Protein AF-A0A1S2GYK7-F1 (afdb_monomer_lite)

Foldseek 3Di:
DDFAFAQAEAEPPQFPAFPDQDDCCVVVVQPAAPRLQVNLLRQQLLLLRNLLSHLRVVLRWGANDNYAYEYENGADPDLAWEKEWEPDADVSHGYIYTHGYPQNLQDDSLLSSVQSLVQQLVVVLVVCVVVVIDNVSSVSSSVVCVVVSSKDKDKADWDADPVSFKTKIKIWTRDSSQWIWIWIWMAGPVRDIAIAGTFTAERHPVQVVVQRVVWDDPHNFKIKTWGDNYPPGPDIWIWIAGNVVSDIDTDDPSRNGDDSDRPDHHDDYHYYYHYDYPPFAAEAEEDAPDCPLAAVLLVVLSVLLSVVCVDPLNSVQLVLLVANYEHEYEHQCDPDFDWDWDDDPRYIYIYGYHHSVRQDNDNVSSSVVSLVSVLVRVVVSCVVSVGPHGDDSD

Structure (mmCIF, N/CA/C/O backbone):
data_AF-A0A1S2GYK7-F1
#
_entry.id   AF-A0A1S2GYK7-F1
#
loop_
_atom_site.group_PDB
_atom_site.id
_atom_site.type_symbol
_atom_site.label_atom_id
_atom_site.label_alt_id
_atom_site.label_comp_id
_atom_site.label_asym_id
_atom_site.label_entity_id
_atom_site.label_seq_id
_atom_site.pdbx_PDB_ins_code
_atom_site.Cartn_x
_atom_site.Cartn_y
_atom_site.Cartn_z
_atom_site.occupancy
_atom_site.B_iso_or_equiv
_atom_site.auth_seq_id
_atom_site.auth_comp_id
_atom_site.auth_asym_id
_atom_site.auth_atom_id
_atom_site.pdbx_PDB_model_num
ATOM 1 N N . MET A 1 1 ? 8.981 -26.006 4.511 1.00 64.25 1 MET A N 1
ATOM 2 C CA . MET A 1 1 ? 8.632 -24.572 4.622 1.00 64.25 1 MET A CA 1
ATOM 3 C C . MET A 1 1 ? 7.258 -24.409 3.989 1.00 64.25 1 MET A C 1
ATOM 5 O O . MET A 1 1 ? 7.076 -24.956 2.910 1.00 64.25 1 MET A O 1
ATOM 9 N N . MET A 1 2 ? 6.278 -23.799 4.664 1.00 78.44 2 MET A N 1
ATOM 10 C CA . MET A 1 2 ? 4.963 -23.568 4.043 1.00 78.44 2 MET A CA 1
ATOM 11 C C . MET A 1 2 ? 5.117 -22.577 2.886 1.00 78.44 2 MET A C 1
ATOM 13 O O . MET A 1 2 ? 5.844 -21.594 3.029 1.00 78.44 2 MET A O 1
ATOM 17 N N . ALA A 1 3 ? 4.472 -22.854 1.751 1.00 88.38 3 ALA A N 1
ATOM 18 C CA . ALA A 1 3 ? 4.482 -21.940 0.616 1.00 88.38 3 ALA A CA 1
ATOM 19 C C . ALA A 1 3 ? 3.776 -20.620 0.998 1.00 88.38 3 ALA A C 1
ATOM 21 O O . ALA A 1 3 ? 2.776 -20.673 1.724 1.00 88.38 3 ALA A O 1
ATOM 22 N N . PRO A 1 4 ? 4.281 -19.450 0.566 1.00 89.62 4 PRO A N 1
ATOM 23 C CA . PRO A 1 4 ? 3.640 -18.174 0.861 1.00 89.62 4 PRO A CA 1
ATOM 24 C C . PRO A 1 4 ? 2.228 -18.107 0.272 1.00 89.62 4 PRO A C 1
ATOM 26 O O . PRO A 1 4 ? 1.970 -18.630 -0.811 1.00 89.62 4 PRO A O 1
ATOM 29 N N . ILE A 1 5 ? 1.324 -17.442 0.990 1.00 94.69 5 ILE A N 1
ATOM 30 C CA . ILE A 1 5 ? -0.025 -17.128 0.511 1.00 94.69 5 ILE A CA 1
ATOM 31 C C . ILE A 1 5 ? -0.142 -15.628 0.257 1.00 94.69 5 ILE A C 1
ATOM 33 O O . ILE A 1 5 ? 0.437 -14.837 1.006 1.00 94.69 5 ILE A O 1
ATOM 37 N N . LEU A 1 6 ? -0.881 -15.243 -0.780 1.00 94.38 6 LEU A N 1
ATOM 38 C CA . LEU A 1 6 ? -1.144 -13.847 -1.103 1.00 94.38 6 LEU A CA 1
ATOM 39 C C . LEU A 1 6 ? -2.050 -13.254 -0.025 1.00 94.38 6 LEU A C 1
ATOM 41 O O . LEU A 1 6 ? -3.143 -13.763 0.217 1.00 94.38 6 LEU A O 1
ATOM 45 N N . ARG A 1 7 ? -1.580 -12.196 0.630 1.00 93.62 7 ARG A N 1
ATOM 46 C CA . ARG A 1 7 ? -2.321 -11.507 1.700 1.00 93.62 7 ARG A CA 1
ATOM 47 C C . ARG A 1 7 ? -2.104 -9.998 1.722 1.00 93.62 7 ARG A C 1
ATOM 49 O O . ARG A 1 7 ? -2.876 -9.289 2.349 1.00 93.62 7 ARG A O 1
ATOM 56 N N . ASP A 1 8 ? -1.052 -9.512 1.067 1.00 91.81 8 ASP A N 1
ATOM 57 C CA . ASP A 1 8 ? -0.680 -8.104 1.082 1.00 91.81 8 ASP A CA 1
ATOM 58 C C . ASP A 1 8 ? -0.770 -7.546 -0.347 1.00 91.81 8 ASP A C 1
ATOM 60 O O . ASP A 1 8 ? -0.030 -7.948 -1.239 1.00 91.81 8 ASP A O 1
ATOM 64 N N . VAL A 1 9 ? -1.660 -6.591 -0.582 1.00 94.19 9 VAL A N 1
ATOM 65 C CA . VAL A 1 9 ? -1.681 -5.792 -1.815 1.00 94.19 9 VAL A CA 1
ATOM 66 C C . VAL A 1 9 ? -1.638 -4.335 -1.407 1.00 94.19 9 VAL A C 1
ATOM 68 O O . VAL A 1 9 ? -2.283 -3.959 -0.432 1.00 94.19 9 VAL A O 1
ATOM 71 N N . TYR A 1 10 ? -0.788 -3.532 -2.040 1.00 92.25 10 TYR A N 1
ATOM 72 C CA . TYR A 1 10 ? -0.678 -2.112 -1.710 1.00 92.25 10 TYR A CA 1
ATOM 73 C C . TYR A 1 10 ? 0.061 -1.320 -2.782 1.00 92.25 10 TYR A C 1
ATOM 75 O O . TYR A 1 10 ? 0.911 -1.843 -3.504 1.00 92.25 10 TYR A O 1
ATOM 83 N N . ILE A 1 11 ? -0.239 -0.026 -2.831 1.00 91.81 11 ILE A N 1
ATOM 84 C CA . ILE A 1 11 ? 0.584 0.958 -3.525 1.00 91.81 11 ILE A CA 1
ATOM 85 C C . ILE A 1 11 ? 1.656 1.424 -2.536 1.00 91.81 11 ILE A C 1
ATOM 87 O O . ILE A 1 11 ? 1.360 1.662 -1.364 1.00 91.81 11 ILE A O 1
ATOM 91 N N . TRP A 1 12 ? 2.919 1.465 -2.956 1.00 85.69 12 TRP A N 1
ATOM 92 C CA . TRP A 1 12 ? 4.022 1.902 -2.104 1.00 85.69 12 TRP A CA 1
ATOM 93 C C . TRP A 1 12 ? 4.465 3.324 -2.457 1.00 85.69 12 TRP A C 1
ATOM 95 O O . TRP A 1 12 ? 4.712 3.585 -3.630 1.00 85.69 12 TRP A O 1
ATOM 105 N N . PRO A 1 13 ? 4.681 4.208 -1.471 1.00 81.12 13 PRO A N 1
ATOM 106 C CA . PRO A 1 13 ? 4.425 4.024 -0.040 1.00 81.12 13 PRO A CA 1
ATOM 107 C C . PRO A 1 13 ? 2.917 4.065 0.283 1.00 81.12 13 PRO A C 1
ATOM 109 O O . PRO A 1 13 ? 2.159 4.678 -0.455 1.00 81.12 13 PRO A O 1
ATOM 112 N N . PRO A 1 14 ? 2.457 3.433 1.379 1.00 75.19 14 PRO A N 1
ATOM 113 C CA . PRO A 1 14 ? 1.029 3.203 1.601 1.00 75.19 14 PRO A CA 1
ATOM 114 C C . PRO A 1 14 ? 0.188 4.469 1.806 1.00 75.19 14 PRO A C 1
ATOM 116 O O . PRO A 1 14 ? -0.940 4.488 1.341 1.00 75.19 14 PRO A O 1
ATOM 119 N N . THR A 1 15 ? 0.678 5.487 2.523 1.00 75.88 15 THR A N 1
ATOM 120 C CA . THR A 1 15 ? -0.158 6.639 2.947 1.00 75.88 15 THR A CA 1
ATOM 121 C C . THR A 1 15 ? 0.618 7.921 3.269 1.00 75.88 15 THR A C 1
ATOM 123 O O . THR A 1 15 ? 0.018 8.916 3.665 1.00 75.88 15 THR A O 1
ATOM 126 N N . GLY A 1 16 ? 1.949 7.914 3.153 1.00 78.81 16 GLY A N 1
ATOM 127 C CA . GLY A 1 16 ? 2.760 9.087 3.473 1.00 78.81 16 GLY A CA 1
ATOM 128 C C . GLY A 1 16 ? 2.713 9.524 4.945 1.00 78.81 16 GLY A C 1
ATOM 129 O O . GLY A 1 16 ? 2.755 8.682 5.849 1.00 78.81 16 GLY A O 1
ATOM 130 N N . VAL A 1 17 ? 2.638 10.839 5.187 1.00 80.31 17 VAL A N 1
ATOM 131 C CA . VAL A 1 17 ? 2.521 11.464 6.521 1.00 80.31 17 VAL A CA 1
ATOM 132 C C . VAL A 1 17 ? 1.168 12.184 6.694 1.00 80.31 17 VAL A C 1
ATOM 134 O O . VAL A 1 17 ? 0.639 12.700 5.710 1.00 80.31 17 VAL A O 1
ATOM 137 N N . PRO A 1 18 ? 0.578 12.231 7.904 1.00 83.62 18 PRO A N 1
ATOM 138 C CA . PRO A 1 18 ? -0.788 12.739 8.099 1.00 83.62 18 PRO A CA 1
ATOM 139 C C . PRO A 1 18 ? -1.006 14.208 7.701 1.00 83.62 18 PRO A C 1
ATOM 141 O O . PRO A 1 18 ? -2.032 14.541 7.102 1.00 83.62 18 PRO A O 1
ATOM 144 N N . ASP A 1 19 ? -0.034 15.065 8.005 1.00 84.75 19 ASP A N 1
ATOM 145 C CA . ASP A 1 19 ? -0.144 16.525 8.118 1.00 84.75 19 ASP A CA 1
ATOM 146 C C . ASP A 1 19 ? 0.237 17.308 6.852 1.00 84.75 19 ASP A C 1
ATOM 148 O O . ASP A 1 19 ? 0.161 18.535 6.833 1.00 84.75 19 ASP A O 1
ATOM 152 N N . ARG A 1 20 ? 0.633 16.623 5.776 1.00 86.69 20 ARG A N 1
ATOM 153 C CA . ARG A 1 20 ? 0.928 17.234 4.472 1.00 86.69 20 ARG A CA 1
ATOM 154 C C . ARG A 1 20 ? 0.584 16.291 3.334 1.00 86.69 20 ARG A C 1
ATOM 156 O O . ARG A 1 20 ? 0.750 15.082 3.469 1.00 86.69 20 ARG A O 1
ATOM 163 N N . LYS A 1 21 ? 0.171 16.848 2.194 1.00 87.62 21 LYS A N 1
ATOM 164 C CA . LYS A 1 21 ? -0.009 16.077 0.956 1.00 87.62 21 LYS A CA 1
ATOM 165 C C . LYS A 1 21 ? 1.281 15.351 0.592 1.00 87.62 21 LYS A C 1
ATOM 167 O O . LYS A 1 21 ? 2.382 15.871 0.787 1.00 87.62 21 LYS A O 1
ATOM 172 N N . TRP A 1 22 ? 1.131 14.147 0.070 1.00 81.19 22 TRP A N 1
ATOM 173 C CA . TRP A 1 22 ? 2.248 13.301 -0.280 1.00 81.19 22 TRP A CA 1
ATOM 174 C C . TRP A 1 22 ? 2.816 13.649 -1.656 1.00 81.19 22 TRP A C 1
ATOM 176 O O . TRP A 1 22 ? 2.304 13.228 -2.693 1.00 81.19 22 TRP A O 1
ATOM 186 N N . ASP A 1 23 ? 3.916 14.397 -1.660 1.00 84.69 23 ASP A N 1
ATOM 187 C CA . ASP A 1 23 ? 4.656 14.705 -2.878 1.00 84.69 23 ASP A CA 1
ATOM 188 C C . ASP A 1 23 ? 5.654 13.586 -3.223 1.00 84.69 23 ASP A C 1
ATOM 190 O O . ASP A 1 23 ? 6.855 13.661 -2.956 1.00 84.69 23 ASP A O 1
ATOM 194 N N . VAL A 1 24 ? 5.149 12.528 -3.863 1.00 77.75 24 VAL A N 1
ATOM 195 C CA . VAL A 1 24 ? 6.003 11.460 -4.412 1.00 77.75 24 VAL A CA 1
ATOM 196 C C . VAL A 1 24 ? 6.982 11.959 -5.475 1.00 77.75 24 VAL A C 1
ATOM 198 O O . VAL A 1 24 ? 7.967 11.266 -5.727 1.00 77.75 24 VAL A O 1
ATOM 201 N N . SER A 1 25 ? 6.750 13.114 -6.114 1.00 73.06 25 SER A N 1
ATOM 202 C CA . SER A 1 25 ? 7.711 13.642 -7.090 1.00 73.06 25 SER A CA 1
ATOM 203 C C . SER A 1 25 ? 9.020 14.018 -6.402 1.00 73.06 25 SER A C 1
ATOM 205 O O . SER A 1 25 ? 10.088 13.651 -6.891 1.00 73.06 25 SER A O 1
ATOM 207 N N . ALA A 1 26 ? 8.932 14.640 -5.223 1.00 69.88 26 ALA A N 1
ATOM 208 C CA . ALA A 1 26 ? 10.083 15.004 -4.410 1.00 69.88 26 ALA A CA 1
ATOM 209 C C . ALA A 1 26 ? 10.796 13.771 -3.835 1.00 69.88 26 ALA A C 1
ATOM 211 O O . ALA A 1 26 ? 12.024 13.709 -3.841 1.00 69.88 26 ALA A O 1
ATOM 212 N N . GLU A 1 27 ? 10.044 12.771 -3.367 1.00 68.31 27 GLU A N 1
ATOM 213 C CA . GLU A 1 27 ? 10.638 11.618 -2.676 1.00 68.31 27 GLU A CA 1
ATOM 214 C C . GLU A 1 27 ? 11.142 10.515 -3.614 1.00 68.31 27 GLU A C 1
ATOM 216 O O . GLU A 1 27 ? 12.147 9.866 -3.327 1.00 68.31 27 GLU A O 1
ATOM 221 N N . LEU A 1 28 ? 10.463 10.294 -4.743 1.00 70.44 28 LEU A N 1
ATOM 222 C CA . LEU A 1 28 ? 10.794 9.234 -5.702 1.00 70.44 28 LEU A CA 1
ATOM 223 C C . LEU A 1 28 ? 11.404 9.767 -7.002 1.00 70.44 28 LEU A C 1
ATOM 225 O O . LEU A 1 28 ? 11.658 8.984 -7.914 1.00 70.44 28 LEU A O 1
ATOM 229 N N . SER A 1 29 ? 11.657 11.078 -7.097 1.00 71.00 29 SER A N 1
ATOM 230 C CA . SER A 1 29 ? 12.196 11.729 -8.302 1.00 71.00 29 SER A CA 1
ATOM 231 C C . SER A 1 29 ? 11.343 11.481 -9.560 1.00 71.00 29 SER A C 1
ATOM 233 O O . SER A 1 29 ? 11.867 11.363 -10.669 1.00 71.00 29 SER A O 1
ATOM 235 N N . ILE A 1 30 ? 10.016 11.387 -9.400 1.00 74.25 30 ILE A N 1
ATOM 236 C CA . ILE A 1 30 ? 9.065 11.167 -10.502 1.00 74.25 30 ILE A CA 1
ATOM 237 C C . ILE A 1 30 ? 8.657 12.521 -11.086 1.00 74.25 30 ILE A C 1
ATOM 239 O O . ILE A 1 30 ? 7.840 13.242 -10.512 1.00 74.25 30 ILE A O 1
ATOM 243 N N . VAL A 1 31 ? 9.211 12.869 -12.246 1.00 73.88 31 VAL A N 1
ATOM 244 C CA . VAL A 1 31 ? 8.915 14.137 -12.927 1.00 73.88 31 VAL A CA 1
ATOM 245 C C . VAL A 1 31 ? 7.458 14.173 -13.397 1.00 73.88 31 VAL A C 1
ATOM 247 O O . VAL A 1 31 ? 6.978 13.239 -14.032 1.00 73.88 31 VAL A O 1
ATOM 250 N N . GLY A 1 32 ? 6.756 15.275 -13.115 1.00 78.88 32 GLY A N 1
ATOM 251 C CA . GLY A 1 32 ? 5.398 15.513 -13.621 1.00 78.88 32 GLY A CA 1
ATOM 252 C C . GLY A 1 32 ? 4.285 14.760 -12.886 1.00 78.88 32 GLY A C 1
ATOM 253 O O . GLY A 1 32 ? 3.157 14.731 -13.378 1.00 78.88 32 GLY A O 1
ATOM 254 N N . CYS A 1 33 ? 4.570 14.167 -11.722 1.00 85.44 33 CYS A N 1
ATOM 255 C CA . CYS A 1 33 ? 3.553 13.505 -10.910 1.00 85.44 33 CYS A CA 1
ATOM 256 C C . CYS A 1 33 ? 2.489 14.514 -10.420 1.00 85.44 33 CYS A C 1
ATOM 258 O O . CYS A 1 33 ? 2.850 15.531 -9.818 1.00 85.44 33 CYS A O 1
ATOM 260 N N . PRO A 1 34 ? 1.185 14.271 -10.649 1.00 91.25 34 PRO A N 1
ATOM 261 C CA . PRO A 1 34 ? 0.127 15.146 -10.155 1.00 91.25 34 PRO A CA 1
ATOM 262 C C . PRO A 1 34 ? -0.080 14.920 -8.649 1.00 91.25 34 PRO A C 1
ATOM 264 O O . PRO A 1 34 ? -0.756 13.977 -8.247 1.00 91.25 34 PRO A O 1
ATOM 267 N N . VAL A 1 35 ? 0.515 15.783 -7.815 1.00 91.81 35 VAL A N 1
ATOM 268 C CA . VAL A 1 35 ? 0.576 15.615 -6.346 1.00 91.81 35 VAL A CA 1
ATOM 269 C C . VAL A 1 35 ? -0.795 15.347 -5.722 1.00 91.81 35 VAL A C 1
ATOM 271 O O . VAL A 1 35 ? -0.932 14.389 -4.972 1.00 91.81 35 VAL A O 1
ATOM 274 N N . ASP A 1 36 ? -1.816 16.137 -6.061 1.00 94.00 36 ASP A N 1
ATOM 275 C CA . ASP A 1 36 ? -3.155 15.998 -5.469 1.00 94.00 36 ASP A CA 1
ATOM 276 C C . ASP A 1 36 ? -3.827 14.673 -5.843 1.00 94.00 36 ASP A C 1
ATOM 278 O O . ASP A 1 36 ? -4.392 13.989 -4.991 1.00 94.00 36 ASP A O 1
ATOM 282 N N . ASP A 1 37 ? -3.736 14.292 -7.117 1.00 95.44 37 ASP A N 1
ATOM 283 C CA . ASP A 1 37 ? -4.326 13.060 -7.639 1.00 95.44 37 ASP A CA 1
ATOM 284 C C . ASP A 1 37 ? -3.626 11.821 -7.077 1.00 95.44 37 ASP A C 1
ATOM 286 O O . ASP A 1 37 ? -4.274 10.848 -6.689 1.00 95.44 37 ASP A O 1
ATOM 290 N N . MET A 1 38 ? -2.298 11.872 -6.994 1.00 94.25 38 MET A N 1
ATOM 291 C CA . MET A 1 38 ? -1.498 10.767 -6.489 1.00 94.25 38 MET A CA 1
ATOM 292 C C . MET A 1 38 ? -1.610 10.630 -4.968 1.00 94.25 38 MET A C 1
ATOM 294 O O . MET A 1 38 ? -1.736 9.510 -4.483 1.00 94.25 38 MET A O 1
ATOM 298 N N . ASP A 1 39 ? -1.640 11.730 -4.210 1.00 93.62 39 ASP A N 1
ATOM 299 C CA . ASP A 1 39 ? -1.932 11.701 -2.771 1.00 93.62 39 ASP A CA 1
ATOM 300 C C . ASP A 1 39 ? -3.309 11.077 -2.508 1.00 93.62 39 ASP A C 1
ATOM 302 O O . ASP A 1 39 ? -3.419 10.164 -1.688 1.00 93.62 39 ASP A O 1
ATOM 306 N N . ALA A 1 40 ? -4.332 11.485 -3.271 1.00 95.38 40 ALA A N 1
ATOM 307 C CA . ALA A 1 40 ? -5.678 10.930 -3.165 1.00 95.38 40 ALA A CA 1
ATOM 308 C C . ALA A 1 40 ? -5.731 9.425 -3.469 1.00 95.38 40 ALA A C 1
ATOM 310 O O . ALA A 1 40 ? -6.403 8.682 -2.752 1.00 95.38 40 ALA A O 1
ATOM 311 N N . LEU A 1 41 ? -5.013 8.963 -4.499 1.00 95.50 41 LEU A N 1
ATOM 312 C CA . LEU A 1 41 ? -4.901 7.540 -4.822 1.00 95.50 41 LEU A CA 1
ATOM 313 C C . LEU A 1 41 ? -4.175 6.769 -3.716 1.00 95.50 41 LEU A C 1
ATOM 315 O O . LEU A 1 41 ? -4.685 5.752 -3.254 1.00 95.50 41 LEU A O 1
ATOM 319 N N . LEU A 1 42 ? -3.006 7.235 -3.274 1.00 92.81 42 LEU A N 1
ATOM 320 C CA . LEU A 1 42 ? -2.199 6.542 -2.268 1.00 92.81 42 LEU A CA 1
ATOM 321 C C . LEU A 1 42 ? -2.977 6.387 -0.960 1.00 92.81 42 LEU A C 1
ATOM 323 O O . LEU A 1 42 ? -3.220 5.263 -0.519 1.00 92.81 42 LEU A O 1
ATOM 327 N N . ARG A 1 43 ? -3.452 7.507 -0.407 1.00 92.44 43 ARG A N 1
ATOM 328 C CA . ARG A 1 43 ? -4.254 7.549 0.819 1.00 92.44 43 ARG A CA 1
ATOM 329 C C . ARG A 1 43 ? -5.553 6.755 0.683 1.00 92.44 43 ARG A C 1
ATOM 331 O O . ARG A 1 43 ? -5.781 5.817 1.447 1.00 92.44 43 ARG A O 1
ATOM 338 N N . GLY A 1 44 ? -6.366 7.079 -0.323 1.00 92.38 44 GLY A N 1
ATOM 339 C CA . GLY A 1 44 ? -7.681 6.468 -0.528 1.00 92.38 44 GLY A CA 1
ATOM 340 C C . GLY A 1 44 ? -7.611 4.971 -0.799 1.00 92.38 44 GLY A C 1
ATOM 341 O O . GLY A 1 44 ? -8.445 4.207 -0.315 1.00 92.38 44 GLY A O 1
ATOM 342 N N . SER A 1 45 ? -6.554 4.505 -1.471 1.00 94.81 45 SER A N 1
ATOM 343 C CA . SER A 1 45 ? -6.419 3.084 -1.781 1.00 94.81 45 SER A CA 1
ATOM 344 C C . SER A 1 45 ? -6.258 2.198 -0.552 1.00 94.81 45 SER A C 1
ATOM 346 O O . SER A 1 45 ? -6.453 0.981 -0.655 1.00 94.81 45 SER A O 1
ATOM 348 N N . ARG A 1 46 ? -5.878 2.752 0.609 1.00 93.62 46 ARG A N 1
ATOM 349 C CA . ARG A 1 46 ? -5.424 1.926 1.726 1.00 93.62 46 ARG A CA 1
ATOM 350 C C . ARG A 1 46 ? -6.528 1.070 2.324 1.00 93.62 46 ARG A C 1
ATOM 352 O O . ARG A 1 46 ? -6.290 -0.115 2.555 1.00 93.62 46 ARG A O 1
ATOM 359 N N . LYS A 1 47 ? -7.720 1.632 2.538 1.00 93.75 47 LYS A N 1
ATOM 360 C CA . LYS A 1 47 ? -8.851 0.875 3.097 1.00 93.75 47 LYS A CA 1
ATOM 361 C C . LYS A 1 47 ? -9.273 -0.274 2.178 1.00 93.75 47 LYS A C 1
ATOM 363 O O . LYS A 1 47 ? -9.460 -1.391 2.655 1.00 93.75 47 LYS A O 1
ATOM 368 N N . VAL A 1 48 ? -9.288 -0.034 0.864 1.00 96.62 48 VAL A N 1
ATOM 369 C CA . VAL A 1 48 ? -9.605 -1.051 -0.149 1.00 96.62 48 VAL A CA 1
ATOM 370 C C . VAL A 1 48 ? -8.530 -2.132 -0.181 1.00 96.62 48 VAL A C 1
ATOM 372 O O . VAL A 1 48 ? -8.838 -3.320 -0.143 1.00 96.62 48 VAL A O 1
ATOM 375 N N . SER A 1 49 ? -7.261 -1.724 -0.200 1.00 96.25 49 SER A N 1
ATOM 376 C CA . SER A 1 49 ? -6.109 -2.624 -0.280 1.00 96.25 49 SER A CA 1
ATOM 377 C C . SER A 1 49 ? -6.011 -3.550 0.940 1.00 96.25 49 SER A C 1
ATOM 379 O O . SER A 1 49 ? -5.747 -4.741 0.800 1.00 96.25 49 SER A O 1
ATOM 381 N N . GLU A 1 50 ? -6.273 -3.031 2.141 1.00 95.38 50 GLU A N 1
ATOM 382 C CA . GLU A 1 50 ? -6.292 -3.816 3.382 1.00 95.38 50 GLU A CA 1
ATOM 383 C C . GLU A 1 50 ? -7.491 -4.767 3.448 1.00 95.38 50 GLU A C 1
ATOM 385 O O . GLU A 1 50 ? -7.311 -5.950 3.740 1.00 95.38 50 GLU A O 1
ATOM 390 N N . ALA A 1 51 ? -8.695 -4.297 3.103 1.00 96.44 51 ALA A N 1
ATOM 391 C CA . ALA A 1 51 ? -9.875 -5.158 3.038 1.00 96.44 51 ALA A CA 1
ATOM 392 C C . ALA A 1 51 ? -9.692 -6.297 2.016 1.00 96.44 51 ALA A C 1
ATOM 394 O O . ALA A 1 51 ? -10.043 -7.449 2.289 1.00 96.44 51 ALA A O 1
ATOM 395 N N . LEU A 1 52 ? -9.098 -5.993 0.858 1.00 97.69 52 LEU A N 1
ATOM 396 C CA . LEU A 1 52 ? -8.783 -6.979 -0.171 1.00 97.69 52 LEU A CA 1
ATOM 397 C C . LEU A 1 52 ? -7.692 -7.950 0.272 1.00 97.69 52 LEU A C 1
ATOM 399 O O . LEU A 1 52 ? -7.845 -9.150 0.062 1.00 97.69 52 LEU A O 1
ATOM 403 N N . GLY A 1 53 ? -6.640 -7.474 0.938 1.00 96.38 53 GLY A N 1
ATOM 404 C CA . GLY A 1 53 ? -5.600 -8.328 1.508 1.00 96.38 53 GLY A CA 1
ATOM 405 C C . GLY A 1 53 ? -6.154 -9.390 2.464 1.00 96.38 53 GLY A C 1
ATOM 406 O O . GLY A 1 53 ? -5.831 -10.572 2.335 1.00 96.38 53 GLY A O 1
ATOM 407 N N . GLU A 1 54 ? -7.071 -9.010 3.362 1.00 95.56 54 GLU A N 1
ATOM 408 C CA . GLU A 1 54 ? -7.756 -9.965 4.247 1.00 95.56 54 GLU A CA 1
ATOM 409 C C . GLU A 1 54 ? -8.611 -10.978 3.481 1.00 95.56 54 GLU A C 1
ATOM 411 O O . GLU A 1 54 ? -8.611 -12.172 3.799 1.00 95.56 54 GLU A O 1
ATOM 416 N N . ALA A 1 55 ? -9.344 -10.513 2.466 1.00 97.44 55 ALA A N 1
ATOM 417 C CA . ALA A 1 55 ? -10.169 -11.382 1.639 1.00 97.44 55 ALA A CA 1
ATOM 418 C C . ALA A 1 55 ? -9.312 -12.378 0.838 1.00 97.44 55 ALA A C 1
ATOM 420 O O . ALA A 1 55 ? -9.680 -13.548 0.747 1.00 97.44 55 ALA A O 1
ATOM 421 N N . LEU A 1 56 ? -8.158 -11.952 0.313 1.00 97.25 56 LEU A N 1
ATOM 422 C CA . LEU A 1 56 ? -7.192 -12.803 -0.391 1.00 97.25 56 LEU A CA 1
ATOM 423 C C . LEU A 1 56 ? -6.538 -13.826 0.547 1.00 97.25 56 LEU A C 1
ATOM 425 O O . LEU A 1 56 ? -6.440 -15.004 0.193 1.00 97.25 56 LEU A O 1
ATOM 429 N N . GLU A 1 57 ? -6.168 -13.420 1.767 1.00 96.25 57 GLU A N 1
ATOM 430 C CA . GLU A 1 57 ? -5.600 -14.322 2.778 1.00 96.25 57 GLU A CA 1
ATOM 431 C C . GLU A 1 57 ? -6.547 -15.498 3.065 1.00 96.25 57 GLU A C 1
ATOM 433 O O . GLU A 1 57 ? -6.116 -16.656 3.123 1.00 96.25 57 GLU A O 1
ATOM 438 N N . ALA A 1 58 ? -7.853 -15.221 3.168 1.00 96.50 58 ALA A N 1
ATOM 439 C CA . ALA A 1 58 ? -8.883 -16.237 3.376 1.00 96.50 58 ALA A CA 1
ATOM 440 C C . ALA A 1 58 ? -8.996 -17.236 2.209 1.00 96.50 58 ALA A C 1
ATOM 442 O O . ALA A 1 58 ? -9.392 -18.384 2.421 1.00 96.50 58 ALA A O 1
ATOM 443 N N . ARG A 1 59 ? -8.613 -16.833 0.990 1.00 97.06 59 ARG A N 1
ATOM 444 C CA . ARG A 1 59 ? -8.589 -17.698 -0.202 1.00 97.06 59 ARG A CA 1
ATOM 445 C C . ARG A 1 59 ? -7.332 -18.548 -0.323 1.00 97.06 59 ARG A C 1
ATOM 447 O O . ARG A 1 59 ? -7.336 -19.514 -1.078 1.00 97.06 59 ARG A O 1
ATOM 454 N N . ARG A 1 60 ? -6.279 -18.234 0.440 1.00 96.25 60 ARG A N 1
ATOM 455 C CA . ARG A 1 60 ? -5.028 -19.011 0.510 1.00 96.25 60 ARG A CA 1
ATOM 456 C C . ARG A 1 60 ? -4.361 -19.240 -0.856 1.00 96.25 60 ARG A C 1
ATOM 458 O O . ARG A 1 60 ? -3.776 -20.299 -1.082 1.00 96.25 60 ARG A O 1
ATOM 465 N N . ILE A 1 61 ? -4.422 -18.249 -1.746 1.00 94.62 61 ILE A N 1
ATOM 466 C CA . ILE A 1 61 ? -3.781 -18.307 -3.068 1.00 94.62 61 ILE A CA 1
ATOM 467 C C . ILE A 1 61 ? -2.268 -18.431 -2.871 1.00 94.62 61 ILE A C 1
ATOM 469 O O . ILE A 1 61 ? -1.645 -17.542 -2.292 1.00 94.62 61 ILE A O 1
ATOM 473 N N . VAL A 1 62 ? -1.680 -19.542 -3.317 1.00 93.06 62 VAL A N 1
ATOM 474 C CA . VAL A 1 62 ? -0.244 -19.805 -3.161 1.00 93.06 62 VAL A CA 1
ATOM 475 C C . VAL A 1 62 ? 0.539 -19.038 -4.218 1.00 93.06 62 VAL A C 1
ATOM 477 O O . VAL A 1 62 ? 0.278 -19.163 -5.411 1.00 93.06 62 VAL A O 1
ATOM 480 N N . VAL A 1 63 ? 1.526 -18.272 -3.769 1.00 89.31 63 VAL A N 1
ATOM 481 C CA . VAL A 1 63 ? 2.297 -17.341 -4.597 1.00 89.31 63 VAL A CA 1
ATOM 482 C C . VAL A 1 63 ? 3.770 -17.352 -4.175 1.00 89.31 63 VAL A C 1
ATOM 484 O O . VAL A 1 63 ? 4.087 -17.750 -3.051 1.00 89.31 63 VAL A O 1
ATOM 487 N N . PRO A 1 64 ? 4.708 -16.908 -5.032 1.00 84.06 64 PRO A N 1
ATOM 488 C CA . PRO A 1 64 ? 6.128 -16.857 -4.667 1.00 84.06 64 PRO A CA 1
ATOM 489 C C . PRO A 1 64 ? 6.427 -15.930 -3.477 1.00 84.06 64 PRO A C 1
ATOM 491 O O . PRO A 1 64 ? 7.401 -16.139 -2.751 1.00 84.06 64 PRO A O 1
ATOM 494 N N . ARG A 1 65 ? 5.588 -14.907 -3.277 1.00 86.19 65 ARG A N 1
ATOM 495 C CA . ARG A 1 65 ? 5.721 -13.854 -2.265 1.00 86.19 65 ARG A CA 1
ATOM 496 C C . ARG A 1 65 ? 4.350 -13.476 -1.737 1.00 86.19 65 ARG A C 1
ATOM 498 O O . ARG A 1 65 ? 3.411 -13.381 -2.510 1.00 86.19 65 ARG A O 1
ATOM 505 N N . SER A 1 66 ? 4.227 -13.220 -0.434 1.00 89.62 66 SER A N 1
ATOM 506 C CA . SER A 1 66 ? 2.921 -12.935 0.181 1.00 89.62 66 SER A CA 1
ATOM 507 C C . SER A 1 66 ? 2.327 -11.576 -0.206 1.00 89.62 66 SER A C 1
ATOM 509 O O . SER A 1 66 ? 1.230 -11.252 0.253 1.00 89.62 66 SER A O 1
ATOM 511 N N . SER A 1 67 ? 3.051 -10.793 -1.013 1.00 89.44 67 SER A N 1
ATOM 512 C CA . SER A 1 67 ? 2.725 -9.417 -1.345 1.00 89.44 67 SER A CA 1
ATOM 513 C C . SER A 1 67 ? 2.849 -9.095 -2.827 1.00 89.44 67 SER A C 1
ATOM 515 O O . SER A 1 67 ? 3.801 -9.538 -3.464 1.00 89.44 67 SER A O 1
ATOM 517 N N . ILE A 1 68 ? 1.960 -8.236 -3.325 1.00 90.69 68 ILE A N 1
ATOM 518 C CA . ILE A 1 68 ? 2.090 -7.549 -4.618 1.00 90.69 68 ILE A CA 1
ATOM 519 C C . ILE A 1 68 ? 2.099 -6.046 -4.362 1.00 90.69 68 ILE A C 1
ATOM 521 O O . ILE A 1 68 ? 1.326 -5.534 -3.546 1.00 90.69 68 ILE A O 1
ATOM 525 N N . ARG A 1 69 ? 2.995 -5.339 -5.052 1.00 89.06 69 ARG A N 1
ATOM 526 C CA . ARG A 1 69 ? 3.224 -3.910 -4.852 1.00 89.06 69 ARG A CA 1
ATOM 527 C C . ARG A 1 69 ? 3.056 -3.150 -6.161 1.00 89.06 69 ARG A C 1
ATOM 529 O O . ARG A 1 69 ? 3.707 -3.480 -7.148 1.00 89.06 69 ARG A O 1
ATOM 536 N N . LEU A 1 70 ? 2.263 -2.081 -6.120 1.00 92.62 70 LEU A N 1
ATOM 537 C CA . LEU A 1 70 ? 2.251 -1.062 -7.169 1.00 92.62 70 LEU A CA 1
ATOM 538 C C . LEU A 1 70 ? 3.171 0.100 -6.787 1.00 92.62 70 LEU A C 1
ATOM 540 O O . LEU A 1 70 ? 3.211 0.511 -5.626 1.00 92.62 70 LEU A O 1
ATOM 544 N N . ILE A 1 71 ? 3.909 0.625 -7.760 1.00 89.75 71 ILE A N 1
ATOM 545 C CA . ILE A 1 71 ? 4.791 1.785 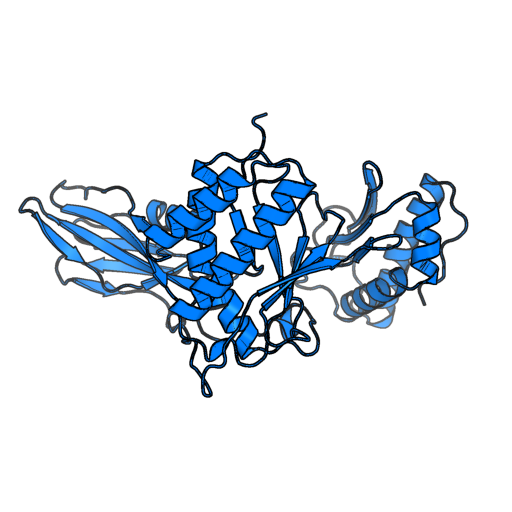-7.607 1.00 89.75 71 ILE A CA 1
ATOM 546 C C . ILE A 1 71 ? 4.177 2.979 -8.348 1.00 89.75 71 ILE A C 1
ATOM 548 O O . ILE A 1 71 ? 3.750 2.817 -9.486 1.00 89.75 71 ILE A O 1
ATOM 552 N N . PRO A 1 72 ? 4.137 4.185 -7.769 1.00 91.19 72 PRO A N 1
ATOM 553 C CA . PRO A 1 72 ? 3.729 5.387 -8.484 1.00 91.19 72 PRO A CA 1
ATOM 554 C C . PRO A 1 72 ? 4.551 5.578 -9.764 1.00 91.19 72 PRO A C 1
ATOM 556 O O . PRO A 1 72 ? 5.779 5.615 -9.723 1.00 91.19 72 PRO A O 1
ATOM 559 N N . GLY A 1 73 ? 3.865 5.665 -10.901 1.00 89.69 73 GLY A N 1
ATOM 560 C CA . GLY A 1 73 ? 4.438 5.929 -12.222 1.00 89.69 73 GLY A CA 1
ATOM 561 C C . GLY A 1 73 ? 4.316 7.394 -12.651 1.00 89.69 73 GLY A C 1
ATOM 562 O O . GLY A 1 73 ? 5.097 7.854 -13.477 1.00 89.69 73 GLY A O 1
ATOM 563 N N . GLY A 1 74 ? 3.383 8.148 -12.058 1.00 91.25 74 GLY A N 1
ATOM 564 C CA . GLY A 1 74 ? 3.160 9.566 -12.346 1.00 91.25 74 GLY A CA 1
ATOM 565 C C . GLY A 1 74 ? 1.798 9.836 -12.984 1.00 91.25 74 GLY A C 1
ATOM 566 O O . GLY A 1 74 ? 0.788 9.260 -12.573 1.00 91.25 74 GLY A O 1
ATOM 567 N N . LEU A 1 75 ? 1.769 10.754 -13.952 1.00 92.94 75 LEU A N 1
ATOM 568 C CA . LEU A 1 75 ? 0.559 11.134 -14.679 1.00 92.94 75 LEU A CA 1
ATOM 569 C C . LEU A 1 75 ? 0.162 10.044 -15.687 1.00 92.94 75 LEU A C 1
ATOM 571 O O . LEU A 1 75 ? 1.007 9.567 -16.437 1.00 92.94 75 LEU A O 1
ATOM 575 N N . SER A 1 76 ? -1.120 9.678 -15.717 1.00 94.44 76 SER A N 1
ATOM 576 C CA . SER A 1 76 ? -1.688 8.821 -16.766 1.00 94.44 76 SER A CA 1
ATOM 577 C C . SER A 1 76 ? -1.792 9.591 -18.083 1.00 94.44 76 SER A C 1
ATOM 579 O O . SER A 1 76 ? -2.277 10.723 -18.106 1.00 94.44 76 SER A O 1
ATOM 581 N N . ASP A 1 77 ? -1.415 8.950 -19.190 1.00 92.00 77 ASP A N 1
ATOM 582 C CA . ASP A 1 77 ? -1.608 9.474 -20.554 1.00 92.00 77 ASP A CA 1
ATOM 583 C C . ASP A 1 77 ? -3.079 9.408 -21.017 1.00 92.00 77 ASP A C 1
ATOM 585 O O . ASP A 1 77 ? -3.411 9.763 -22.150 1.00 92.00 77 ASP A O 1
ATOM 589 N N . SER A 1 78 ? -3.976 8.919 -20.159 1.00 93.12 78 SER A N 1
ATOM 590 C CA . SER A 1 78 ? -5.409 8.779 -20.421 1.00 93.12 78 SER A CA 1
ATOM 591 C C . SER A 1 78 ? -6.247 9.410 -19.307 1.00 93.12 78 SER A C 1
ATOM 593 O O . SER A 1 78 ? -5.719 9.885 -18.304 1.00 93.12 78 SER A O 1
ATOM 595 N N . ALA A 1 79 ? -7.571 9.402 -19.476 1.00 94.88 79 ALA A N 1
ATOM 596 C CA . ALA A 1 79 ? -8.514 9.814 -18.434 1.00 94.88 79 ALA A CA 1
ATOM 597 C C . ALA A 1 79 ? -8.726 8.741 -17.343 1.00 94.88 79 ALA A C 1
ATOM 599 O O . ALA A 1 79 ? -9.471 8.977 -16.396 1.00 94.88 79 ALA A O 1
ATOM 600 N N . ASP A 1 80 ? -8.063 7.587 -17.459 1.00 97.31 80 ASP A N 1
ATOM 601 C CA . ASP A 1 80 ? -8.233 6.437 -16.574 1.00 97.31 80 ASP A CA 1
ATOM 602 C C . ASP A 1 80 ? -7.040 6.259 -15.632 1.00 97.31 80 ASP A C 1
ATOM 604 O O . ASP A 1 80 ? -5.904 6.635 -15.955 1.00 97.31 80 ASP A O 1
ATOM 608 N N . VAL A 1 81 ? -7.279 5.621 -14.481 1.00 97.69 81 VAL A N 1
ATOM 609 C CA . VAL A 1 81 ? -6.190 5.038 -13.685 1.00 97.69 81 VAL A CA 1
ATOM 610 C C . VAL A 1 81 ? -5.556 3.934 -14.514 1.00 97.69 81 VAL A C 1
ATOM 612 O O . VAL A 1 81 ? -6.235 3.014 -14.967 1.00 97.69 81 VAL A O 1
ATOM 615 N N . HIS A 1 82 ? -4.249 4.019 -14.722 1.00 97.00 82 HIS A N 1
ATOM 616 C CA . HIS A 1 82 ? -3.524 3.099 -15.582 1.00 97.00 82 HIS A CA 1
ATOM 617 C C . HIS A 1 82 ? -2.527 2.298 -14.753 1.00 97.00 82 HIS A C 1
ATOM 619 O O . HIS A 1 82 ? -1.671 2.868 -14.087 1.00 97.00 82 HIS A O 1
ATOM 625 N N . VAL A 1 83 ? -2.636 0.970 -14.789 1.00 97.00 83 VAL A N 1
ATOM 626 C CA . VAL A 1 83 ? -1.602 0.074 -14.269 1.00 97.00 83 VAL A CA 1
ATOM 627 C C . VAL A 1 83 ? -0.798 -0.505 -15.422 1.00 97.00 83 VAL A C 1
ATOM 629 O O . VAL A 1 83 ? -1.343 -1.088 -16.359 1.00 97.00 83 VAL A O 1
ATOM 632 N N . GLU A 1 84 ? 0.516 -0.366 -15.332 1.00 94.56 84 GLU A N 1
ATOM 633 C CA . GLU A 1 84 ? 1.471 -0.990 -16.233 1.00 94.56 84 GLU A CA 1
ATOM 634 C C . GLU A 1 84 ? 2.164 -2.137 -15.503 1.00 94.56 84 GLU A C 1
ATOM 636 O O . GLU A 1 84 ? 2.933 -1.922 -14.569 1.00 94.56 84 GLU A O 1
ATOM 641 N N . VAL A 1 85 ? 1.889 -3.371 -15.911 1.00 90.94 85 VAL A N 1
ATOM 642 C CA . VAL A 1 85 ? 2.539 -4.557 -15.349 1.00 90.94 85 VAL A CA 1
ATOM 643 C C . VAL A 1 85 ? 3.805 -4.846 -16.134 1.00 90.94 85 VAL A C 1
ATOM 645 O O . VAL A 1 85 ? 3.747 -4.980 -17.355 1.00 90.94 85 VAL A O 1
ATOM 648 N N . SER A 1 86 ? 4.937 -4.991 -15.447 1.00 81.50 86 SER A N 1
ATOM 649 C CA . SER A 1 86 ? 6.150 -5.505 -16.085 1.00 81.50 86 SER A CA 1
ATOM 650 C C . SER A 1 86 ? 6.031 -7.006 -16.340 1.00 81.50 86 SER A C 1
ATOM 652 O O . SER A 1 86 ? 5.485 -7.764 -15.539 1.00 81.50 86 SER A O 1
ATOM 654 N N . ASP A 1 87 ? 6.585 -7.465 -17.458 1.00 76.06 87 ASP A N 1
ATOM 655 C CA . ASP A 1 87 ? 6.700 -8.892 -17.762 1.00 76.06 87 ASP A CA 1
ATOM 656 C C . ASP A 1 87 ? 7.773 -9.627 -16.933 1.00 76.06 87 ASP A C 1
ATOM 658 O O . ASP A 1 87 ? 7.827 -10.862 -16.960 1.00 76.06 87 ASP A O 1
ATOM 662 N N . TRP A 1 88 ? 8.572 -8.892 -16.156 1.00 69.25 88 TRP A N 1
ATOM 663 C CA . TRP A 1 88 ? 9.606 -9.397 -15.254 1.00 69.25 88 TRP A CA 1
ATOM 664 C C . TRP A 1 88 ? 9.266 -9.146 -13.769 1.00 69.25 88 TRP A C 1
ATOM 666 O O . TRP A 1 88 ? 8.415 -8.328 -13.430 1.00 69.25 88 TRP A O 1
ATOM 676 N N . MET A 1 89 ? 9.920 -9.892 -12.870 1.00 67.81 89 MET A N 1
ATOM 677 C CA . MET A 1 89 ? 9.777 -9.766 -11.409 1.00 67.81 89 MET A CA 1
ATOM 678 C C . MET A 1 89 ? 11.011 -9.095 -10.823 1.00 67.81 89 MET A C 1
ATOM 680 O O . MET A 1 89 ? 12.112 -9.546 -11.114 1.00 67.81 89 MET A O 1
ATOM 684 N N . ARG A 1 90 ? 10.852 -8.133 -9.914 1.00 62.47 90 ARG A N 1
ATOM 685 C CA . ARG A 1 90 ? 11.973 -7.560 -9.150 1.00 62.47 90 ARG A CA 1
ATOM 686 C C . ARG A 1 90 ? 11.973 -8.154 -7.755 1.00 62.47 90 ARG A C 1
ATOM 688 O O . ARG A 1 90 ? 10.934 -8.213 -7.117 1.00 62.47 90 ARG A O 1
ATOM 695 N N . ASP A 1 91 ? 13.114 -8.634 -7.270 1.00 60.88 91 ASP A N 1
ATOM 696 C CA . ASP A 1 91 ? 13.197 -9.292 -5.951 1.00 60.88 91 ASP A CA 1
ATOM 697 C C . ASP A 1 91 ? 12.295 -10.526 -5.770 1.00 60.88 91 ASP A C 1
ATOM 699 O O . ASP A 1 91 ? 12.133 -11.049 -4.664 1.00 60.88 91 ASP A O 1
ATOM 703 N N . GLY A 1 92 ? 11.785 -11.078 -6.872 1.00 62.53 92 GLY A N 1
ATOM 704 C CA . GLY A 1 92 ? 10.778 -12.138 -6.853 1.00 62.53 92 GLY A CA 1
ATOM 705 C C . GLY A 1 92 ? 9.364 -11.639 -6.544 1.00 62.53 92 GLY A C 1
ATOM 706 O O . GLY A 1 92 ? 8.469 -12.473 -6.428 1.00 62.53 92 GLY A O 1
ATOM 707 N N . ASP A 1 93 ? 9.174 -10.325 -6.421 1.00 65.56 93 ASP A N 1
ATOM 708 C CA . ASP A 1 93 ? 7.875 -9.666 -6.375 1.00 65.56 93 ASP A CA 1
ATOM 709 C C . ASP A 1 93 ? 7.439 -9.297 -7.803 1.00 65.56 93 ASP A C 1
ATOM 711 O O . ASP A 1 93 ? 8.238 -8.859 -8.640 1.00 65.56 93 ASP A O 1
ATOM 715 N N . ASP A 1 94 ? 6.151 -9.470 -8.085 1.00 76.00 94 ASP A N 1
ATOM 716 C CA . ASP A 1 94 ? 5.529 -8.846 -9.245 1.00 76.00 94 ASP A CA 1
ATOM 717 C C . ASP A 1 94 ? 5.492 -7.326 -9.014 1.00 76.00 94 ASP A C 1
ATOM 719 O O . ASP A 1 94 ? 4.916 -6.852 -8.029 1.00 76.00 94 ASP A O 1
ATOM 723 N N . ILE A 1 95 ? 6.135 -6.570 -9.910 1.00 75.75 95 ILE A N 1
ATOM 724 C CA . ILE A 1 95 ? 6.107 -5.106 -9.901 1.00 75.75 95 ILE A CA 1
ATOM 725 C C . ILE A 1 95 ? 5.228 -4.612 -11.035 1.00 75.75 95 ILE A C 1
ATOM 727 O O . ILE A 1 95 ? 5.347 -5.034 -12.187 1.00 75.75 95 ILE A O 1
ATOM 731 N N . ALA A 1 96 ? 4.379 -3.659 -10.687 1.00 90.00 96 ALA A N 1
ATOM 732 C CA . ALA A 1 96 ? 3.651 -2.864 -11.644 1.00 90.00 96 ALA A CA 1
ATOM 733 C C . ALA A 1 96 ? 3.675 -1.395 -11.219 1.00 90.00 96 ALA A C 1
ATOM 735 O O . ALA A 1 96 ? 3.868 -1.073 -10.042 1.00 90.00 96 ALA A O 1
ATOM 736 N N . TRP A 1 97 ? 3.505 -0.507 -12.187 1.00 92.44 97 TRP A N 1
ATOM 737 C CA . TRP A 1 97 ? 3.424 0.928 -11.968 1.00 92.44 97 TRP A CA 1
ATOM 738 C C . TRP A 1 97 ? 1.976 1.364 -12.048 1.00 92.44 97 TRP A C 1
ATOM 740 O O . TRP A 1 97 ? 1.210 0.809 -12.828 1.00 92.44 97 TRP A O 1
ATOM 750 N N . VAL A 1 98 ? 1.606 2.353 -11.245 1.00 95.50 98 VAL A N 1
ATOM 751 C CA . VAL A 1 98 ? 0.286 2.971 -11.283 1.00 95.50 98 VAL A CA 1
ATOM 752 C C . VAL A 1 98 ? 0.409 4.442 -11.649 1.00 95.50 98 VAL A C 1
ATOM 754 O O . VAL A 1 98 ? 1.136 5.207 -11.014 1.00 95.50 98 VAL A O 1
ATOM 757 N N . PHE A 1 99 ? -0.312 4.834 -12.686 1.00 95.44 99 PHE A N 1
ATOM 758 C CA . PHE A 1 99 ? -0.402 6.187 -13.200 1.00 95.44 99 PHE A CA 1
ATOM 759 C C . PHE A 1 99 ? -1.814 6.703 -12.946 1.00 95.44 99 PHE A C 1
ATOM 761 O O . PHE A 1 99 ? -2.798 5.983 -13.135 1.00 95.44 99 PHE A O 1
ATOM 768 N N . VAL A 1 100 ? -1.921 7.952 -12.507 1.00 96.06 100 VAL A N 1
ATOM 769 C CA . VAL A 1 100 ? -3.197 8.548 -12.096 1.00 96.06 100 VAL A CA 1
ATOM 770 C C . VAL A 1 100 ? -3.590 9.672 -13.060 1.00 96.06 100 VAL A C 1
ATOM 772 O O . VAL A 1 100 ? -2.723 10.464 -13.443 1.00 96.06 100 VAL A O 1
ATOM 775 N N . PRO A 1 101 ? -4.854 9.753 -13.509 1.00 96.75 101 PRO A N 1
ATOM 776 C CA . PRO A 1 101 ? -5.308 10.834 -14.373 1.00 96.75 101 PRO A CA 1
ATOM 777 C C . PRO A 1 101 ? -5.491 12.129 -13.576 1.00 96.75 101 PRO A C 1
ATOM 779 O O . PRO A 1 101 ? -5.667 12.116 -12.355 1.00 96.75 101 PRO A O 1
ATOM 782 N N . ARG A 1 102 ? -5.495 13.265 -14.281 1.00 95.62 102 ARG A N 1
ATOM 783 C CA . ARG A 1 102 ? -5.810 14.559 -13.659 1.00 95.62 102 ARG A CA 1
ATOM 784 C C . ARG A 1 102 ? -7.245 14.574 -13.144 1.00 95.62 102 ARG A C 1
ATOM 786 O O . ARG A 1 102 ? -8.165 14.206 -13.869 1.00 95.62 102 ARG A O 1
ATOM 793 N N . GLY A 1 103 ? -7.436 15.098 -11.939 1.00 95.94 103 GLY A N 1
ATOM 794 C CA . GLY A 1 103 ? -8.759 15.264 -11.337 1.00 95.94 103 GLY A CA 1
ATOM 795 C C . GLY A 1 103 ? -9.304 14.012 -10.646 1.00 95.94 103 GLY A C 1
ATOM 796 O O . GLY A 1 103 ? -10.446 14.038 -10.196 1.00 95.94 103 GLY A O 1
ATOM 797 N N . PHE A 1 104 ? -8.506 12.951 -10.496 1.00 97.50 104 PHE A N 1
ATOM 798 C CA . PHE A 1 104 ? -8.849 11.788 -9.675 1.00 97.50 104 PHE A CA 1
ATOM 799 C C . PHE A 1 104 ? -9.224 12.181 -8.236 1.00 97.50 104 PHE A C 1
ATOM 801 O O . PHE A 1 104 ? -10.169 11.641 -7.663 1.00 97.50 104 PHE A O 1
ATOM 808 N N . HIS A 1 105 ? -8.548 13.178 -7.656 1.00 96.94 105 HIS A N 1
ATOM 809 C CA . HIS A 1 105 ? -8.878 13.670 -6.311 1.00 96.94 105 HIS A CA 1
ATOM 810 C C . HIS A 1 105 ? -10.259 14.350 -6.213 1.00 96.94 105 HIS A C 1
ATOM 812 O O . HIS A 1 105 ? -10.781 14.496 -5.108 1.00 96.94 105 HIS A O 1
ATOM 818 N N . ASN A 1 106 ? -10.872 14.736 -7.341 1.00 97.88 106 ASN A N 1
ATOM 819 C CA . ASN A 1 106 ? -12.209 15.338 -7.369 1.00 97.88 106 ASN A CA 1
ATOM 820 C C . ASN A 1 106 ? -13.343 14.312 -7.281 1.00 97.88 106 ASN A C 1
ATOM 822 O O . ASN A 1 106 ? -14.484 14.699 -7.036 1.00 97.88 106 ASN A O 1
ATOM 826 N N . LEU A 1 107 ? -13.053 13.024 -7.488 1.00 97.81 107 LEU A N 1
ATOM 827 C CA . LEU A 1 107 ? -14.019 11.944 -7.297 1.00 97.81 107 LEU A CA 1
ATOM 828 C C . LEU A 1 107 ? -14.523 11.904 -5.847 1.00 97.81 107 LEU A C 1
ATOM 830 O O . LEU A 1 107 ? -13.819 12.318 -4.921 1.00 97.81 107 LEU A O 1
ATOM 834 N N . SER A 1 108 ? -15.724 11.364 -5.628 1.00 96.44 108 SER A N 1
ATOM 835 C CA . SER A 1 108 ? -16.158 11.040 -4.267 1.00 96.44 108 SER A CA 1
ATOM 836 C C . SER A 1 108 ? -15.285 9.920 -3.685 1.00 96.44 108 SER A C 1
ATOM 838 O O . SER A 1 108 ? -14.613 9.198 -4.422 1.00 96.44 108 SER A O 1
ATOM 840 N N . ALA A 1 109 ? -15.277 9.757 -2.359 1.00 95.19 109 ALA A N 1
ATOM 841 C CA . ALA A 1 109 ? -14.544 8.652 -1.741 1.00 95.19 109 ALA A CA 1
ATOM 842 C C . ALA A 1 109 ? -15.005 7.291 -2.289 1.00 95.19 109 ALA A C 1
ATOM 844 O O . ALA A 1 109 ? -14.168 6.524 -2.748 1.00 95.19 109 ALA A O 1
ATOM 845 N N . SER A 1 110 ? -16.322 7.070 -2.356 1.00 95.44 110 SER A N 1
ATOM 846 C CA . SER A 1 110 ? -16.915 5.846 -2.909 1.00 95.44 110 SER A CA 1
ATOM 847 C C . SER A 1 110 ? -16.469 5.582 -4.348 1.00 95.44 110 SER A C 1
ATOM 849 O O . SER A 1 110 ? -16.054 4.470 -4.661 1.00 95.44 110 SER A O 1
ATOM 851 N N . ASP A 1 111 ? -16.489 6.603 -5.213 1.00 96.75 111 ASP A N 1
ATOM 852 C CA . ASP A 1 111 ? -16.074 6.441 -6.613 1.00 96.75 111 ASP A CA 1
ATOM 853 C C . ASP A 1 111 ? -14.580 6.099 -6.718 1.00 96.75 111 ASP A C 1
ATOM 855 O O . ASP A 1 111 ? -14.188 5.249 -7.518 1.00 96.75 111 ASP A O 1
ATOM 859 N N . ARG A 1 112 ? -13.727 6.724 -5.888 1.00 97.06 112 ARG A N 1
ATOM 860 C CA . ARG A 1 112 ? -12.300 6.366 -5.823 1.00 97.06 112 ARG A CA 1
ATOM 861 C C . ARG A 1 112 ? -12.116 4.918 -5.395 1.00 97.06 112 ARG A C 1
ATOM 863 O O . ARG A 1 112 ? -11.283 4.222 -5.970 1.00 97.06 112 ARG A O 1
ATOM 870 N N . ASP A 1 113 ? -12.872 4.468 -4.404 1.00 96.94 113 ASP A N 1
ATOM 871 C CA . ASP A 1 113 ? -12.742 3.117 -3.876 1.00 96.94 113 ASP A CA 1
ATOM 872 C C . ASP A 1 113 ? -13.160 2.056 -4.894 1.00 96.94 113 ASP A C 1
ATOM 874 O O . ASP A 1 113 ? -12.487 1.032 -5.024 1.00 96.94 113 ASP A O 1
ATOM 878 N N . ASP A 1 114 ? -14.228 2.315 -5.651 1.00 97.12 114 ASP A N 1
ATOM 879 C CA . ASP A 1 114 ? -14.686 1.437 -6.726 1.00 97.12 114 ASP A CA 1
ATOM 880 C C . ASP A 1 114 ? -13.653 1.335 -7.855 1.00 97.12 114 ASP A C 1
ATOM 882 O O . ASP A 1 114 ? -13.372 0.230 -8.342 1.00 97.12 114 ASP A O 1
ATOM 886 N N . VAL A 1 115 ? -13.026 2.456 -8.234 1.00 97.81 115 VAL A N 1
ATOM 887 C CA . VAL A 1 115 ? -11.919 2.464 -9.204 1.00 97.81 115 VAL A CA 1
ATOM 888 C C . VAL A 1 115 ? -10.721 1.684 -8.660 1.00 97.81 115 VAL A C 1
ATOM 890 O O . VAL A 1 115 ? -10.169 0.847 -9.373 1.00 97.81 115 VAL A O 1
ATOM 893 N N . VAL A 1 116 ? -10.336 1.891 -7.396 1.00 97.56 116 VAL A N 1
ATOM 894 C CA . VAL A 1 116 ? -9.209 1.179 -6.769 1.00 97.56 116 VAL A CA 1
ATOM 895 C C . VAL A 1 116 ? -9.479 -0.323 -6.662 1.00 97.56 116 VAL A C 1
ATOM 897 O O . VAL A 1 116 ? -8.578 -1.122 -6.928 1.00 97.56 116 VAL A O 1
ATOM 900 N N . LEU A 1 117 ? -10.691 -0.737 -6.281 1.00 98.06 117 LEU A N 1
ATOM 901 C CA . LEU A 1 117 ? -11.037 -2.155 -6.202 1.00 98.06 117 LEU A CA 1
ATOM 902 C C . LEU A 1 117 ? -10.997 -2.796 -7.591 1.00 98.06 117 LEU A C 1
ATOM 904 O O . LEU A 1 117 ? -10.435 -3.878 -7.732 1.00 98.06 117 LEU A O 1
ATOM 908 N N . SER A 1 118 ? -11.539 -2.119 -8.607 1.00 97.81 118 SER A N 1
ATOM 909 C CA . SER A 1 118 ? -11.526 -2.602 -9.995 1.00 97.81 118 SER A CA 1
ATOM 910 C C . SER A 1 118 ? -10.098 -2.705 -10.539 1.00 97.81 118 SER A C 1
ATOM 912 O O . SER A 1 118 ? -9.728 -3.725 -11.115 1.00 97.81 118 SER A O 1
ATOM 914 N N . MET A 1 119 ? -9.266 -1.692 -10.273 1.00 98.00 119 MET A N 1
ATOM 915 C CA . MET A 1 119 ? -7.837 -1.692 -10.590 1.00 98.00 119 MET A CA 1
ATOM 916 C C . MET A 1 119 ? -7.137 -2.915 -9.991 1.00 98.00 119 MET A C 1
ATOM 918 O O . MET A 1 119 ? -6.413 -3.620 -10.697 1.00 98.00 119 MET A O 1
ATOM 922 N N . TRP A 1 120 ? -7.347 -3.188 -8.700 1.00 97.88 120 TRP A N 1
ATOM 923 C CA . TRP A 1 120 ? -6.744 -4.347 -8.047 1.00 97.88 120 TRP A CA 1
ATOM 924 C C . TRP A 1 120 ? -7.294 -5.674 -8.561 1.00 97.88 120 TRP A C 1
ATOM 926 O O . TRP A 1 120 ? -6.505 -6.576 -8.825 1.00 97.88 120 TRP A O 1
ATOM 936 N N . GLU A 1 121 ? -8.612 -5.809 -8.707 1.00 98.06 121 GLU A N 1
ATOM 937 C CA . GLU A 1 121 ? -9.252 -7.035 -9.191 1.00 98.06 121 GLU A CA 1
ATOM 938 C C . GLU A 1 121 ? -8.691 -7.443 -10.558 1.00 98.06 121 GLU A C 1
ATOM 940 O O . GLU A 1 121 ? -8.199 -8.563 -10.710 1.00 98.06 121 GLU A O 1
ATOM 945 N N . GLU A 1 122 ? -8.677 -6.522 -11.521 1.00 97.81 122 GLU A N 1
ATOM 946 C CA . GLU A 1 122 ? -8.174 -6.779 -12.872 1.00 97.81 122 GLU A CA 1
ATOM 947 C C . GLU A 1 122 ? -6.660 -7.033 -12.893 1.00 97.81 122 GLU A C 1
ATOM 949 O O . GLU A 1 122 ? -6.191 -7.968 -13.546 1.00 97.81 122 GLU A O 1
ATOM 954 N N . THR A 1 123 ? -5.881 -6.263 -12.125 1.00 97.00 123 THR A N 1
ATOM 955 C CA . THR A 1 123 ? -4.425 -6.464 -12.014 1.00 97.00 123 THR A CA 1
ATOM 956 C C . THR A 1 123 ? -4.094 -7.846 -11.443 1.00 97.00 123 THR A C 1
ATOM 958 O O . THR A 1 123 ? -3.223 -8.555 -11.952 1.00 97.00 123 THR A O 1
ATOM 961 N N . LEU A 1 124 ? -4.803 -8.272 -10.397 1.00 96.50 124 LEU A N 1
ATOM 962 C CA . LEU A 1 124 ? -4.602 -9.577 -9.771 1.00 96.50 124 LEU A CA 1
ATOM 963 C C . LEU A 1 124 ? -5.106 -10.724 -10.651 1.00 96.50 124 LEU A C 1
ATOM 965 O O . LEU A 1 124 ? -4.460 -11.770 -10.696 1.00 96.50 124 LEU A O 1
ATOM 969 N N . CYS A 1 125 ? -6.212 -10.539 -11.379 1.00 96.94 125 CYS A N 1
ATOM 970 C CA . CYS A 1 125 ? -6.685 -11.513 -12.362 1.00 96.94 125 CYS A CA 1
ATOM 971 C C . CYS A 1 125 ? -5.658 -11.709 -13.480 1.00 96.94 125 CYS A C 1
ATOM 973 O O . CYS A 1 125 ? -5.362 -12.846 -13.845 1.00 96.94 125 CYS A O 1
ATOM 975 N N . PHE A 1 126 ? -5.054 -10.625 -13.966 1.00 95.06 126 PHE A N 1
ATOM 976 C CA . PHE A 1 126 ? -3.984 -10.686 -14.956 1.00 95.06 126 PHE A CA 1
ATOM 977 C C . PHE A 1 126 ? -2.762 -11.462 -14.450 1.00 95.06 126 PHE A C 1
ATOM 979 O O . PHE A 1 126 ? -2.222 -12.313 -15.164 1.00 95.06 126 PHE A O 1
ATOM 986 N N . PHE A 1 127 ? -2.337 -11.232 -13.202 1.00 92.69 127 PHE A N 1
ATOM 987 C CA . PHE A 1 127 ? -1.285 -12.051 -12.599 1.00 92.69 127 PHE A CA 1
ATOM 988 C C . PHE A 1 127 ? -1.709 -13.512 -12.458 1.00 92.69 127 PHE A C 1
ATOM 990 O O . PHE A 1 127 ? -0.924 -14.399 -12.792 1.00 92.69 127 PHE A O 1
ATOM 997 N N . ALA A 1 128 ? -2.946 -13.777 -12.036 1.00 93.69 128 ALA A N 1
ATOM 998 C CA . ALA A 1 128 ? -3.446 -15.135 -11.885 1.00 93.69 128 ALA A CA 1
ATOM 999 C C . ALA A 1 128 ? -3.388 -15.919 -13.202 1.00 93.69 128 ALA A C 1
ATOM 1001 O O . ALA A 1 128 ? -2.865 -17.031 -13.225 1.00 93.69 128 ALA A O 1
ATOM 1002 N N . GLU A 1 129 ? -3.803 -15.317 -14.315 1.00 92.81 129 GLU A N 1
ATOM 1003 C CA . GLU A 1 129 ? -3.713 -15.944 -15.638 1.00 92.81 129 GLU A CA 1
ATOM 1004 C C . GLU A 1 129 ? -2.275 -16.229 -16.063 1.00 92.81 129 GLU A C 1
ATOM 1006 O O . GLU A 1 129 ? -1.963 -17.316 -16.548 1.00 92.81 129 GLU A O 1
ATOM 1011 N N . ARG A 1 130 ? -1.371 -15.267 -15.862 1.00 88.81 130 ARG A N 1
ATOM 1012 C CA . ARG A 1 130 ? 0.029 -15.397 -16.292 1.00 88.81 130 ARG A CA 1
ATOM 1013 C C . ARG A 1 130 ? 0.836 -16.365 -15.443 1.00 88.81 130 ARG A C 1
ATOM 1015 O O . ARG A 1 130 ? 1.806 -16.945 -15.927 1.00 88.81 130 ARG A O 1
ATOM 1022 N N . ARG A 1 131 ? 0.490 -16.479 -14.165 1.00 87.00 131 ARG A N 1
ATOM 1023 C CA . ARG A 1 131 ? 1.246 -17.244 -13.168 1.00 87.00 131 ARG A CA 1
ATOM 1024 C C . ARG A 1 131 ? 0.576 -18.567 -12.805 1.00 87.00 131 ARG A C 1
ATOM 1026 O O . ARG A 1 131 ? 1.149 -19.327 -12.029 1.00 87.00 131 ARG A O 1
ATOM 1033 N N . GLY A 1 132 ? -0.607 -18.840 -13.357 1.00 91.31 132 GLY A N 1
ATOM 1034 C CA . GLY A 1 132 ? -1.397 -20.027 -13.041 1.00 91.31 132 GLY A CA 1
ATOM 1035 C C . GLY A 1 132 ? -1.975 -20.008 -11.625 1.00 91.31 132 GLY A C 1
ATOM 1036 O O . GLY A 1 132 ? -2.102 -21.066 -11.012 1.00 91.31 132 GLY A O 1
ATOM 1037 N N . TRP A 1 133 ? -2.276 -18.827 -11.076 1.00 93.62 133 TRP A N 1
ATOM 1038 C CA . TRP A 1 133 ? -3.024 -18.726 -9.821 1.00 93.62 133 TRP A CA 1
ATOM 1039 C C . TRP A 1 133 ? -4.521 -18.901 -10.081 1.00 93.62 133 TRP A C 1
ATOM 1041 O O . TRP A 1 133 ? -4.999 -18.811 -11.212 1.00 93.62 133 TRP A O 1
ATOM 1051 N N . ASP A 1 134 ? -5.281 -19.124 -9.016 1.00 95.25 134 ASP A N 1
ATOM 1052 C CA . ASP A 1 134 ? -6.732 -19.227 -9.108 1.00 95.25 134 ASP A CA 1
ATOM 1053 C C . ASP A 1 134 ? -7.364 -17.843 -9.349 1.00 95.25 134 ASP A C 1
ATOM 1055 O O . ASP A 1 134 ? -7.548 -17.050 -8.422 1.00 95.25 134 ASP A O 1
ATOM 1059 N N . ARG A 1 135 ? -7.702 -17.552 -10.613 1.00 97.12 135 ARG A N 1
ATOM 1060 C CA . ARG A 1 135 ? -8.401 -16.318 -11.014 1.00 97.12 135 ARG A CA 1
ATOM 1061 C C . ARG A 1 135 ? -9.762 -16.186 -10.320 1.00 97.12 135 ARG A C 1
ATOM 1063 O O . ARG A 1 135 ? -10.143 -15.084 -9.938 1.00 97.12 135 ARG A O 1
ATOM 1070 N N . SER A 1 136 ? -10.484 -17.292 -10.129 1.00 97.94 136 SER A N 1
ATOM 1071 C CA . SER A 1 136 ? -11.813 -17.263 -9.505 1.00 97.94 136 SER A CA 1
ATOM 1072 C C . SER A 1 136 ? -11.728 -16.843 -8.038 1.00 97.94 136 SER A C 1
ATOM 1074 O O . SER A 1 136 ? -12.509 -16.006 -7.587 1.00 97.94 136 SER A O 1
ATOM 1076 N N . ALA A 1 137 ? -10.699 -17.308 -7.324 1.00 97.88 137 ALA A N 1
ATOM 1077 C CA . ALA A 1 137 ? -10.430 -16.905 -5.951 1.00 97.88 137 ALA A CA 1
ATOM 1078 C C . ALA A 1 137 ? -10.169 -15.393 -5.810 1.00 97.88 137 ALA A C 1
ATOM 1080 O O . ALA A 1 137 ? -10.606 -14.794 -4.825 1.00 97.88 137 ALA A O 1
ATOM 1081 N N . VAL A 1 138 ? -9.500 -14.767 -6.787 1.00 98.00 138 VAL A N 1
ATOM 1082 C CA . VAL A 1 138 ? -9.288 -13.308 -6.824 1.00 98.00 138 VAL A CA 1
ATOM 1083 C C . VAL A 1 138 ? -10.619 -12.567 -6.959 1.00 98.00 138 VAL A C 1
ATOM 1085 O O . VAL A 1 138 ? -10.932 -11.725 -6.115 1.00 98.00 138 VAL A O 1
ATOM 1088 N N . SER A 1 139 ? -11.431 -12.907 -7.963 1.00 98.31 139 SER A N 1
ATOM 1089 C CA . SER A 1 139 ? -12.743 -12.274 -8.169 1.00 98.31 139 SER A CA 1
ATOM 1090 C C . SER A 1 139 ? -13.677 -12.483 -6.974 1.00 98.31 139 SER A C 1
ATOM 1092 O O . SER A 1 139 ? -14.383 -11.572 -6.543 1.00 98.31 139 SER A O 1
ATOM 1094 N N . GLU A 1 140 ? -13.655 -13.666 -6.359 1.00 98.31 140 GLU A N 1
ATOM 1095 C CA . GLU A 1 140 ? -14.440 -13.935 -5.158 1.00 98.31 140 GLU A CA 1
ATOM 1096 C C . GLU A 1 140 ? -13.974 -13.134 -3.930 1.00 98.31 140 GLU A C 1
ATOM 1098 O O . GLU A 1 140 ? -14.797 -12.819 -3.059 1.00 98.31 140 GLU A O 1
ATOM 1103 N N . ALA A 1 141 ? -12.676 -12.824 -3.825 1.00 98.25 141 ALA A N 1
ATOM 1104 C CA . ALA A 1 141 ? -12.141 -11.937 -2.795 1.00 98.25 141 ALA A CA 1
ATOM 1105 C C . ALA A 1 141 ? -12.613 -10.494 -3.026 1.00 98.25 141 ALA A C 1
ATOM 1107 O O . ALA A 1 141 ? -13.181 -9.897 -2.111 1.00 98.25 141 ALA A O 1
ATOM 1108 N N . ALA A 1 142 ? -12.494 -9.971 -4.250 1.00 98.12 142 ALA A N 1
ATOM 1109 C CA . ALA A 1 142 ? -12.983 -8.638 -4.608 1.00 98.12 142 ALA A CA 1
ATOM 1110 C C . ALA A 1 142 ? -14.498 -8.492 -4.365 1.00 98.12 142 ALA A C 1
ATOM 1112 O O . ALA A 1 142 ? -14.952 -7.545 -3.718 1.00 98.12 142 ALA A O 1
ATOM 1113 N N . ALA A 1 143 ? -15.290 -9.491 -4.765 1.00 98.12 143 ALA A N 1
ATOM 1114 C CA . ALA A 1 143 ? -16.725 -9.522 -4.497 1.00 98.12 143 ALA A CA 1
ATOM 1115 C C . ALA A 1 143 ? -17.051 -9.549 -2.990 1.00 98.12 143 ALA A C 1
ATOM 1117 O O . ALA A 1 143 ? -18.056 -8.974 -2.566 1.00 98.12 143 ALA A O 1
ATOM 1118 N N . ALA A 1 144 ? -16.229 -10.207 -2.164 1.00 97.31 144 ALA A N 1
ATOM 1119 C CA . ALA A 1 144 ? -16.403 -10.207 -0.711 1.00 97.31 144 ALA A CA 1
ATOM 1120 C C . ALA A 1 144 ? -16.136 -8.830 -0.088 1.00 97.31 144 ALA A C 1
ATOM 1122 O O . ALA A 1 144 ? -16.860 -8.442 0.829 1.00 97.31 144 ALA A O 1
ATOM 1123 N N . VAL A 1 145 ? -15.153 -8.091 -0.605 1.00 96.81 145 VAL A N 1
ATOM 1124 C CA . VAL A 1 145 ? -14.859 -6.713 -0.183 1.00 96.81 145 VAL A CA 1
ATOM 1125 C C . VAL A 1 145 ? -16.005 -5.777 -0.566 1.00 96.81 145 VAL A C 1
ATOM 1127 O O . VAL A 1 145 ? -16.495 -5.038 0.286 1.00 96.81 145 VAL A O 1
ATOM 1130 N N . ARG A 1 146 ? -16.522 -5.882 -1.799 1.00 96.56 146 ARG A N 1
ATOM 1131 C CA . ARG A 1 146 ? -17.673 -5.092 -2.273 1.00 96.56 146 ARG A CA 1
ATOM 1132 C C . ARG A 1 146 ? -18.932 -5.315 -1.424 1.00 96.56 146 ARG A C 1
ATOM 1134 O O . ARG A 1 146 ? -19.604 -4.361 -1.056 1.00 96.56 146 ARG A O 1
ATOM 1141 N N . ARG A 1 147 ? -19.222 -6.559 -1.016 1.00 95.62 147 ARG A N 1
ATOM 1142 C CA . ARG A 1 147 ? -20.351 -6.873 -0.105 1.00 95.62 147 ARG A CA 1
ATOM 1143 C C . ARG A 1 147 ? -20.212 -6.281 1.302 1.00 95.62 147 ARG A C 1
ATOM 1145 O O . ARG A 1 147 ? -21.193 -6.255 2.038 1.00 95.62 147 ARG A O 1
ATOM 1152 N N . ARG A 1 148 ? -19.006 -5.872 1.697 1.00 91.75 148 ARG A N 1
ATOM 1153 C CA . ARG A 1 148 ? -18.698 -5.259 2.997 1.00 91.75 148 ARG A CA 1
ATOM 1154 C C . ARG A 1 148 ? -18.542 -3.741 2.905 1.00 91.75 148 ARG A C 1
ATOM 1156 O O . ARG A 1 148 ? -17.958 -3.156 3.812 1.00 91.75 148 ARG A O 1
ATOM 1163 N N . ASP A 1 149 ? -19.012 -3.137 1.814 1.00 92.12 149 ASP A N 1
ATOM 1164 C CA . ASP A 1 149 ? -18.927 -1.692 1.589 1.00 92.12 149 ASP A CA 1
ATOM 1165 C C . ASP A 1 149 ? -17.492 -1.165 1.750 1.00 92.12 149 ASP A C 1
ATOM 1167 O O . ASP A 1 149 ? -17.230 -0.159 2.403 1.00 92.12 149 ASP A O 1
ATOM 1171 N N . LEU A 1 150 ? -16.524 -1.954 1.257 1.00 90.19 150 LEU A N 1
ATOM 1172 C CA . LEU A 1 150 ? -15.100 -1.601 1.205 1.00 90.19 150 LEU A CA 1
ATOM 1173 C C . LEU A 1 150 ? -14.494 -1.237 2.581 1.00 90.19 150 LEU A C 1
ATOM 1175 O O . LEU A 1 150 ? -13.440 -0.605 2.671 1.00 90.19 150 LEU A O 1
ATOM 1179 N N . THR A 1 151 ? -15.147 -1.662 3.668 1.00 88.00 151 THR A N 1
ATOM 1180 C CA . THR A 1 151 ? -14.778 -1.294 5.035 1.00 88.00 151 THR A CA 1
ATOM 1181 C C . THR A 1 151 ? -13.669 -2.200 5.568 1.00 88.00 151 THR A C 1
ATOM 1183 O O . THR A 1 151 ? -13.821 -3.422 5.639 1.00 88.00 151 THR A O 1
ATOM 1186 N N . ALA A 1 152 ? -12.579 -1.588 6.034 1.00 89.50 152 ALA A N 1
ATOM 1187 C CA . ALA A 1 152 ? -11.526 -2.248 6.803 1.00 89.50 152 ALA A CA 1
ATOM 1188 C C . ALA A 1 152 ? -11.624 -1.820 8.274 1.00 89.50 152 ALA A C 1
ATOM 1190 O O . ALA A 1 152 ? -11.181 -0.733 8.652 1.00 89.50 152 ALA A O 1
ATOM 1191 N N . ALA A 1 153 ? -12.236 -2.674 9.098 1.00 93.94 153 ALA A N 1
ATOM 1192 C CA . ALA A 1 153 ? -12.443 -2.433 10.521 1.00 93.94 153 ALA A CA 1
ATOM 1193 C C . ALA A 1 153 ? -12.013 -3.637 11.360 1.00 93.94 153 ALA A C 1
ATOM 1195 O O . ALA A 1 153 ? -12.230 -4.794 10.993 1.00 93.94 153 ALA A O 1
ATOM 1196 N N . TRP A 1 154 ? -11.439 -3.353 12.524 1.00 95.44 154 TRP A N 1
ATOM 1197 C CA . TRP A 1 154 ? -10.849 -4.347 13.403 1.00 95.44 154 TRP A CA 1
ATOM 1198 C C . TRP A 1 154 ? -11.204 -4.085 14.859 1.00 95.44 154 TRP A C 1
ATOM 1200 O O . TRP A 1 154 ? -11.316 -2.946 15.308 1.00 95.44 154 TRP A O 1
ATOM 1210 N N . ALA A 1 155 ? -11.317 -5.165 15.625 1.00 97.00 155 ALA A N 1
ATOM 1211 C CA . ALA A 1 155 ? -11.472 -5.111 17.068 1.00 97.00 155 ALA A CA 1
ATOM 1212 C C . ALA A 1 155 ? -10.444 -6.031 17.728 1.00 97.00 155 ALA A C 1
ATOM 1214 O O . ALA A 1 155 ? -10.267 -7.184 17.332 1.00 97.00 155 ALA A O 1
ATOM 1215 N N . GLY A 1 156 ? -9.760 -5.511 18.743 1.00 96.56 156 GLY A N 1
ATOM 1216 C CA . GLY A 1 156 ? -8.900 -6.292 19.616 1.00 96.56 156 GLY A CA 1
ATOM 1217 C C . GLY A 1 156 ? -9.703 -7.141 20.611 1.00 96.56 156 GLY A C 1
ATOM 1218 O O . GLY A 1 156 ? -10.911 -6.951 20.779 1.00 96.56 156 GLY A O 1
ATOM 1219 N N . PRO A 1 157 ? -9.038 -8.073 21.312 1.00 97.38 157 PRO A N 1
ATOM 1220 C CA . PRO A 1 157 ? -9.665 -8.841 22.376 1.00 97.38 157 PRO A CA 1
ATOM 1221 C C . PRO A 1 157 ? -9.980 -7.955 23.588 1.00 97.38 157 PRO A C 1
ATOM 1223 O O . PRO A 1 157 ? -9.268 -6.987 23.869 1.00 97.38 157 PRO A O 1
ATOM 1226 N N . TRP A 1 158 ? -11.005 -8.340 24.349 1.00 97.75 158 TRP A N 1
ATOM 1227 C CA . TRP A 1 158 ? -11.328 -7.718 25.631 1.00 97.75 158 TRP A CA 1
ATOM 1228 C C . TRP A 1 158 ? -10.249 -7.996 26.687 1.00 97.75 158 TRP A C 1
ATOM 1230 O O . TRP A 1 158 ? -9.798 -9.130 26.859 1.00 97.75 158 TRP A O 1
ATOM 1240 N N . LYS A 1 159 ? -9.868 -6.958 27.436 1.00 97.50 159 LYS A N 1
ATOM 1241 C CA . LYS A 1 159 ? -8.864 -6.985 28.507 1.00 97.50 159 LYS A CA 1
ATOM 1242 C C . LYS A 1 159 ? -9.463 -6.461 29.805 1.00 97.50 159 LYS A C 1
ATOM 1244 O O . LYS A 1 159 ? -9.900 -5.315 29.866 1.00 97.50 159 LYS A O 1
ATOM 1249 N N . TRP A 1 160 ? -9.444 -7.275 30.854 1.00 97.56 160 TRP A N 1
ATOM 1250 C CA . TRP A 1 160 ? -9.879 -6.863 32.191 1.00 97.56 160 TRP A CA 1
ATOM 1251 C C . TRP A 1 160 ? -8.868 -5.931 32.859 1.00 97.56 160 TRP A C 1
ATOM 1253 O O . TRP A 1 160 ? -7.659 -6.147 32.744 1.00 97.56 160 TRP A O 1
ATOM 1263 N N . ASN A 1 161 ? -9.361 -4.946 33.611 1.00 97.00 161 ASN A N 1
ATOM 1264 C CA . ASN A 1 161 ? -8.535 -4.231 34.582 1.00 97.00 161 ASN A CA 1
ATOM 1265 C C . ASN A 1 161 ? -8.142 -5.160 35.750 1.00 97.00 161 ASN A C 1
ATOM 1267 O O . ASN A 1 161 ? -8.678 -6.262 35.910 1.00 97.00 161 ASN A O 1
ATOM 1271 N N . ARG A 1 162 ? -7.215 -4.715 36.611 1.00 94.69 162 ARG A N 1
ATOM 1272 C CA . ARG A 1 162 ? -6.712 -5.526 37.741 1.00 94.69 162 ARG A CA 1
ATOM 1273 C C . ARG A 1 162 ? -7.827 -5.997 38.687 1.00 94.69 162 ARG A C 1
ATOM 1275 O O . ARG A 1 162 ? -7.777 -7.129 39.160 1.00 94.69 162 ARG A O 1
ATOM 1282 N N . GLY A 1 163 ? -8.828 -5.150 38.937 1.00 94.00 163 GLY A N 1
ATOM 1283 C CA . GLY A 1 163 ? -9.979 -5.458 39.795 1.00 94.00 163 GLY A CA 1
ATOM 1284 C C . GLY A 1 163 ? -11.072 -6.303 39.129 1.00 94.00 163 GLY A C 1
ATOM 1285 O O . GLY A 1 163 ? -12.031 -6.694 39.793 1.00 94.00 163 GLY A O 1
ATOM 1286 N N . ARG A 1 164 ? -10.948 -6.594 37.827 1.00 94.88 164 ARG A N 1
ATOM 1287 C CA . ARG A 1 164 ? -11.963 -7.277 37.008 1.00 94.88 164 ARG A CA 1
ATOM 1288 C C . ARG A 1 164 ? -13.352 -6.629 37.103 1.00 94.88 164 ARG A C 1
ATOM 1290 O O . ARG A 1 164 ? -14.364 -7.331 37.137 1.00 94.88 164 ARG A O 1
ATOM 1297 N N . SER A 1 165 ? -13.400 -5.306 37.219 1.00 94.75 165 SER A N 1
ATOM 1298 C CA . SER A 1 165 ? -14.640 -4.518 37.251 1.00 94.75 165 SER A CA 1
ATOM 1299 C C . SER A 1 165 ? -15.034 -4.014 35.865 1.00 94.75 165 SER A C 1
ATOM 1301 O O . SER A 1 165 ? -16.219 -3.857 35.594 1.00 94.75 165 SER A O 1
ATOM 1303 N N . THR A 1 166 ? -14.041 -3.808 34.998 1.00 97.12 166 THR A N 1
ATOM 1304 C CA . THR A 1 166 ? -14.208 -3.181 33.685 1.00 97.12 166 THR A CA 1
ATOM 1305 C C . THR A 1 166 ? -13.333 -3.900 32.664 1.00 97.12 166 THR A C 1
ATOM 1307 O O . THR A 1 166 ? -12.181 -4.250 32.955 1.00 97.12 166 THR A O 1
ATOM 1310 N N . GLN A 1 167 ? -13.872 -4.134 31.471 1.00 97.94 167 GLN A N 1
ATOM 1311 C CA . GLN A 1 167 ? -13.119 -4.601 30.310 1.00 97.94 167 GLN A CA 1
ATOM 1312 C C . GLN A 1 167 ? -12.871 -3.444 29.351 1.00 97.94 167 GLN A C 1
ATOM 1314 O O . GLN A 1 167 ? -13.679 -2.529 29.266 1.00 97.94 167 GLN A O 1
ATOM 1319 N N . MET A 1 168 ? -11.769 -3.510 28.610 1.00 97.62 168 MET A N 1
ATOM 1320 C CA . MET A 1 168 ? -11.494 -2.611 27.492 1.00 97.62 168 MET A CA 1
ATOM 1321 C C . MET A 1 168 ? -11.086 -3.391 26.248 1.00 97.62 168 MET A C 1
ATOM 1323 O O . MET A 1 168 ? -10.521 -4.482 26.363 1.00 97.62 168 MET A O 1
ATOM 1327 N N . ARG A 1 169 ? -11.352 -2.845 25.066 1.00 97.69 169 ARG A N 1
ATOM 1328 C CA . ARG A 1 169 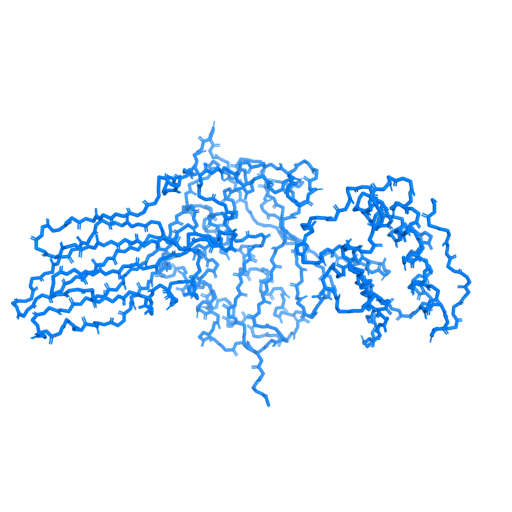? -10.763 -3.298 23.802 1.00 97.69 169 ARG A CA 1
ATOM 1329 C C . ARG A 1 169 ? -10.443 -2.097 22.924 1.00 97.69 169 ARG A C 1
ATOM 1331 O O . ARG A 1 169 ? -11.136 -1.086 22.972 1.00 97.69 169 ARG A O 1
ATOM 1338 N N . LEU A 1 170 ? -9.413 -2.236 22.099 1.00 97.06 170 LEU A N 1
ATOM 1339 C CA . LEU A 1 170 ? -9.130 -1.276 21.038 1.00 97.06 170 LEU A CA 1
ATOM 1340 C C . LEU A 1 170 ? -9.977 -1.634 19.815 1.00 97.06 170 LEU A C 1
ATOM 1342 O O . LEU A 1 170 ? -10.003 -2.798 19.408 1.00 97.06 170 LEU A O 1
ATOM 1346 N N . VAL A 1 171 ? -10.639 -0.650 19.226 1.00 97.25 171 VAL A N 1
ATOM 1347 C CA . VAL A 1 171 ? -11.364 -0.773 17.959 1.00 97.25 171 VAL A CA 1
ATOM 1348 C C . VAL A 1 171 ? -10.743 0.208 16.980 1.00 97.25 171 VAL A C 1
ATOM 1350 O O . VAL A 1 171 ? -10.308 1.282 17.384 1.00 97.25 171 VAL A O 1
ATOM 1353 N N . GLY A 1 172 ? -10.650 -0.165 15.707 1.00 95.31 172 GLY A N 1
ATOM 1354 C CA . GLY A 1 172 ? -10.160 0.745 14.684 1.00 95.31 172 GLY A CA 1
ATOM 1355 C C . GLY A 1 172 ? -10.777 0.514 13.316 1.00 95.31 172 GLY A C 1
ATOM 1356 O O . GLY A 1 172 ? -11.207 -0.593 13.004 1.00 95.31 172 GLY A O 1
ATOM 1357 N N . SER A 1 173 ? -10.811 1.566 12.503 1.00 95.31 173 SER A N 1
ATOM 1358 C CA . SER A 1 173 ? -11.227 1.516 11.094 1.00 95.31 173 SER A CA 1
ATOM 1359 C C . SER A 1 173 ? -10.358 2.419 10.217 1.00 95.31 173 SER A C 1
ATOM 1361 O O . SER A 1 173 ? -9.970 3.507 10.649 1.00 95.31 173 SER A O 1
ATOM 1363 N N . LEU A 1 174 ? -10.013 1.966 9.010 1.00 93.75 174 LEU A N 1
ATOM 1364 C CA . LEU A 1 174 ? -9.355 2.816 8.012 1.00 93.75 174 LEU A CA 1
ATOM 1365 C C . LEU A 1 174 ? -10.380 3.729 7.350 1.00 93.75 174 LEU A C 1
ATOM 1367 O O . LEU A 1 174 ? -11.467 3.279 6.995 1.00 93.75 174 LEU A O 1
ATOM 1371 N N . TRP A 1 175 ? -10.022 5.000 7.195 1.00 93.38 175 TRP A N 1
ATOM 1372 C CA . TRP A 1 175 ? -10.874 6.003 6.556 1.00 93.38 175 TRP A CA 1
ATOM 1373 C C . TRP A 1 175 ? -10.319 6.394 5.183 1.00 93.38 175 TRP A C 1
ATOM 1375 O O . TRP A 1 175 ? -9.261 5.923 4.767 1.00 93.38 175 TRP A O 1
ATOM 1385 N N . ASP A 1 176 ? -11.039 7.273 4.491 1.00 92.38 176 ASP A N 1
ATOM 1386 C CA . ASP A 1 176 ? -10.805 7.657 3.092 1.00 92.38 176 ASP A CA 1
ATOM 1387 C C . ASP A 1 176 ? -9.472 8.371 2.843 1.00 92.38 176 ASP A C 1
ATOM 1389 O O . ASP A 1 176 ? -9.011 8.442 1.711 1.00 92.38 176 ASP A O 1
ATOM 1393 N N . ASP A 1 177 ? -8.832 8.892 3.886 1.00 91.06 177 ASP A N 1
ATOM 1394 C CA . ASP A 1 177 ? -7.482 9.467 3.813 1.00 91.06 177 ASP A CA 1
ATOM 1395 C C . ASP A 1 177 ? -6.372 8.448 4.144 1.00 91.06 177 ASP A C 1
ATOM 1397 O O . ASP A 1 177 ? -5.203 8.809 4.274 1.00 91.06 177 ASP A O 1
ATOM 1401 N N . GLY A 1 178 ? -6.727 7.172 4.286 1.00 90.94 178 GLY A N 1
ATOM 1402 C CA . GLY A 1 178 ? -5.802 6.060 4.466 1.00 90.94 178 GLY A CA 1
ATOM 1403 C C . GLY A 1 178 ? -5.301 5.839 5.890 1.00 90.94 178 GLY A C 1
ATOM 1404 O O . GLY A 1 178 ? -4.631 4.835 6.143 1.00 90.94 178 GLY A O 1
ATOM 1405 N N . PHE A 1 179 ? -5.635 6.712 6.840 1.00 91.38 179 PHE A N 1
ATOM 1406 C CA . PHE A 1 179 ? -5.216 6.541 8.231 1.00 91.38 179 PHE A CA 1
ATOM 1407 C C . PHE A 1 179 ? -6.244 5.759 9.051 1.00 91.38 179 PHE A C 1
ATOM 1409 O O . PHE A 1 179 ? -7.460 5.821 8.837 1.00 91.38 179 PHE A O 1
ATOM 1416 N N . LEU A 1 180 ? -5.751 4.996 10.020 1.00 91.62 180 LEU A N 1
ATOM 1417 C CA . LEU A 1 180 ? -6.592 4.293 10.975 1.00 91.62 180 LEU A CA 1
ATOM 1418 C C . LEU A 1 180 ? -7.115 5.292 12.000 1.00 91.62 180 LEU A C 1
ATOM 1420 O O . LEU A 1 180 ? -6.344 6.069 12.547 1.00 91.62 180 LEU A O 1
ATOM 1424 N N . ARG A 1 181 ? -8.405 5.246 12.311 1.00 92.06 181 ARG A N 1
ATOM 1425 C CA . ARG A 1 181 ? -8.947 5.867 13.526 1.00 92.06 181 ARG A CA 1
ATOM 1426 C C . ARG A 1 181 ? -9.077 4.764 14.541 1.00 92.06 181 ARG A C 1
ATOM 1428 O O . ARG A 1 181 ? -9.739 3.771 14.238 1.00 92.06 181 ARG A O 1
ATOM 1435 N N . VAL A 1 182 ? -8.437 4.908 15.696 1.00 93.88 182 VAL A N 1
ATOM 1436 C CA . VAL A 1 182 ? -8.596 3.965 16.804 1.00 93.88 182 VAL A CA 1
ATOM 1437 C C . VAL A 1 182 ? -9.251 4.637 17.993 1.00 93.88 182 VAL A C 1
ATOM 1439 O O . VAL A 1 182 ? -8.922 5.766 18.333 1.00 93.88 182 VAL A O 1
ATOM 1442 N N . HIS A 1 183 ? -10.134 3.915 18.663 1.00 94.94 183 HIS A N 1
ATOM 1443 C CA . HIS A 1 183 ? -10.720 4.321 19.934 1.00 94.94 183 HIS A CA 1
ATOM 1444 C C . HIS A 1 183 ? -10.751 3.131 20.887 1.00 94.94 183 HIS A C 1
ATOM 1446 O O . HIS A 1 183 ? -10.693 1.964 20.478 1.00 94.94 183 HIS A O 1
ATOM 1452 N N . VAL A 1 184 ? -10.828 3.417 22.182 1.00 96.81 184 VAL A N 1
ATOM 1453 C CA . VAL A 1 184 ? -11.036 2.392 23.203 1.00 96.81 184 VAL A CA 1
ATOM 1454 C C . VAL A 1 184 ? -12.521 2.292 23.494 1.00 96.81 184 VAL A C 1
ATOM 1456 O O . VAL A 1 184 ? -13.176 3.294 23.763 1.00 96.81 184 VAL A O 1
ATOM 1459 N N . GLU A 1 185 ? -13.044 1.072 23.472 1.00 97.94 185 GLU A N 1
ATOM 1460 C CA . GLU A 1 185 ? -14.342 0.760 24.059 1.00 97.94 185 GLU A CA 1
ATOM 1461 C C . GLU A 1 185 ? -14.123 0.129 25.428 1.00 97.94 185 GLU A C 1
ATOM 1463 O O . GLU A 1 185 ? -13.305 -0.786 25.564 1.00 97.94 185 GLU A O 1
ATOM 1468 N N . THR A 1 186 ? -14.872 0.577 26.430 1.00 97.56 186 THR A N 1
ATOM 1469 C CA . THR A 1 186 ? -14.910 -0.052 27.751 1.00 97.56 186 THR A CA 1
ATOM 1470 C C . THR A 1 186 ? -16.305 -0.547 28.067 1.00 97.56 186 THR A C 1
ATOM 1472 O O . THR A 1 186 ? -17.287 0.002 27.579 1.00 97.56 186 THR A O 1
ATOM 1475 N N . VAL A 1 187 ? -16.388 -1.612 28.859 1.00 97.62 187 VAL A N 1
ATOM 1476 C CA . VAL A 1 187 ? -17.651 -2.139 29.377 1.00 97.62 187 VAL A CA 1
ATOM 1477 C C . VAL A 1 187 ? -17.491 -2.502 30.848 1.00 97.62 187 VAL A C 1
ATOM 1479 O O . VAL A 1 187 ? -16.549 -3.208 31.224 1.00 97.62 187 VAL A O 1
ATOM 1482 N N . ASP A 1 188 ? -18.371 -1.976 31.695 1.00 94.69 188 ASP A N 1
ATOM 1483 C CA . ASP A 1 188 ? -18.422 -2.330 33.116 1.00 94.69 188 ASP A CA 1
ATOM 1484 C C . ASP A 1 188 ? -19.229 -3.626 33.355 1.00 94.69 188 ASP A C 1
ATOM 1486 O O . ASP A 1 188 ? -19.803 -4.214 32.437 1.00 94.69 188 ASP A O 1
ATOM 1490 N N . ARG A 1 189 ? -19.294 -4.102 34.606 1.00 90.56 189 ARG A N 1
ATOM 1491 C CA . ARG A 1 189 ? -20.113 -5.281 34.965 1.00 90.56 189 ARG A CA 1
ATOM 1492 C C . ARG A 1 189 ? -21.621 -5.076 34.796 1.00 90.56 189 ARG A C 1
ATOM 1494 O O . ARG A 1 189 ? -22.340 -6.066 34.701 1.00 90.56 189 ARG A O 1
ATOM 1501 N N . GLY A 1 190 ? -22.087 -3.830 34.811 1.00 90.44 190 GLY A N 1
ATOM 1502 C CA . GLY A 1 190 ? -23.479 -3.475 34.542 1.00 90.44 190 GLY A CA 1
ATOM 1503 C C . GLY A 1 190 ? -23.820 -3.491 33.050 1.00 90.44 190 GLY A C 1
ATOM 1504 O O . GLY A 1 190 ? -24.994 -3.413 32.704 1.00 90.44 190 GLY A O 1
ATOM 1505 N N . GLY A 1 191 ? -22.817 -3.626 32.175 1.00 92.12 191 GLY A N 1
ATOM 1506 C CA . GLY A 1 191 ? -22.972 -3.578 30.725 1.00 92.12 191 GLY A CA 1
ATOM 1507 C C . GLY A 1 191 ? -22.916 -2.162 30.145 1.00 92.12 191 GLY A C 1
ATOM 1508 O O . GLY A 1 191 ? -23.171 -1.996 28.953 1.00 92.12 191 GLY A O 1
ATOM 1509 N N . THR A 1 192 ? -22.576 -1.145 30.942 1.00 94.06 192 THR A N 1
ATOM 1510 C CA . THR A 1 192 ? -22.428 0.232 30.459 1.00 94.06 192 THR A CA 1
ATOM 1511 C C . THR A 1 192 ? -21.222 0.312 29.540 1.00 94.06 192 THR A C 1
ATOM 1513 O O . THR A 1 192 ? -20.105 0.015 29.964 1.00 94.06 192 THR A O 1
ATOM 1516 N N . VAL A 1 193 ? -21.443 0.728 28.292 1.00 94.69 193 VAL A N 1
ATOM 1517 C CA . VAL A 1 193 ? -20.376 0.912 27.306 1.00 94.69 193 VAL A CA 1
ATOM 1518 C C . VAL A 1 193 ? -19.972 2.378 27.246 1.00 94.69 193 VAL A C 1
ATOM 1520 O O . VAL A 1 193 ? -20.825 3.246 27.068 1.00 94.69 193 VAL A O 1
ATOM 1523 N N . GLN A 1 194 ? -18.673 2.650 27.330 1.00 94.50 194 GLN A N 1
ATOM 1524 C CA . GLN A 1 194 ? -18.105 3.961 27.018 1.00 94.50 194 GLN A CA 1
ATOM 1525 C C . GLN A 1 194 ? -17.122 3.846 25.858 1.00 94.50 194 GLN A C 1
ATOM 1527 O O . GLN A 1 194 ? -16.562 2.777 25.593 1.00 94.50 194 GLN A O 1
ATOM 1532 N N . ARG A 1 195 ? -16.912 4.963 25.163 1.00 95.81 195 ARG A N 1
ATOM 1533 C CA . ARG A 1 195 ? -15.969 5.078 24.054 1.00 95.81 195 ARG A CA 1
ATOM 1534 C C . ARG A 1 195 ? -15.114 6.318 24.243 1.00 95.81 195 ARG A C 1
ATOM 1536 O O . ARG A 1 195 ? -15.649 7.357 24.617 1.00 95.81 195 ARG A O 1
ATOM 1543 N N . SER A 1 196 ? -13.817 6.198 23.984 1.00 94.88 196 SER A N 1
ATOM 1544 C CA . SER A 1 196 ? -12.962 7.373 23.835 1.00 94.88 196 SER A CA 1
ATOM 1545 C C . SER A 1 196 ? -13.258 8.083 22.513 1.00 94.88 196 SER A C 1
ATOM 1547 O O . SER A 1 196 ? -13.770 7.466 21.574 1.00 94.88 196 SER A O 1
ATOM 1549 N N . GLU A 1 197 ? -12.842 9.343 22.411 1.00 92.31 197 GLU A N 1
ATOM 1550 C CA . GLU A 1 197 ? -12.641 9.976 21.107 1.00 92.31 197 GLU A CA 1
ATOM 1551 C C . GLU A 1 197 ? -11.636 9.158 20.267 1.00 92.31 197 GLU A C 1
ATOM 1553 O O . GLU A 1 197 ? -10.759 8.481 20.834 1.00 92.31 197 GLU A O 1
ATOM 1558 N N . PRO A 1 198 ? -11.774 9.154 18.929 1.00 91.81 198 PRO A N 1
ATOM 1559 C CA . PRO A 1 198 ? -10.840 8.475 18.051 1.00 91.81 198 PRO A CA 1
ATOM 1560 C C . PRO A 1 198 ? -9.526 9.253 17.935 1.00 91.81 198 PRO A C 1
ATOM 1562 O O . PRO A 1 198 ? -9.527 10.469 17.773 1.00 91.81 198 PRO A O 1
ATOM 1565 N N . VAL A 1 199 ? -8.409 8.529 17.922 1.00 89.75 199 VAL A N 1
ATOM 1566 C CA . VAL A 1 199 ? -7.078 9.065 17.602 1.00 89.75 199 VAL A CA 1
ATOM 1567 C C . VAL A 1 199 ? -6.559 8.498 16.296 1.00 89.75 199 VAL A C 1
ATOM 1569 O O . VAL A 1 199 ? -6.933 7.393 15.878 1.00 89.75 199 VAL A O 1
ATOM 1572 N N . VAL A 1 200 ? -5.659 9.241 15.660 1.00 88.50 200 VAL A N 1
ATOM 1573 C CA . VAL A 1 200 ? -4.984 8.798 14.441 1.00 88.50 200 VAL A CA 1
ATOM 1574 C C . VAL A 1 200 ? -3.983 7.695 14.788 1.00 88.50 200 VAL A C 1
ATOM 1576 O O . VAL A 1 200 ? -3.025 7.883 15.533 1.00 88.50 200 VAL A O 1
ATOM 1579 N N . GLY A 1 201 ? -4.231 6.508 14.249 1.00 84.50 201 GLY A N 1
ATOM 1580 C CA . GLY A 1 201 ? -3.348 5.356 14.307 1.00 84.50 201 GLY A CA 1
ATOM 1581 C C . GLY A 1 201 ? -2.550 5.174 13.018 1.00 84.50 201 GLY A C 1
ATOM 1582 O O . GLY A 1 201 ? -2.524 6.034 12.143 1.00 84.50 201 GLY A O 1
ATOM 1583 N N . GLY A 1 202 ? -1.899 4.014 12.904 1.00 84.25 202 GLY A N 1
ATOM 1584 C CA . GLY A 1 202 ? -1.136 3.648 11.708 1.00 84.25 202 GLY A CA 1
ATOM 1585 C C . GLY A 1 202 ? -2.010 3.413 10.486 1.00 84.25 202 GLY A C 1
ATOM 1586 O O . GLY A 1 202 ? -3.187 3.729 10.474 1.00 84.25 202 GLY A O 1
ATOM 1587 N N . THR A 1 203 ? -1.461 2.810 9.440 1.00 86.38 203 THR A N 1
ATOM 1588 C CA . THR A 1 203 ? -2.204 2.668 8.172 1.00 86.38 203 THR A CA 1
ATOM 1589 C C . THR A 1 203 ? -2.394 1.221 7.750 1.00 86.38 203 THR A C 1
ATOM 1591 O O . THR A 1 203 ? -2.796 0.935 6.631 1.00 86.38 203 THR A O 1
ATOM 1594 N N . THR A 1 204 ? -2.096 0.270 8.643 1.00 90.00 204 THR A N 1
ATOM 1595 C CA . THR A 1 204 ? -2.026 -1.153 8.295 1.00 90.00 204 THR A CA 1
ATOM 1596 C C . THR A 1 204 ? -2.615 -2.054 9.377 1.00 90.00 204 THR A C 1
ATOM 1598 O O . THR A 1 204 ? -2.479 -1.748 10.569 1.00 90.00 204 THR A O 1
ATOM 1601 N N . ARG A 1 205 ? -3.177 -3.212 9.006 1.00 90.38 205 ARG A N 1
ATOM 1602 C CA . ARG A 1 205 ? -3.622 -4.240 9.965 1.00 90.38 205 ARG A CA 1
ATOM 1603 C C . ARG A 1 205 ? -2.497 -4.733 10.887 1.00 90.38 205 ARG A C 1
ATOM 1605 O O . ARG A 1 205 ? -2.729 -4.817 12.097 1.00 90.38 205 ARG A O 1
ATOM 1612 N N . PRO A 1 206 ? -1.257 -5.006 10.422 1.00 89.25 206 PRO A N 1
ATOM 1613 C CA . PRO A 1 206 ? -0.139 -5.286 11.327 1.00 89.25 206 PRO A CA 1
ATOM 1614 C C . PRO A 1 206 ? 0.147 -4.142 12.310 1.00 89.25 206 PRO A C 1
ATOM 1616 O O . PRO A 1 206 ? 0.503 -4.399 13.463 1.00 89.25 206 PRO A O 1
ATOM 1619 N N . GLY A 1 207 ? -0.026 -2.890 11.873 1.00 87.94 207 GLY A N 1
ATOM 1620 C CA . GLY A 1 207 ? 0.039 -1.699 12.720 1.00 87.94 207 GLY A CA 1
ATOM 1621 C C . GLY A 1 207 ? -1.029 -1.711 13.811 1.00 87.94 207 GLY A C 1
ATOM 1622 O O . GLY A 1 207 ? -0.690 -1.572 14.986 1.00 87.94 207 GLY A O 1
ATOM 1623 N N . PHE A 1 208 ? -2.285 -1.991 13.457 1.00 92.38 208 PHE A N 1
ATOM 1624 C CA . PHE A 1 208 ? -3.364 -2.165 14.432 1.00 92.38 208 PHE A CA 1
ATOM 1625 C C . PHE A 1 208 ? -3.072 -3.303 15.416 1.00 92.38 208 PHE A C 1
ATOM 1627 O O . PHE A 1 208 ? -3.194 -3.126 16.623 1.00 92.38 208 PHE A O 1
ATOM 1634 N N . ALA A 1 209 ? -2.604 -4.460 14.941 1.00 92.62 209 ALA A N 1
ATOM 1635 C CA . ALA A 1 209 ? -2.264 -5.583 15.811 1.00 92.62 209 ALA A CA 1
ATOM 1636 C C . ALA A 1 209 ? -1.132 -5.241 16.802 1.00 92.62 209 ALA A C 1
ATOM 1638 O O . ALA A 1 209 ? -1.139 -5.724 17.938 1.00 92.62 209 ALA A O 1
ATOM 1639 N N . ARG A 1 210 ? -0.160 -4.406 16.399 1.00 90.50 210 ARG A N 1
ATOM 1640 C CA . ARG A 1 210 ? 0.849 -3.845 17.314 1.00 90.50 210 ARG A CA 1
ATOM 1641 C C . ARG A 1 210 ? 0.208 -2.909 18.340 1.00 90.50 210 ARG A C 1
ATOM 1643 O O . ARG A 1 210 ? 0.480 -3.086 19.526 1.00 90.50 210 ARG A O 1
ATOM 1650 N N . ALA A 1 211 ? -0.669 -2.002 17.909 1.00 91.50 211 ALA A N 1
ATOM 1651 C CA . ALA A 1 211 ? -1.389 -1.092 18.801 1.00 91.50 211 ALA A CA 1
ATOM 1652 C C . ALA A 1 211 ? -2.223 -1.860 19.840 1.00 91.50 211 ALA A C 1
ATOM 1654 O O . ALA A 1 211 ? -2.055 -1.651 21.035 1.00 91.50 211 ALA A O 1
ATOM 1655 N N . VAL A 1 212 ? -3.000 -2.864 19.416 1.00 94.81 212 VAL A N 1
ATOM 1656 C CA . VAL A 1 212 ? -3.764 -3.759 20.305 1.00 94.81 212 VAL A CA 1
ATOM 1657 C C . VAL A 1 212 ? -2.877 -4.396 21.374 1.00 94.81 212 VAL A C 1
ATOM 1659 O O . VAL A 1 212 ? -3.296 -4.509 22.527 1.00 94.81 212 VAL A O 1
ATOM 1662 N N . ARG A 1 213 ? -1.663 -4.844 21.021 1.00 93.12 213 ARG A N 1
ATOM 1663 C CA . ARG A 1 213 ? -0.714 -5.416 21.992 1.00 93.12 213 ARG A CA 1
ATOM 1664 C C . ARG A 1 213 ? -0.182 -4.365 22.964 1.00 93.12 213 ARG A C 1
ATOM 1666 O O . ARG A 1 213 ? -0.045 -4.683 24.142 1.00 93.12 213 ARG A O 1
ATOM 1673 N N . ALA A 1 214 ? 0.078 -3.150 22.486 1.00 91.50 214 ALA A N 1
ATOM 1674 C CA . ALA A 1 214 ? 0.558 -2.037 23.299 1.00 91.50 214 ALA A CA 1
ATOM 1675 C C . ALA A 1 214 ? -0.515 -1.487 24.258 1.00 91.50 214 ALA A C 1
ATOM 1677 O O . ALA A 1 214 ? -0.174 -1.070 25.364 1.00 91.50 214 ALA A O 1
ATOM 1678 N N . THR A 1 215 ? -1.799 -1.534 23.880 1.00 94.62 215 THR A N 1
ATOM 1679 C CA . THR A 1 215 ? -2.902 -1.037 24.714 1.00 94.62 215 THR A CA 1
ATOM 1680 C C . THR A 1 215 ? -3.033 -1.842 26.006 1.00 94.62 215 THR A C 1
ATOM 1682 O O . THR A 1 215 ? -3.167 -3.072 25.980 1.00 94.62 215 THR A O 1
ATOM 1685 N N . ARG A 1 216 ? -3.046 -1.171 27.158 1.00 96.31 216 ARG A N 1
ATOM 1686 C CA . ARG A 1 216 ? -3.105 -1.817 28.481 1.00 96.31 216 ARG A CA 1
ATOM 1687 C C . ARG A 1 216 ? -3.758 -0.912 29.517 1.00 96.31 216 ARG A C 1
ATOM 1689 O O . ARG A 1 216 ? -3.772 0.299 29.366 1.00 96.31 216 ARG A O 1
ATOM 1696 N N . TRP A 1 217 ? -4.250 -1.508 30.595 1.00 97.75 217 TRP A N 1
ATOM 1697 C CA . TRP A 1 217 ? -4.616 -0.757 31.793 1.00 97.75 217 TRP A CA 1
ATOM 1698 C C . TRP A 1 217 ? -3.342 -0.237 32.468 1.00 97.75 217 TRP A C 1
ATOM 1700 O O . TRP A 1 217 ? -2.469 -1.042 32.800 1.00 97.75 217 TRP A O 1
ATOM 1710 N N . SER A 1 218 ? -3.223 1.079 32.650 1.00 96.12 218 SER A N 1
ATOM 1711 C CA . SER A 1 218 ? -2.167 1.694 33.471 1.00 96.12 218 SER A CA 1
ATOM 1712 C C . SER A 1 218 ? -2.610 1.838 34.930 1.00 96.12 218 SER A C 1
ATOM 1714 O O . SER A 1 218 ? -1.788 1.744 35.839 1.00 96.12 218 SER A O 1
ATOM 1716 N N . SER A 1 219 ? -3.919 1.971 35.164 1.00 95.62 219 SER A N 1
ATOM 1717 C CA . SER A 1 219 ? -4.534 2.009 36.492 1.00 95.62 219 SER A CA 1
ATOM 1718 C C . SER A 1 219 ? -5.854 1.215 36.515 1.00 95.62 219 SER A C 1
ATOM 1720 O O . SER A 1 219 ? -6.174 0.482 35.577 1.00 95.62 219 SER A O 1
ATOM 1722 N N . ALA A 1 220 ? -6.629 1.314 37.601 1.00 94.19 220 ALA A N 1
ATOM 1723 C CA . ALA A 1 220 ? -7.969 0.725 37.663 1.00 94.19 220 ALA A CA 1
ATOM 1724 C C . ALA A 1 220 ? -8.977 1.412 36.721 1.00 94.19 220 ALA A C 1
ATOM 1726 O O . ALA A 1 220 ? -9.949 0.765 36.328 1.00 94.19 220 ALA A O 1
ATOM 1727 N N . THR A 1 221 ? -8.728 2.677 36.373 1.00 95.25 221 THR A N 1
ATOM 1728 C CA . THR A 1 221 ? -9.623 3.567 35.614 1.00 95.25 221 THR A CA 1
ATOM 1729 C C . THR A 1 221 ? -8.960 4.175 34.378 1.00 95.25 221 THR A C 1
ATOM 1731 O O . THR A 1 221 ? -9.612 4.890 33.633 1.00 95.25 221 THR A O 1
ATOM 1734 N N . THR A 1 222 ? -7.679 3.899 34.132 1.00 96.44 222 THR A N 1
ATOM 1735 C CA . THR A 1 222 ? -6.921 4.518 33.038 1.00 96.44 222 THR A CA 1
ATOM 1736 C C . THR A 1 222 ? -6.419 3.459 32.066 1.00 96.44 222 THR A C 1
ATOM 1738 O O . THR A 1 222 ? -5.790 2.469 32.463 1.00 96.44 222 THR A O 1
ATOM 1741 N N . VAL A 1 223 ? -6.687 3.679 30.781 1.00 96.56 223 VAL A N 1
ATOM 1742 C CA . VAL A 1 223 ? -6.205 2.862 29.667 1.00 96.56 223 VAL A CA 1
ATOM 1743 C C . VAL A 1 223 ? -5.130 3.633 28.916 1.00 96.56 223 VAL A C 1
ATOM 1745 O O . VAL A 1 223 ? -5.375 4.725 28.425 1.00 96.56 223 VAL A O 1
ATOM 1748 N N . GLN A 1 224 ? -3.954 3.035 28.781 1.00 95.44 224 GLN A N 1
ATOM 1749 C CA . GLN A 1 224 ? -2.871 3.549 27.956 1.00 95.44 224 GLN A CA 1
ATOM 1750 C C . GLN A 1 224 ? -2.971 2.956 26.546 1.00 95.44 224 GLN A C 1
ATOM 1752 O O . GLN A 1 224 ? -3.091 1.736 26.394 1.00 95.44 224 GLN A O 1
ATOM 1757 N N . ILE A 1 225 ? -2.883 3.801 25.520 1.00 91.25 225 ILE A N 1
ATOM 1758 C CA . ILE A 1 225 ? -2.962 3.450 24.097 1.00 91.25 225 ILE A CA 1
ATOM 1759 C C . ILE A 1 225 ? -1.640 3.851 23.439 1.00 91.25 225 ILE A C 1
ATOM 1761 O O . ILE A 1 225 ? -1.242 5.004 23.529 1.00 91.25 225 ILE A O 1
ATOM 1765 N N . GLY A 1 226 ? -0.956 2.913 22.781 1.00 85.75 226 GLY A N 1
ATOM 1766 C CA . GLY A 1 226 ? 0.247 3.206 21.995 1.00 85.75 226 GLY A CA 1
ATOM 1767 C C . GLY A 1 226 ? -0.015 2.998 20.509 1.00 85.75 226 GLY A C 1
ATOM 1768 O O . GLY A 1 226 ? -0.422 1.901 20.115 1.00 85.75 226 GLY A O 1
ATOM 1769 N N . VAL A 1 227 ? 0.232 4.017 19.688 1.00 81.75 227 VAL A N 1
ATOM 1770 C CA . VAL A 1 227 ? 0.040 3.971 18.230 1.00 81.75 227 VAL A CA 1
ATOM 1771 C C . VAL A 1 227 ? 1.258 4.508 17.485 1.00 81.75 227 VAL A C 1
ATOM 1773 O O . VAL A 1 227 ? 2.029 5.305 18.003 1.00 81.75 227 VAL A O 1
ATOM 1776 N N . LEU A 1 228 ? 1.427 4.046 16.247 1.00 74.62 228 LEU A N 1
ATOM 1777 C CA . LEU A 1 228 ? 2.425 4.546 15.302 1.00 74.62 228 LEU A CA 1
ATOM 1778 C C . LEU A 1 228 ? 1.666 5.094 14.089 1.00 74.62 228 LEU A C 1
ATOM 1780 O O . LEU A 1 228 ? 1.110 4.267 13.365 1.00 74.62 228 LEU A O 1
ATOM 1784 N N . PRO A 1 229 ? 1.592 6.421 13.889 1.00 62.97 229 PRO A N 1
ATOM 1785 C CA . PRO A 1 229 ? 0.682 7.040 12.920 1.00 62.97 229 PRO A CA 1
ATOM 1786 C C . PRO A 1 229 ? 1.065 6.796 11.451 1.00 62.97 229 PRO A C 1
ATOM 1788 O O . PRO A 1 229 ? 0.202 6.771 10.578 1.00 62.97 229 PRO A O 1
ATOM 1791 N N . SER A 1 230 ? 2.338 6.533 11.149 1.00 64.38 230 SER A N 1
ATOM 1792 C CA . SER A 1 230 ? 2.786 6.173 9.801 1.00 64.38 230 SER A CA 1
ATOM 1793 C C . SER A 1 230 ? 3.879 5.103 9.825 1.00 64.38 230 SER A C 1
ATOM 1795 O O . SER A 1 230 ? 4.599 4.932 10.807 1.00 64.38 230 SER A O 1
ATOM 1797 N N . ALA A 1 231 ? 4.027 4.380 8.711 1.00 59.16 231 ALA A N 1
ATOM 1798 C CA . ALA A 1 231 ? 5.184 3.515 8.473 1.00 59.16 231 ALA A CA 1
ATOM 1799 C C . ALA A 1 231 ? 6.501 4.307 8.333 1.00 59.16 231 ALA A C 1
ATOM 1801 O O . ALA A 1 231 ? 7.569 3.706 8.393 1.00 59.16 231 ALA A O 1
ATOM 1802 N N . LEU A 1 232 ? 6.412 5.626 8.133 1.00 58.47 232 LEU A N 1
ATOM 1803 C CA . LEU A 1 232 ? 7.548 6.535 7.973 1.00 58.47 232 LEU A CA 1
ATOM 1804 C C . LEU A 1 232 ? 7.884 7.319 9.250 1.00 58.47 232 LEU A C 1
ATOM 1806 O O . LEU A 1 232 ? 8.909 7.989 9.301 1.00 58.47 232 LEU A O 1
ATOM 1810 N N . THR A 1 233 ? 7.037 7.248 10.280 1.00 61.53 233 THR A N 1
ATOM 1811 C CA . THR A 1 233 ? 7.283 7.881 11.583 1.00 61.53 233 THR A CA 1
ATOM 1812 C C . THR A 1 233 ? 7.869 6.861 12.552 1.00 61.53 233 THR A C 1
ATOM 1814 O O . THR A 1 233 ? 7.261 5.816 12.788 1.00 61.53 233 THR A O 1
ATOM 1817 N N . GLU A 1 234 ? 9.021 7.170 13.146 1.00 58.94 234 GLU A N 1
ATOM 1818 C CA . GLU A 1 234 ? 9.692 6.290 14.118 1.00 58.94 234 GLU A CA 1
ATOM 1819 C C . GLU A 1 234 ? 9.185 6.474 15.558 1.00 58.94 234 GLU A C 1
ATOM 1821 O O . GLU A 1 234 ? 9.396 5.607 16.408 1.00 58.94 234 GLU A O 1
ATOM 1826 N N . VAL A 1 235 ? 8.497 7.585 15.841 1.00 63.47 235 VAL A N 1
ATOM 1827 C CA . VAL A 1 235 ? 8.023 7.925 17.187 1.00 63.47 235 VAL A CA 1
ATOM 1828 C C . VAL A 1 235 ? 6.599 7.411 17.388 1.00 63.47 235 VAL A C 1
ATOM 1830 O O . VAL A 1 235 ? 5.700 7.701 16.600 1.00 63.47 235 VAL A O 1
ATOM 1833 N N . ALA A 1 236 ? 6.399 6.626 18.447 1.00 75.06 236 ALA A N 1
ATOM 1834 C CA . ALA A 1 236 ? 5.077 6.177 18.863 1.00 75.06 236 ALA A CA 1
ATOM 1835 C C . ALA A 1 236 ? 4.397 7.243 19.727 1.00 75.06 236 ALA A C 1
ATOM 1837 O O . ALA A 1 236 ? 4.958 7.658 20.742 1.00 75.06 236 ALA A O 1
ATOM 1838 N N . SER A 1 237 ? 3.170 7.612 19.370 1.00 81.31 237 SER A N 1
ATOM 1839 C CA . SER A 1 237 ? 2.312 8.445 20.210 1.00 81.31 237 SER A CA 1
ATOM 1840 C C . SER A 1 237 ? 1.662 7.585 21.292 1.00 81.31 237 SER A C 1
ATOM 1842 O O . SER A 1 237 ? 1.241 6.445 21.047 1.00 81.31 237 SER A O 1
ATOM 1844 N N . VAL A 1 238 ? 1.589 8.132 22.503 1.00 88.38 238 VAL A N 1
ATOM 1845 C CA . VAL A 1 238 ? 0.971 7.486 23.662 1.00 88.38 238 VAL A CA 1
ATOM 1846 C C . VAL A 1 238 ? -0.159 8.366 24.174 1.00 88.38 238 VAL A C 1
ATOM 1848 O O . VAL A 1 238 ? 0.052 9.544 24.449 1.00 88.38 238 VAL A O 1
ATOM 1851 N N . PHE A 1 239 ? -1.329 7.759 24.344 1.00 90.69 239 PHE A N 1
ATOM 1852 C CA . PHE A 1 239 ? -2.527 8.397 24.879 1.00 90.69 239 PHE A CA 1
ATOM 1853 C C . PHE A 1 239 ? -2.989 7.700 26.148 1.00 90.69 239 PHE A C 1
ATOM 1855 O O . PHE A 1 239 ? -2.788 6.492 26.316 1.00 90.69 239 PHE A O 1
ATOM 1862 N N . GLU A 1 240 ? -3.668 8.444 27.008 1.00 94.50 240 GLU A N 1
ATOM 1863 C CA . GLU A 1 240 ? -4.315 7.942 28.209 1.00 94.50 240 GLU A CA 1
ATOM 1864 C C . GLU A 1 240 ? -5.804 8.276 28.179 1.00 94.50 240 GLU A C 1
ATOM 1866 O O . GLU A 1 240 ? -6.199 9.423 28.004 1.00 94.50 240 GLU A O 1
ATOM 1871 N N . PHE A 1 241 ? -6.636 7.252 28.342 1.00 95.62 241 PHE A N 1
ATOM 1872 C CA . PHE A 1 241 ? -8.084 7.371 28.429 1.00 95.62 241 PHE A CA 1
ATOM 1873 C C . PHE A 1 241 ? -8.539 7.081 29.859 1.00 95.62 241 PHE A C 1
ATOM 1875 O O . PHE A 1 241 ? -8.328 5.971 30.358 1.00 95.62 241 PHE A O 1
ATOM 1882 N N . ASP A 1 242 ? -9.165 8.060 30.511 1.00 95.69 242 ASP A N 1
ATOM 1883 C CA . ASP A 1 242 ? -9.773 7.904 31.833 1.00 95.69 242 ASP A CA 1
ATOM 1884 C C . ASP A 1 242 ? -11.242 7.482 31.691 1.00 95.69 242 ASP A C 1
ATOM 1886 O O . ASP A 1 242 ? -12.089 8.228 31.202 1.00 95.69 242 ASP A O 1
ATOM 1890 N N . THR A 1 243 ? -11.568 6.277 32.153 1.00 94.38 243 THR A N 1
ATOM 1891 C CA . THR A 1 243 ? -12.913 5.689 32.059 1.00 94.38 243 THR A CA 1
ATOM 1892 C C . THR A 1 243 ? -13.922 6.314 33.029 1.00 94.38 243 THR A C 1
ATOM 1894 O O . THR A 1 243 ? -15.107 6.003 32.999 1.00 94.38 243 THR A O 1
ATOM 1897 N N . THR A 1 244 ? -13.470 7.153 33.954 1.00 92.19 244 THR A N 1
ATOM 1898 C CA . THR A 1 244 ? -14.329 7.855 34.917 1.00 92.19 244 THR A CA 1
ATOM 1899 C C . THR A 1 244 ? -14.821 9.164 34.324 1.00 92.19 244 THR A C 1
ATOM 1901 O O . THR A 1 244 ? -16.005 9.477 34.414 1.00 92.19 244 THR A O 1
ATOM 1904 N N . THR A 1 245 ? -13.910 9.927 33.718 1.00 92.44 245 THR A N 1
ATOM 1905 C CA . THR A 1 245 ? -14.216 11.239 33.132 1.00 92.44 245 THR A CA 1
ATOM 1906 C C . THR A 1 245 ? -14.573 11.153 31.651 1.00 92.44 245 THR A C 1
ATOM 1908 O O . THR A 1 245 ? -15.166 12.086 31.116 1.00 92.44 245 THR A O 1
ATOM 1911 N N . GLY A 1 246 ? -14.210 10.054 30.983 1.00 91.19 246 GLY A N 1
ATOM 1912 C CA . GLY A 1 246 ? -14.305 9.911 29.533 1.00 91.19 246 GLY A CA 1
ATOM 1913 C C . GLY A 1 246 ? -13.264 10.741 28.774 1.00 91.19 246 GLY A C 1
ATOM 1914 O O . GLY A 1 246 ? -13.361 10.861 27.556 1.00 91.19 246 GLY A O 1
ATOM 1915 N N . GLN A 1 247 ? -12.288 11.334 29.467 1.00 92.19 247 GLN A N 1
ATOM 1916 C CA . GLN A 1 247 ? -11.299 12.203 28.840 1.00 92.19 247 GLN A CA 1
ATOM 1917 C C . GLN A 1 247 ? -10.128 11.409 28.277 1.00 92.19 247 GLN A C 1
ATOM 1919 O O . GLN A 1 247 ? -9.657 10.437 28.872 1.00 92.19 247 GLN A O 1
ATOM 1924 N N . LEU A 1 248 ? -9.651 11.876 27.129 1.00 91.44 248 LEU A N 1
ATOM 1925 C CA . LEU A 1 248 ? -8.439 11.411 26.484 1.00 91.44 248 LEU A CA 1
ATOM 1926 C C . LEU A 1 248 ? -7.362 12.497 26.608 1.00 91.44 248 LEU A C 1
ATOM 1928 O O . LEU A 1 248 ? -7.642 13.671 26.370 1.00 91.44 248 LEU A O 1
ATOM 1932 N N . SER A 1 249 ? -6.147 12.111 26.982 1.00 90.69 249 SER A N 1
ATOM 1933 C CA . SER A 1 249 ? -4.987 12.999 27.091 1.00 90.69 249 SER A CA 1
ATOM 1934 C C . SER A 1 249 ? -3.736 12.363 26.476 1.00 90.69 249 SER A C 1
ATOM 1936 O O . SER A 1 249 ? -3.684 11.153 26.249 1.00 90.69 249 SER A O 1
ATOM 1938 N N . GLY A 1 250 ? -2.718 13.182 26.203 1.00 85.00 250 GLY A N 1
ATOM 1939 C CA . GLY A 1 250 ? -1.511 12.766 25.482 1.00 85.00 250 GLY A CA 1
ATOM 1940 C C . GLY A 1 250 ? -1.622 12.993 23.972 1.00 85.00 250 GLY A C 1
ATOM 1941 O O . GLY A 1 250 ? -2.584 13.601 23.512 1.00 85.00 250 GLY A O 1
ATOM 1942 N N . GLY A 1 251 ? -0.624 12.509 23.230 1.00 71.88 251 GLY A N 1
ATOM 1943 C CA . GLY A 1 251 ? -0.445 12.823 21.807 1.00 71.88 251 GLY A CA 1
ATOM 1944 C C . GLY A 1 251 ? 0.364 14.104 21.560 1.00 71.88 251 GLY A C 1
ATOM 1945 O O . GLY A 1 251 ? 0.462 14.968 22.429 1.00 71.88 251 GLY A O 1
ATOM 1946 N N . ASP A 1 252 ? 0.980 14.188 20.380 1.00 63.41 252 ASP A N 1
ATOM 1947 C CA . ASP A 1 252 ? 1.557 15.426 19.834 1.00 63.41 252 ASP A CA 1
ATOM 1948 C C . ASP A 1 252 ? 0.517 16.062 18.896 1.00 63.41 252 ASP A C 1
ATOM 1950 O O . ASP A 1 252 ? -0.225 15.335 18.239 1.00 63.41 252 ASP A O 1
ATOM 1954 N N . ASP A 1 253 ? 0.552 17.388 18.699 1.00 52.97 253 ASP A N 1
ATOM 1955 C CA . ASP A 1 253 ? -0.293 18.146 17.738 1.00 52.97 253 ASP A CA 1
ATOM 1956 C C . ASP A 1 253 ? -0.222 17.645 16.267 1.00 52.97 253 ASP A C 1
ATOM 1958 O O . ASP A 1 253 ? -0.929 18.134 15.383 1.00 52.97 253 ASP A O 1
ATOM 1962 N N . SER A 1 254 ? 0.612 16.637 15.988 1.00 51.69 254 SER A N 1
ATOM 1963 C CA . SER A 1 254 ? 0.798 15.955 14.698 1.00 51.69 254 SER A CA 1
ATOM 1964 C C . SER A 1 254 ? -0.400 15.112 14.215 1.00 51.69 254 SER A C 1
ATOM 1966 O O . SER A 1 254 ? -0.331 14.472 13.166 1.00 51.69 254 SER A O 1
ATOM 1968 N N . GLU A 1 255 ? -1.525 15.124 14.932 1.00 62.53 255 GLU A N 1
ATOM 1969 C CA . GLU A 1 255 ? -2.729 14.332 14.629 1.00 62.53 255 GLU A CA 1
ATOM 1970 C C . GLU A 1 255 ? -3.670 14.951 13.593 1.00 62.53 255 GLU A C 1
ATOM 1972 O O . GLU A 1 255 ? -4.691 14.356 13.232 1.00 62.53 255 GLU A O 1
ATOM 1977 N N . ARG A 1 256 ? -3.355 16.139 13.071 1.00 75.88 256 ARG A N 1
ATOM 1978 C CA . ARG A 1 256 ? -4.209 16.767 12.065 1.00 75.88 256 ARG A CA 1
ATOM 1979 C C . ARG A 1 256 ? -3.986 16.137 10.693 1.00 75.88 256 ARG A C 1
ATOM 1981 O O . ARG A 1 256 ? -3.144 16.582 9.919 1.00 75.88 256 ARG A O 1
ATOM 1988 N N . VAL A 1 257 ? -4.793 15.128 10.370 1.00 85.06 257 VAL A N 1
ATOM 1989 C CA . VAL A 1 257 ? -4.834 14.567 9.015 1.00 85.06 257 VAL A CA 1
ATOM 1990 C C . VAL A 1 257 ? -5.373 15.620 8.049 1.00 85.06 257 VAL A C 1
ATOM 1992 O O . VAL A 1 257 ? -6.475 16.140 8.240 1.00 85.06 257 VAL A O 1
ATOM 1995 N N . ILE A 1 258 ? -4.614 15.938 7.000 1.00 88.38 258 ILE A N 1
ATOM 1996 C CA . ILE A 1 258 ? -5.134 16.759 5.905 1.00 88.38 258 ILE A CA 1
ATOM 1997 C C . ILE A 1 258 ? -6.140 15.925 5.098 1.00 88.38 258 ILE A C 1
ATOM 1999 O O . ILE A 1 258 ? -5.785 14.838 4.632 1.00 88.38 258 ILE A O 1
ATOM 2003 N N . PRO A 1 259 ? -7.381 16.414 4.911 1.00 88.88 259 PRO A N 1
ATOM 2004 C CA . PRO A 1 259 ? -8.378 15.712 4.118 1.00 88.88 259 PRO A CA 1
ATOM 2005 C C . PRO A 1 259 ? -8.048 15.767 2.623 1.00 88.88 259 PRO A C 1
ATOM 2007 O O . PRO A 1 259 ? -7.466 16.736 2.126 1.00 88.88 259 PRO A O 1
ATOM 2010 N N . ILE A 1 260 ? -8.504 14.753 1.888 1.00 91.38 260 ILE A N 1
ATOM 2011 C CA . ILE A 1 260 ? -8.530 14.783 0.424 1.00 91.38 260 ILE A CA 1
ATOM 2012 C C . ILE A 1 260 ? -9.699 15.676 -0.002 1.00 91.38 260 ILE A C 1
ATOM 2014 O O . ILE A 1 260 ? -10.856 15.251 0.012 1.00 91.38 260 ILE A O 1
ATOM 2018 N N . SER A 1 261 ? -9.396 16.923 -0.357 1.00 91.00 261 SER A N 1
ATOM 2019 C CA . SER A 1 261 ? -10.398 17.916 -0.752 1.00 91.00 261 SER A CA 1
ATOM 2020 C C . SER A 1 261 ? -10.485 18.045 -2.276 1.00 91.00 261 SER A C 1
ATOM 2022 O O . SER A 1 261 ? -9.459 18.330 -2.901 1.00 91.00 261 SER A O 1
ATOM 2024 N N . PRO A 1 262 ? -11.683 17.915 -2.878 1.00 93.94 262 PRO A N 1
ATOM 2025 C CA . PRO A 1 262 ? -11.902 18.258 -4.278 1.00 93.94 262 PRO A CA 1
ATOM 2026 C C . PRO A 1 262 ? -11.530 19.718 -4.554 1.00 93.94 262 PRO A C 1
ATOM 2028 O O . PRO A 1 262 ? -11.843 20.611 -3.763 1.00 93.94 262 PRO A O 1
ATOM 2031 N N . THR A 1 263 ? -10.891 19.968 -5.691 1.00 95.06 263 THR A N 1
ATOM 2032 C CA . THR A 1 263 ? -10.572 21.317 -6.187 1.00 95.06 263 THR A CA 1
ATOM 2033 C C . THR A 1 263 ? -11.475 21.747 -7.345 1.00 95.06 263 THR A C 1
ATOM 2035 O O . THR A 1 263 ? -11.465 22.911 -7.742 1.00 95.06 263 THR A O 1
ATOM 2038 N N . GLY A 1 264 ? -12.284 20.829 -7.879 1.00 94.56 264 GLY A N 1
ATOM 2039 C CA . GLY A 1 264 ? -13.193 21.074 -8.992 1.00 94.56 264 GLY A CA 1
ATOM 2040 C C . GLY A 1 264 ? -14.238 19.967 -9.158 1.00 94.56 264 GLY A C 1
ATOM 2041 O O . GLY A 1 264 ? -14.371 19.104 -8.288 1.00 94.56 264 GLY A O 1
ATOM 2042 N N . PRO A 1 265 ? -15.007 19.984 -10.261 1.00 93.81 265 PRO A N 1
ATOM 2043 C CA . PRO A 1 265 ? -15.995 18.948 -10.535 1.00 93.81 265 PRO A CA 1
ATOM 2044 C C . PRO A 1 265 ? -15.330 17.595 -10.818 1.00 93.81 265 PRO A C 1
ATOM 2046 O O . PRO A 1 265 ? -14.278 17.519 -11.459 1.00 93.81 265 PRO A O 1
ATOM 2049 N N . ALA A 1 266 ? -15.980 16.521 -10.371 1.00 93.69 266 ALA A N 1
ATOM 2050 C CA . ALA A 1 266 ? -15.600 15.157 -10.713 1.00 93.69 266 ALA A CA 1
ATOM 2051 C C . ALA A 1 266 ? -15.819 14.894 -12.212 1.00 93.69 266 ALA A C 1
ATOM 2053 O O . ALA A 1 266 ? -16.831 15.303 -12.783 1.00 93.69 266 ALA A O 1
ATOM 2054 N N . SER A 1 267 ? -14.883 14.183 -12.838 1.00 93.00 267 SER A N 1
ATOM 2055 C CA . SER A 1 267 ? -15.056 13.587 -14.169 1.00 93.00 267 SER A CA 1
ATOM 2056 C C . SER A 1 267 ? -15.040 12.065 -14.033 1.00 93.00 267 SER A C 1
ATOM 2058 O O . SER A 1 267 ? -14.349 11.574 -13.141 1.00 93.00 267 SER A O 1
ATOM 2060 N N . PRO A 1 268 ? -15.769 11.307 -14.873 1.00 93.50 268 PRO A N 1
ATOM 2061 C CA . PRO A 1 268 ? -15.694 9.851 -14.851 1.00 93.50 268 PRO A CA 1
ATOM 2062 C C . PRO A 1 268 ? -14.255 9.377 -15.066 1.00 93.50 268 PRO A C 1
ATOM 2064 O O . PRO A 1 268 ? -13.588 9.837 -15.992 1.00 93.50 268 PRO A O 1
ATOM 2067 N N . VAL A 1 269 ? -13.804 8.455 -14.220 1.00 96.12 269 VAL A N 1
ATOM 2068 C CA . VAL A 1 269 ? -12.488 7.820 -14.310 1.00 96.12 269 VAL A CA 1
ATOM 2069 C C . VAL A 1 269 ? -12.702 6.316 -14.348 1.00 96.12 269 VAL A C 1
ATOM 2071 O O . VAL A 1 269 ? -13.368 5.763 -13.474 1.00 96.12 269 VAL A O 1
ATOM 2074 N N . GLY A 1 270 ? -12.154 5.657 -15.364 1.00 95.50 270 GLY A N 1
ATOM 2075 C CA . GLY A 1 270 ? -12.114 4.209 -15.458 1.00 95.50 270 GLY A CA 1
ATOM 2076 C C . GLY A 1 270 ? -10.776 3.635 -15.006 1.00 95.50 270 GLY A C 1
ATOM 2077 O O . GLY A 1 270 ? -9.972 4.267 -14.314 1.00 95.50 270 GLY A O 1
ATOM 2078 N N . PHE A 1 271 ? -10.537 2.402 -15.438 1.00 96.62 271 PHE A N 1
ATOM 2079 C CA . PHE A 1 271 ? -9.297 1.685 -15.202 1.00 96.62 271 PHE A CA 1
ATOM 2080 C C . PHE A 1 271 ? -8.777 1.077 -16.506 1.00 96.62 271 PHE A C 1
ATOM 2082 O O . PHE A 1 271 ? -9.536 0.510 -17.293 1.00 96.62 271 PHE A O 1
ATOM 2089 N N . ARG A 1 272 ? -7.461 1.154 -16.700 1.00 96.38 272 ARG A N 1
ATOM 2090 C CA . ARG A 1 272 ? -6.742 0.555 -17.819 1.00 96.38 272 ARG A CA 1
ATOM 2091 C C . ARG A 1 272 ? -5.566 -0.274 -17.316 1.00 96.38 272 ARG A C 1
ATOM 2093 O O . ARG A 1 272 ? -4.772 0.189 -16.504 1.00 96.38 272 ARG A O 1
ATOM 2100 N N . LEU A 1 273 ? -5.392 -1.459 -17.890 1.00 96.25 273 LEU A N 1
ATOM 2101 C CA . LEU A 1 273 ? -4.243 -2.327 -17.650 1.00 96.25 273 LEU A CA 1
ATOM 2102 C C . LEU A 1 273 ? -3.419 -2.481 -18.931 1.00 96.25 273 LEU A C 1
ATOM 2104 O O . LEU A 1 273 ? -3.971 -2.766 -19.996 1.00 96.25 273 LEU A O 1
ATOM 2108 N N . THR A 1 274 ? -2.100 -2.334 -18.840 1.00 94.50 274 THR A N 1
ATOM 2109 C CA . THR A 1 274 ? -1.176 -2.676 -19.929 1.00 94.50 274 THR A CA 1
ATOM 2110 C C . THR A 1 274 ? -0.069 -3.599 -19.440 1.00 94.50 274 THR A C 1
ATOM 2112 O O . THR A 1 274 ? 0.281 -3.628 -18.262 1.00 94.50 274 THR A O 1
ATOM 2115 N N . LEU A 1 275 ? 0.493 -4.364 -20.374 1.00 89.81 275 LEU A N 1
ATOM 2116 C CA . LEU A 1 275 ? 1.719 -5.119 -20.165 1.00 89.81 275 LEU A CA 1
ATOM 2117 C C . LEU A 1 275 ? 2.871 -4.340 -20.790 1.00 89.81 275 LEU A C 1
ATOM 2119 O O . LEU A 1 275 ? 2.912 -4.183 -22.012 1.00 89.81 275 LEU A O 1
ATOM 2123 N N . GLN A 1 276 ? 3.822 -3.918 -19.969 1.00 84.50 276 GLN A N 1
ATOM 2124 C CA . GLN A 1 276 ? 5.121 -3.488 -20.451 1.00 84.50 276 GLN A CA 1
ATOM 2125 C C . GLN A 1 276 ? 5.958 -4.728 -20.726 1.00 84.50 276 GLN A C 1
ATOM 2127 O O . GLN A 1 276 ? 6.326 -5.473 -19.816 1.00 84.50 276 GLN A O 1
ATOM 2132 N N . ARG A 1 277 ? 6.237 -4.960 -22.007 1.00 77.56 277 ARG A N 1
ATOM 2133 C CA . ARG A 1 277 ? 7.256 -5.924 -22.403 1.00 77.56 277 ARG A CA 1
ATOM 2134 C C . ARG A 1 277 ? 8.599 -5.234 -22.319 1.00 77.56 277 ARG A C 1
ATOM 2136 O O . ARG A 1 277 ? 8.806 -4.226 -22.996 1.00 77.56 277 ARG A O 1
ATOM 2143 N N . VAL A 1 278 ? 9.496 -5.755 -21.495 1.00 67.56 278 VAL A N 1
ATOM 2144 C CA . VAL A 1 278 ? 10.878 -5.293 -21.526 1.00 67.56 278 VAL A CA 1
ATOM 2145 C C . VAL A 1 278 ? 11.588 -6.069 -22.625 1.00 67.56 278 VAL A C 1
ATOM 2147 O O . VAL A 1 278 ? 12.091 -7.173 -22.419 1.00 67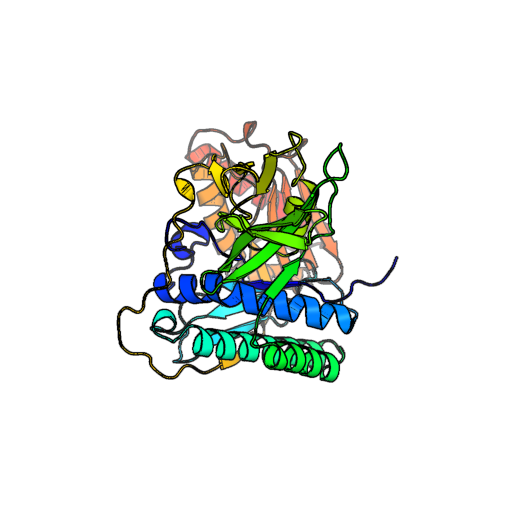.56 278 VAL A O 1
ATOM 2150 N N . ASP A 1 279 ? 11.619 -5.485 -23.822 1.00 65.44 279 ASP A N 1
ATOM 2151 C CA . ASP A 1 279 ? 12.446 -6.000 -24.907 1.00 65.44 279 ASP A CA 1
ATOM 2152 C C . ASP A 1 279 ? 13.926 -5.801 -24.528 1.00 65.44 279 ASP A C 1
ATOM 2154 O O . ASP A 1 279 ? 14.471 -4.699 -24.599 1.00 65.44 279 ASP A O 1
ATOM 2158 N N . GLY A 1 280 ? 14.587 -6.874 -24.082 1.00 77.00 280 GLY A N 1
ATOM 2159 C CA . GLY A 1 280 ? 16.006 -6.868 -23.718 1.00 77.00 280 GLY A CA 1
ATOM 2160 C C . GLY A 1 280 ? 16.261 -7.104 -22.230 1.00 77.00 280 GLY A C 1
ATOM 2161 O O . GLY A 1 280 ? 15.717 -8.036 -21.643 1.00 77.00 280 GLY A O 1
ATOM 2162 N N . VAL A 1 281 ? 17.164 -6.318 -21.635 1.00 86.19 281 VAL A N 1
ATOM 2163 C CA . VAL A 1 281 ? 17.553 -6.457 -20.223 1.00 86.19 281 VAL A CA 1
ATOM 2164 C C . VAL A 1 281 ? 16.913 -5.354 -19.392 1.00 86.19 281 VAL A C 1
ATOM 2166 O O . VAL A 1 281 ? 17.192 -4.178 -19.611 1.00 86.19 281 VAL A O 1
ATOM 2169 N N . ALA A 1 282 ? 16.108 -5.725 -18.399 1.00 83.56 282 ALA A N 1
ATOM 2170 C CA . ALA A 1 282 ? 15.604 -4.795 -17.397 1.00 83.56 282 ALA A CA 1
ATOM 2171 C C . ALA A 1 282 ? 16.742 -4.388 -16.453 1.00 83.56 282 ALA A C 1
ATOM 2173 O O . ALA A 1 282 ? 17.379 -5.249 -15.849 1.00 83.56 282 ALA A O 1
ATOM 2174 N N . VAL A 1 283 ? 17.005 -3.088 -16.309 1.00 86.94 283 VAL A N 1
ATOM 2175 C CA . VAL A 1 283 ? 18.043 -2.586 -15.397 1.00 86.94 283 VAL A CA 1
ATOM 2176 C C . VAL A 1 283 ? 17.418 -1.683 -14.344 1.00 86.94 283 VAL A C 1
ATOM 2178 O O . VAL A 1 283 ? 16.961 -0.570 -14.621 1.00 86.94 283 VAL A O 1
ATOM 2181 N N . SER A 1 284 ? 17.449 -2.157 -13.107 1.00 83.25 284 SER A N 1
ATOM 2182 C CA . SER A 1 284 ? 17.077 -1.403 -11.926 1.00 83.25 284 SER A CA 1
ATOM 2183 C C . SER A 1 284 ? 18.319 -0.994 -11.145 1.00 83.25 284 SER A C 1
ATOM 2185 O O . SER A 1 284 ? 19.241 -1.778 -10.938 1.00 83.25 284 SER A O 1
ATOM 2187 N N . TRP A 1 285 ? 18.349 0.268 -10.738 1.00 85.19 285 TRP A N 1
ATOM 2188 C CA . TRP A 1 285 ? 19.437 0.883 -9.997 1.00 85.19 285 TRP A CA 1
ATOM 2189 C C . TRP A 1 285 ? 18.856 1.853 -8.979 1.00 85.19 285 TRP A C 1
ATOM 2191 O O . TRP A 1 285 ? 18.145 2.784 -9.373 1.00 85.19 285 TRP A O 1
ATOM 2201 N N . GLY A 1 286 ? 19.154 1.622 -7.703 1.00 75.81 286 GLY A N 1
ATOM 2202 C CA . GLY A 1 286 ? 18.701 2.437 -6.579 1.00 75.81 286 GLY A CA 1
ATOM 2203 C C . GLY A 1 286 ? 17.995 1.629 -5.486 1.00 75.81 286 GLY A C 1
ATOM 2204 O O . GLY A 1 286 ? 17.586 0.489 -5.696 1.00 75.81 286 GLY A O 1
ATOM 2205 N N . GLY A 1 287 ? 17.832 2.260 -4.318 1.00 64.62 287 GLY A N 1
ATOM 2206 C CA . GLY A 1 287 ? 17.252 1.657 -3.112 1.00 64.62 287 GLY A CA 1
ATOM 2207 C C . GLY A 1 287 ? 18.314 1.008 -2.226 1.00 64.62 287 GLY A C 1
ATOM 2208 O O . GLY A 1 287 ? 18.721 -0.110 -2.482 1.00 64.62 287 GLY A O 1
ATOM 2209 N N . GLY A 1 288 ? 18.770 1.704 -1.182 1.00 57.91 288 GLY A N 1
ATOM 2210 C CA . GLY A 1 288 ? 19.984 1.337 -0.435 1.00 57.91 288 GLY A CA 1
ATOM 2211 C C . GLY A 1 288 ? 19.877 1.344 1.088 1.00 57.91 288 GLY A C 1
ATOM 2212 O O . GLY A 1 288 ? 20.891 1.368 1.783 1.00 57.91 288 GLY A O 1
ATOM 2213 N N . GLY A 1 289 ? 18.655 1.366 1.622 1.00 63.19 289 GLY A N 1
ATOM 2214 C CA . GLY A 1 289 ? 18.445 1.729 3.022 1.00 63.19 289 GLY A CA 1
ATOM 2215 C C . GLY A 1 289 ? 18.677 3.232 3.258 1.00 63.19 289 GLY A C 1
ATOM 2216 O O . GLY A 1 289 ? 18.747 3.999 2.296 1.00 63.19 289 GLY A O 1
ATOM 2217 N N . PRO A 1 290 ? 18.732 3.678 4.522 1.00 69.19 290 PRO A N 1
ATOM 2218 C CA . PRO A 1 290 ? 18.834 5.096 4.853 1.00 69.19 290 PRO A CA 1
ATOM 2219 C C . PRO A 1 290 ? 20.153 5.700 4.354 1.00 69.19 290 PRO A C 1
ATOM 2221 O O . PRO A 1 290 ? 21.226 5.157 4.600 1.00 69.19 290 PRO A O 1
ATOM 2224 N N . THR A 1 291 ? 20.070 6.856 3.693 1.00 79.75 291 THR A N 1
ATOM 2225 C CA . THR A 1 291 ? 21.212 7.606 3.132 1.00 79.75 291 THR A CA 1
ATOM 2226 C C . THR A 1 291 ? 21.762 8.664 4.096 1.00 79.75 291 THR A C 1
ATOM 2228 O O . THR A 1 291 ? 22.451 9.598 3.684 1.00 79.75 291 THR A O 1
ATOM 2231 N N . ASN A 1 292 ? 21.430 8.555 5.384 1.00 79.94 292 ASN A N 1
ATOM 2232 C CA . ASN A 1 292 ? 21.815 9.522 6.407 1.00 79.94 292 ASN A CA 1
ATOM 2233 C C . ASN A 1 292 ? 23.345 9.638 6.483 1.00 79.94 292 ASN A C 1
ATOM 2235 O O . ASN A 1 292 ? 24.037 8.642 6.677 1.00 79.94 292 ASN A O 1
ATOM 2239 N N . GLY A 1 293 ? 23.864 10.859 6.331 1.00 83.25 293 GLY A N 1
ATOM 2240 C CA . GLY A 1 293 ? 25.302 11.143 6.389 1.00 83.25 293 GLY A CA 1
ATOM 2241 C C . GLY A 1 293 ? 26.081 10.858 5.100 1.00 83.25 293 GLY A C 1
ATOM 2242 O O . GLY A 1 293 ? 27.275 11.142 5.058 1.00 83.25 293 GLY A O 1
ATOM 2243 N N . VAL A 1 294 ? 25.443 10.345 4.041 1.00 89.25 294 VAL A N 1
ATOM 2244 C CA . VAL A 1 294 ? 26.120 10.122 2.754 1.00 89.25 294 VAL A CA 1
ATOM 2245 C C . VAL A 1 294 ? 26.368 11.468 2.055 1.00 89.25 294 VAL A C 1
ATOM 2247 O O . VAL A 1 294 ? 25.418 12.233 1.869 1.00 89.25 294 VAL A O 1
ATOM 2250 N N . PRO A 1 295 ? 27.609 11.777 1.627 1.00 92.75 295 PRO A N 1
ATOM 2251 C CA . PRO A 1 295 ? 27.906 13.009 0.900 1.00 92.75 295 PRO A CA 1
ATOM 2252 C C . PRO A 1 295 ? 27.049 13.166 -0.376 1.00 92.75 295 PRO A C 1
ATOM 2254 O O . PRO A 1 295 ? 27.036 12.242 -1.199 1.00 92.75 295 PRO A O 1
ATOM 2257 N N . PRO A 1 296 ? 26.396 14.329 -0.605 1.00 90.25 296 PRO A N 1
ATOM 2258 C CA . PRO A 1 296 ? 25.496 14.536 -1.747 1.00 90.25 296 PRO A CA 1
ATOM 2259 C C . PRO A 1 296 ? 26.130 14.216 -3.103 1.00 90.25 296 PRO A C 1
ATOM 2261 O O . PRO A 1 296 ? 25.542 13.509 -3.909 1.00 90.25 296 PRO A O 1
ATOM 2264 N N . ALA A 1 297 ? 27.388 14.613 -3.313 1.00 92.94 297 ALA A N 1
ATOM 2265 C CA . ALA A 1 297 ? 28.090 14.356 -4.569 1.00 92.94 297 ALA A CA 1
ATOM 2266 C C . ALA A 1 297 ? 28.280 12.858 -4.886 1.00 92.94 297 ALA A C 1
ATOM 2268 O O . ALA A 1 297 ? 28.347 12.487 -6.057 1.00 92.94 297 ALA A O 1
ATOM 2269 N N . TYR A 1 298 ? 28.361 11.986 -3.871 1.00 93.50 298 TYR A N 1
ATOM 2270 C CA . TYR A 1 298 ? 28.387 10.535 -4.087 1.00 93.50 298 TYR A CA 1
ATOM 2271 C C . TYR A 1 298 ? 27.008 10.023 -4.522 1.00 93.50 298 TYR A C 1
ATOM 2273 O O . TYR A 1 298 ? 26.920 9.215 -5.446 1.00 93.50 298 TYR A O 1
ATOM 2281 N N . LEU A 1 299 ? 25.939 10.493 -3.866 1.00 90.44 299 LEU A N 1
ATOM 2282 C CA . LEU A 1 299 ? 24.556 10.129 -4.196 1.00 90.44 299 LEU A CA 1
ATOM 2283 C C . LEU A 1 299 ? 24.187 10.582 -5.610 1.00 90.44 299 LEU A C 1
ATOM 2285 O O . LEU A 1 299 ? 23.713 9.772 -6.405 1.00 90.44 299 LEU A O 1
ATOM 2289 N N . ASP A 1 300 ? 24.469 11.841 -5.938 1.00 90.12 300 ASP A N 1
ATOM 2290 C CA . ASP A 1 300 ? 24.183 12.432 -7.244 1.00 90.12 300 ASP A CA 1
ATOM 2291 C C . ASP A 1 300 ? 24.909 11.680 -8.360 1.00 90.12 300 ASP A C 1
ATOM 2293 O O . ASP A 1 300 ? 24.309 11.333 -9.380 1.00 90.12 300 ASP A O 1
ATOM 2297 N N . GLU A 1 301 ? 26.186 11.349 -8.151 1.00 94.25 301 GLU A N 1
ATOM 2298 C CA . GLU A 1 301 ? 26.948 10.578 -9.127 1.00 94.25 301 GLU A CA 1
ATOM 2299 C C . GLU A 1 301 ? 26.436 9.137 -9.246 1.00 94.25 301 GLU A C 1
ATOM 2301 O O . GLU A 1 301 ? 26.324 8.634 -10.361 1.00 94.25 301 GLU A O 1
ATOM 2306 N N . MET A 1 302 ? 26.061 8.470 -8.149 1.00 92.75 302 MET A N 1
ATOM 2307 C CA . MET A 1 302 ? 25.441 7.139 -8.217 1.00 92.75 302 MET A CA 1
ATOM 2308 C C . MET A 1 302 ? 24.096 7.152 -8.949 1.00 92.75 302 MET A C 1
ATOM 2310 O O . MET A 1 302 ? 23.810 6.224 -9.710 1.00 92.75 302 MET A O 1
ATOM 2314 N N . ASN A 1 303 ? 23.294 8.201 -8.766 1.00 88.75 303 ASN A N 1
ATOM 2315 C CA . ASN A 1 303 ? 22.044 8.398 -9.495 1.00 88.75 303 ASN A CA 1
ATOM 2316 C C . ASN A 1 303 ? 22.311 8.607 -10.992 1.00 88.75 303 ASN A C 1
ATOM 2318 O O . ASN A 1 303 ? 21.720 7.914 -11.825 1.00 88.75 303 ASN A O 1
ATOM 2322 N N . ARG A 1 304 ? 23.267 9.480 -11.343 1.00 92.44 304 ARG A N 1
ATOM 2323 C CA . ARG A 1 304 ? 23.708 9.697 -12.730 1.00 92.44 304 ARG A CA 1
ATOM 2324 C C . ARG A 1 304 ? 24.198 8.398 -13.373 1.00 92.44 304 ARG A C 1
ATOM 2326 O O . ARG A 1 304 ? 23.787 8.066 -14.484 1.00 92.44 304 ARG A O 1
ATOM 2333 N N . LEU A 1 305 ? 25.040 7.639 -12.673 1.00 94.50 305 LEU A N 1
ATOM 2334 C CA . LEU A 1 305 ? 25.561 6.349 -13.131 1.00 94.50 305 LEU A CA 1
ATOM 2335 C C . LEU A 1 305 ? 24.452 5.315 -13.339 1.00 94.50 305 LEU A C 1
ATOM 2337 O O . LEU A 1 305 ? 24.507 4.553 -14.304 1.00 94.50 305 LEU A O 1
ATOM 2341 N N . GLY A 1 306 ? 23.417 5.336 -12.497 1.00 90.56 306 GLY A N 1
ATOM 2342 C CA . GLY A 1 306 ? 22.201 4.555 -12.693 1.00 90.56 306 GLY A CA 1
ATOM 2343 C C . GLY A 1 306 ? 21.526 4.824 -14.037 1.00 90.56 306 GLY A C 1
ATOM 2344 O O . GLY A 1 306 ? 21.005 3.898 -14.657 1.00 90.56 306 GLY A O 1
ATOM 2345 N N . SER A 1 307 ? 21.539 6.065 -14.521 1.00 88.38 307 SER A N 1
ATOM 2346 C CA . SER A 1 307 ? 21.051 6.404 -15.866 1.00 88.38 307 SER A CA 1
ATOM 2347 C C . SER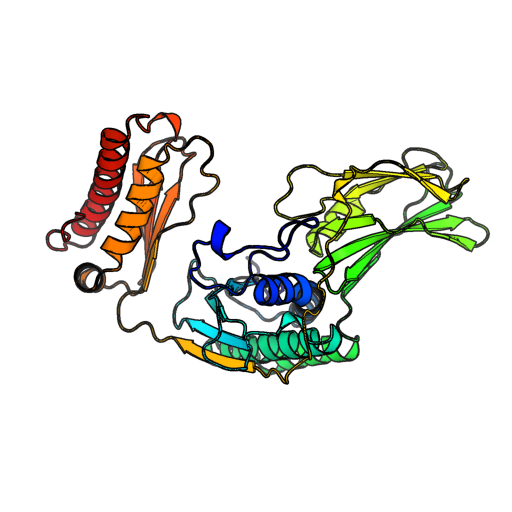 A 1 307 ? 22.010 5.923 -16.961 1.00 88.38 307 SER A C 1
ATOM 2349 O O . SER A 1 307 ? 21.565 5.399 -17.981 1.00 88.38 307 SER A O 1
ATOM 2351 N N . VAL A 1 308 ? 23.327 6.021 -16.741 1.00 94.25 308 VAL A N 1
ATOM 2352 C CA . VAL A 1 308 ? 24.348 5.560 -17.703 1.00 94.25 308 VAL A CA 1
ATOM 2353 C C . VAL A 1 308 ? 24.232 4.058 -17.976 1.00 94.25 308 VAL A C 1
ATOM 2355 O O . VAL A 1 308 ? 24.186 3.651 -19.138 1.00 94.25 308 VAL A O 1
ATOM 2358 N N . ILE A 1 309 ? 24.115 3.225 -16.937 1.00 94.38 309 ILE A N 1
ATOM 2359 C CA . ILE A 1 309 ? 24.029 1.760 -17.097 1.00 94.38 309 ILE A CA 1
ATOM 2360 C C . ILE A 1 309 ? 22.695 1.266 -17.679 1.00 94.38 309 ILE A C 1
ATOM 2362 O O . ILE A 1 309 ? 22.570 0.082 -17.995 1.00 94.38 309 ILE A O 1
ATOM 2366 N N . ARG A 1 310 ? 21.714 2.165 -17.827 1.00 91.94 310 ARG A N 1
ATOM 2367 C CA . ARG A 1 310 ? 20.440 1.941 -18.530 1.00 91.94 310 ARG A CA 1
ATOM 2368 C C . ARG A 1 310 ? 20.476 2.400 -19.991 1.00 91.94 310 ARG A C 1
ATOM 2370 O O . ARG A 1 310 ? 19.500 2.216 -20.709 1.00 91.94 310 ARG A O 1
ATOM 2377 N N . SER A 1 311 ? 21.576 3.001 -20.447 1.00 90.62 311 SER A N 1
ATOM 2378 C CA . SER A 1 311 ? 21.709 3.455 -21.836 1.00 90.62 311 SER A CA 1
ATOM 2379 C C . SER A 1 311 ? 21.719 2.279 -22.829 1.00 90.62 311 SER A C 1
ATOM 2381 O O . SER A 1 311 ? 22.156 1.181 -22.472 1.00 90.62 311 SER A O 1
ATOM 2383 N N . PRO A 1 312 ? 21.327 2.483 -24.104 1.00 91.69 312 PRO A N 1
ATOM 2384 C CA . PRO A 1 312 ? 21.269 1.408 -25.106 1.00 91.69 312 PRO A CA 1
ATOM 2385 C C . PRO A 1 312 ? 22.577 0.615 -25.269 1.00 91.69 312 PRO A C 1
ATOM 2387 O O . PRO A 1 312 ? 22.563 -0.604 -25.464 1.00 91.69 312 PRO A O 1
ATOM 2390 N N . LEU A 1 313 ? 23.720 1.299 -25.142 1.00 93.88 313 LEU A N 1
ATOM 2391 C CA . LEU A 1 313 ? 25.043 0.678 -25.200 1.00 93.88 313 LEU A CA 1
ATOM 2392 C C . LEU A 1 313 ? 25.251 -0.311 -24.044 1.00 93.88 313 LEU A C 1
ATOM 2394 O O . LEU A 1 313 ? 25.720 -1.431 -24.255 1.00 93.88 313 LEU A O 1
ATOM 2398 N N . TRP A 1 314 ? 24.869 0.088 -22.833 1.00 95.56 314 TRP A N 1
ATOM 2399 C CA . TRP A 1 314 ? 24.939 -0.765 -21.654 1.00 95.56 314 TRP A CA 1
ATOM 2400 C C . TRP A 1 314 ? 23.927 -1.908 -21.704 1.00 95.56 314 TRP A C 1
ATOM 2402 O O . TRP A 1 314 ? 24.309 -3.039 -21.426 1.00 95.56 314 TRP A O 1
ATOM 2412 N N . LEU A 1 315 ? 22.686 -1.669 -22.142 1.00 92.50 315 LEU A N 1
ATOM 2413 C CA . LEU A 1 315 ? 21.680 -2.728 -22.322 1.00 92.50 315 LEU A CA 1
ATOM 2414 C C . LEU A 1 315 ? 22.167 -3.827 -23.278 1.00 92.50 315 LEU A C 1
ATOM 2416 O O . LEU A 1 315 ? 22.029 -5.016 -22.989 1.00 92.50 315 LEU A O 1
ATOM 2420 N N . THR A 1 316 ? 22.826 -3.436 -24.374 1.00 92.56 316 THR A N 1
ATOM 2421 C CA . THR A 1 316 ? 23.452 -4.380 -25.315 1.00 92.56 316 THR A CA 1
ATOM 2422 C C . THR A 1 316 ? 24.566 -5.191 -24.654 1.00 92.56 316 THR A C 1
ATOM 2424 O O . THR A 1 316 ? 24.729 -6.377 -24.942 1.00 92.56 316 THR A O 1
ATOM 2427 N N . TRP A 1 317 ? 25.352 -4.572 -23.770 1.00 95.50 317 TRP A N 1
ATOM 2428 C CA . TRP A 1 317 ? 26.406 -5.268 -23.036 1.00 95.50 317 TRP A CA 1
ATOM 2429 C C . TRP A 1 317 ? 25.834 -6.230 -21.989 1.00 95.50 317 TRP A C 1
ATOM 2431 O O . TRP A 1 317 ? 26.268 -7.379 -21.926 1.00 95.50 317 TRP A O 1
ATOM 2441 N N . TRP A 1 318 ? 24.812 -5.816 -21.234 1.00 94.88 318 TRP A N 1
ATOM 2442 C CA . TRP A 1 318 ? 24.134 -6.675 -20.264 1.00 94.88 318 TRP A CA 1
ATOM 2443 C C . TRP A 1 318 ? 23.506 -7.906 -20.914 1.00 94.88 318 TRP A C 1
ATOM 2445 O O . TRP A 1 318 ? 23.610 -8.997 -20.359 1.00 94.88 318 TRP A O 1
ATOM 2455 N N . ALA A 1 319 ? 22.929 -7.767 -22.111 1.00 91.38 319 ALA A N 1
ATOM 2456 C CA . ALA A 1 319 ? 22.343 -8.891 -22.841 1.00 91.38 319 ALA A CA 1
ATOM 2457 C C . ALA A 1 319 ? 23.360 -10.019 -23.101 1.00 91.38 319 ALA A C 1
ATOM 2459 O O . ALA A 1 319 ? 23.002 -11.196 -23.094 1.00 91.38 319 ALA A O 1
ATOM 2460 N N . ARG A 1 320 ? 24.650 -9.679 -23.254 1.00 93.81 320 ARG A N 1
ATOM 2461 C CA . ARG A 1 320 ? 25.744 -10.656 -23.420 1.00 93.81 320 ARG A CA 1
ATOM 2462 C C . ARG A 1 320 ? 26.024 -11.458 -22.152 1.00 93.81 320 ARG A C 1
ATOM 2464 O O . ARG A 1 320 ? 26.586 -12.539 -22.244 1.00 93.81 320 ARG A O 1
ATOM 2471 N N . ALA A 1 321 ? 25.624 -10.957 -20.983 1.00 91.62 321 ALA A N 1
ATOM 2472 C CA . ALA A 1 321 ? 25.691 -11.698 -19.725 1.00 91.62 321 ALA A CA 1
ATOM 2473 C C . ALA A 1 321 ? 24.587 -12.768 -19.598 1.00 91.62 321 ALA A C 1
ATOM 2475 O O . ALA A 1 321 ? 24.491 -13.408 -18.550 1.00 91.62 321 ALA A O 1
ATOM 2476 N N . GLU A 1 322 ? 23.753 -12.934 -20.637 1.00 90.00 322 GLU A N 1
ATOM 2477 C CA . GLU A 1 322 ? 22.609 -13.858 -20.722 1.00 90.00 322 GLU A CA 1
ATOM 2478 C C . GLU A 1 322 ? 21.526 -13.623 -19.657 1.00 90.00 322 GLU A C 1
ATOM 2480 O O . GLU A 1 322 ? 20.646 -14.461 -19.419 1.00 90.00 322 GLU A O 1
ATOM 2485 N N . VAL A 1 323 ? 21.556 -12.443 -19.044 1.00 89.81 323 VAL A N 1
ATOM 2486 C CA . VAL A 1 323 ? 20.563 -11.994 -18.074 1.00 89.81 323 VAL A CA 1
ATOM 2487 C C . VAL A 1 323 ? 19.414 -11.281 -18.770 1.00 89.81 323 VAL A C 1
ATOM 2489 O O . VAL A 1 323 ? 19.596 -10.676 -19.821 1.00 89.81 323 VAL A O 1
ATOM 2492 N N . ASN A 1 324 ? 18.228 -11.364 -18.181 1.00 85.31 324 ASN A N 1
ATOM 2493 C CA . ASN A 1 324 ? 17.082 -10.525 -18.529 1.00 85.31 324 ASN A CA 1
ATOM 2494 C C . ASN A 1 324 ? 16.853 -9.416 -17.491 1.00 85.31 324 ASN A C 1
ATOM 2496 O O . ASN A 1 324 ? 16.082 -8.501 -17.748 1.00 85.31 324 ASN A O 1
ATOM 2500 N N . GLU A 1 325 ? 17.539 -9.479 -16.347 1.00 86.31 325 GLU A N 1
ATOM 2501 C CA . GLU A 1 325 ? 17.401 -8.521 -15.253 1.00 86.31 325 GLU A CA 1
ATOM 2502 C C . GLU A 1 325 ? 18.761 -8.215 -14.613 1.00 86.31 325 GLU A C 1
ATOM 2504 O O . GLU A 1 325 ? 19.541 -9.122 -14.301 1.00 86.31 325 GLU A O 1
ATOM 2509 N N . VAL A 1 326 ? 19.011 -6.932 -14.365 1.00 90.50 326 VAL A N 1
ATOM 2510 C CA . VAL A 1 326 ? 20.094 -6.408 -13.534 1.00 90.50 326 VAL A CA 1
ATOM 2511 C C . VAL A 1 326 ? 19.468 -5.549 -12.447 1.00 90.50 326 VAL A C 1
ATOM 2513 O O . VAL A 1 326 ? 18.835 -4.543 -12.745 1.00 90.50 326 VAL A O 1
ATOM 2516 N N . ASP A 1 327 ? 19.664 -5.922 -11.191 1.00 88.81 327 ASP A N 1
ATOM 2517 C CA . ASP A 1 327 ? 19.198 -5.158 -10.040 1.00 88.81 327 ASP A CA 1
ATOM 2518 C C . ASP A 1 327 ? 20.392 -4.721 -9.204 1.00 88.81 327 ASP A C 1
ATOM 2520 O O . ASP A 1 327 ? 21.204 -5.548 -8.776 1.00 88.81 327 ASP A O 1
ATOM 2524 N N . GLY A 1 328 ? 20.532 -3.413 -9.026 1.00 90.69 328 GLY A N 1
ATOM 2525 C CA . GLY A 1 328 ? 21.702 -2.808 -8.425 1.00 90.69 328 GLY A CA 1
ATOM 2526 C C . GLY A 1 328 ? 21.366 -1.790 -7.352 1.00 90.69 328 GLY A C 1
ATOM 2527 O O . GLY A 1 328 ? 20.499 -0.938 -7.532 1.00 90.69 328 GLY A O 1
ATOM 2528 N N . TYR A 1 329 ? 22.087 -1.839 -6.238 1.00 90.06 329 TYR A N 1
ATOM 2529 C CA . TYR A 1 329 ? 21.973 -0.826 -5.200 1.00 90.06 329 TYR A CA 1
ATOM 2530 C C . TYR A 1 329 ? 23.244 -0.671 -4.373 1.00 90.06 329 TYR A C 1
ATOM 2532 O O . TYR A 1 329 ? 24.153 -1.502 -4.430 1.00 90.06 329 TYR A O 1
ATOM 2540 N N . VAL A 1 330 ? 23.294 0.407 -3.591 1.00 89.62 330 VAL A N 1
ATOM 2541 C CA . VAL A 1 330 ? 24.371 0.683 -2.639 1.00 89.62 330 VAL A CA 1
ATOM 2542 C C . VAL A 1 330 ? 23.864 0.415 -1.226 1.00 89.62 330 VAL A C 1
ATOM 2544 O O . VAL A 1 330 ? 22.835 0.946 -0.841 1.00 89.62 330 VAL A O 1
ATOM 2547 N N . ASP A 1 331 ? 24.564 -0.415 -0.465 1.00 87.94 331 ASP A N 1
ATOM 2548 C CA . ASP A 1 331 ? 24.342 -0.605 0.970 1.00 87.94 331 ASP A CA 1
ATOM 2549 C C . ASP A 1 331 ? 25.311 0.310 1.726 1.00 87.94 331 ASP A C 1
ATOM 2551 O O . ASP A 1 331 ? 26.530 0.124 1.618 1.00 87.94 331 ASP A O 1
ATOM 2555 N N . TYR A 1 332 ? 24.767 1.300 2.445 1.00 87.75 332 TYR A N 1
ATOM 2556 C CA . TYR A 1 332 ? 25.541 2.345 3.127 1.00 87.75 332 TYR A CA 1
ATOM 2557 C C . TYR A 1 332 ? 25.981 1.994 4.554 1.00 87.75 332 TYR A C 1
ATOM 2559 O O . TYR A 1 332 ? 26.861 2.652 5.107 1.00 87.75 332 TYR A O 1
ATOM 2567 N N . ASN A 1 333 ? 25.428 0.925 5.139 1.00 85.25 333 ASN A N 1
ATOM 2568 C CA . ASN A 1 333 ? 25.742 0.499 6.508 1.00 85.25 333 ASN A CA 1
ATOM 2569 C C . ASN A 1 333 ? 26.379 -0.904 6.605 1.00 85.25 333 ASN A C 1
ATOM 2571 O O . ASN A 1 333 ? 26.025 -1.680 7.501 1.00 85.25 333 ASN A O 1
ATOM 2575 N N . PRO A 1 334 ? 27.325 -1.285 5.727 1.00 84.44 334 PRO A N 1
ATOM 2576 C CA . PRO A 1 334 ? 27.965 -2.579 5.820 1.00 84.44 334 PRO A CA 1
ATOM 2577 C C . PRO A 1 334 ? 29.084 -2.568 6.863 1.00 84.44 334 PRO A C 1
ATOM 2579 O O . PRO A 1 334 ? 29.801 -1.587 7.050 1.00 84.44 334 PRO A O 1
ATOM 2582 N N . THR A 1 335 ? 29.342 -3.735 7.447 1.00 79.56 335 THR A N 1
ATOM 2583 C CA . THR A 1 335 ? 30.537 -3.960 8.275 1.00 79.56 335 THR A CA 1
ATOM 2584 C C . THR A 1 335 ? 31.831 -4.000 7.456 1.00 79.56 335 THR A C 1
ATOM 2586 O O . THR A 1 335 ? 32.915 -3.840 8.007 1.00 79.56 335 THR A O 1
ATOM 2589 N N . THR A 1 336 ? 31.741 -4.232 6.141 1.00 80.12 336 THR A N 1
ATOM 2590 C CA . THR A 1 336 ? 32.882 -4.299 5.214 1.00 80.12 336 THR A CA 1
ATOM 2591 C C . THR A 1 336 ? 32.512 -3.740 3.840 1.00 80.12 336 THR A C 1
ATOM 2593 O O . THR A 1 336 ? 31.481 -4.105 3.270 1.00 80.12 336 THR A O 1
ATOM 2596 N N . SER A 1 337 ? 33.372 -2.886 3.278 1.00 81.06 337 SER A N 1
ATOM 2597 C CA . SER A 1 337 ? 33.166 -2.314 1.942 1.00 81.06 337 SER A CA 1
ATOM 2598 C C . SER A 1 337 ? 33.603 -3.295 0.848 1.00 81.06 337 SER A C 1
ATOM 2600 O O . SER A 1 337 ? 34.776 -3.653 0.745 1.00 81.06 337 SER A O 1
ATOM 2602 N N . THR A 1 338 ? 32.659 -3.763 0.032 1.00 85.00 338 THR A N 1
ATOM 2603 C CA . THR A 1 338 ? 32.885 -4.737 -1.050 1.00 85.00 338 THR A CA 1
ATOM 2604 C C . THR A 1 338 ? 31.703 -4.762 -2.019 1.00 85.00 338 THR A C 1
ATOM 2606 O O . THR A 1 338 ? 30.562 -4.556 -1.620 1.00 85.00 338 THR A O 1
ATOM 2609 N N . SER A 1 339 ? 31.930 -5.060 -3.299 1.00 86.69 339 SER A N 1
ATOM 2610 C CA . SER A 1 339 ? 30.829 -5.328 -4.229 1.00 86.69 339 SER A CA 1
ATOM 2611 C C . SER A 1 339 ? 30.430 -6.806 -4.234 1.00 86.69 339 SER A C 1
ATOM 2613 O O . SER A 1 339 ? 31.252 -7.699 -4.453 1.00 86.69 339 SER A O 1
ATOM 2615 N N . LEU A 1 340 ? 29.148 -7.085 -4.026 1.00 89.38 340 LEU A N 1
ATOM 2616 C CA . LEU A 1 340 ? 28.566 -8.408 -4.199 1.00 89.38 340 LEU A CA 1
ATOM 2617 C C . LEU A 1 340 ? 27.954 -8.504 -5.593 1.00 89.38 340 LEU A C 1
ATOM 2619 O O . LEU A 1 340 ? 27.090 -7.719 -5.965 1.00 89.38 340 LEU A O 1
ATOM 2623 N N . VAL A 1 341 ? 28.402 -9.506 -6.344 1.00 93.06 341 VAL A N 1
ATOM 2624 C CA . VAL A 1 341 ? 27.842 -9.882 -7.642 1.00 93.06 341 VAL A CA 1
ATOM 2625 C C . VAL A 1 341 ? 27.197 -11.247 -7.468 1.00 93.06 341 VAL A C 1
ATOM 2627 O O . VAL A 1 341 ? 27.862 -12.183 -7.012 1.00 93.06 341 VAL A O 1
ATOM 2630 N N . ARG A 1 342 ? 25.921 -11.396 -7.812 1.00 92.31 342 ARG A N 1
ATOM 2631 C CA . ARG A 1 342 ? 25.214 -12.678 -7.712 1.00 92.31 342 ARG A CA 1
ATOM 2632 C C . ARG A 1 342 ? 24.379 -12.924 -8.954 1.00 92.31 342 ARG A C 1
ATOM 2634 O O . ARG A 1 342 ? 23.612 -12.066 -9.357 1.00 92.31 342 ARG A O 1
ATOM 2641 N N . PHE A 1 343 ? 24.490 -14.128 -9.503 1.00 91.06 343 PHE A N 1
ATOM 2642 C CA . PHE A 1 343 ? 23.592 -14.608 -10.546 1.00 91.06 343 PHE A CA 1
ATOM 2643 C C . PHE A 1 343 ? 22.593 -15.590 -9.944 1.00 91.06 343 PHE A C 1
ATOM 2645 O O . PHE A 1 343 ? 22.952 -16.422 -9.109 1.00 91.06 343 PHE A O 1
ATOM 2652 N N . THR A 1 344 ? 21.326 -15.492 -10.322 1.00 84.25 344 THR A N 1
ATOM 2653 C CA . THR A 1 344 ? 20.280 -16.440 -9.919 1.00 84.25 344 THR A CA 1
ATOM 2654 C C . THR A 1 344 ? 19.333 -16.625 -11.098 1.00 84.25 344 THR A C 1
ATOM 2656 O O . THR A 1 344 ? 18.543 -15.743 -11.416 1.00 84.25 344 THR A O 1
ATOM 2659 N N . GLY A 1 345 ? 19.470 -17.750 -11.806 1.00 85.19 345 GLY A N 1
ATOM 2660 C CA . GLY A 1 345 ? 18.836 -17.923 -13.114 1.00 85.19 345 GLY A CA 1
ATOM 2661 C C . GLY A 1 345 ? 19.330 -16.865 -14.106 1.00 85.19 345 GLY A C 1
ATOM 2662 O O . GLY A 1 345 ? 20.538 -16.697 -14.278 1.00 85.19 345 GLY A O 1
ATOM 2663 N N . ARG A 1 346 ? 18.392 -16.132 -14.718 1.00 86.75 346 ARG A N 1
ATOM 2664 C CA . ARG A 1 346 ? 18.665 -15.025 -15.654 1.00 86.75 346 ARG A CA 1
ATOM 2665 C C . ARG A 1 346 ? 18.727 -13.647 -14.977 1.00 86.75 346 ARG A C 1
ATOM 2667 O O . ARG A 1 346 ? 18.793 -12.640 -15.666 1.00 86.75 346 ARG A O 1
ATOM 2674 N N . ARG A 1 347 ? 18.763 -13.596 -13.643 1.00 87.50 347 ARG A N 1
ATOM 2675 C CA . ARG A 1 347 ? 18.899 -12.356 -12.868 1.00 87.50 347 ARG A CA 1
ATOM 2676 C C . ARG A 1 347 ? 20.334 -12.133 -12.399 1.00 87.50 347 ARG A C 1
ATOM 2678 O O . ARG A 1 347 ? 20.974 -13.067 -11.901 1.00 87.50 347 ARG A O 1
ATOM 2685 N N . LEU A 1 348 ? 20.807 -10.893 -12.498 1.00 92.56 348 LEU A N 1
ATOM 2686 C CA . LEU A 1 348 ? 22.032 -10.378 -11.887 1.00 92.56 348 LEU A CA 1
ATOM 2687 C C . LEU A 1 348 ? 21.680 -9.404 -10.755 1.00 92.56 348 LEU A C 1
ATOM 2689 O O . LEU A 1 348 ? 20.996 -8.416 -10.978 1.00 92.56 348 LEU A O 1
ATOM 2693 N N . THR A 1 349 ? 22.209 -9.645 -9.559 1.00 91.69 349 THR A N 1
ATOM 2694 C CA . THR A 1 349 ? 22.162 -8.710 -8.429 1.00 91.69 349 THR A CA 1
ATOM 2695 C C . THR A 1 349 ? 23.546 -8.110 -8.180 1.00 91.69 349 THR A C 1
ATOM 2697 O O . THR A 1 349 ? 24.533 -8.847 -8.050 1.00 91.69 349 THR A O 1
ATOM 2700 N N . LEU A 1 350 ? 23.603 -6.781 -8.085 1.00 93.44 350 LEU A N 1
ATOM 2701 C CA . LEU A 1 350 ? 24.784 -5.963 -7.818 1.00 93.44 350 LEU A CA 1
ATOM 2702 C C . LEU A 1 350 ? 24.590 -5.170 -6.521 1.00 93.44 350 LEU A C 1
ATOM 2704 O O . LEU A 1 350 ? 23.848 -4.199 -6.489 1.00 93.44 350 LEU A O 1
ATOM 2708 N N . ILE A 1 351 ? 25.286 -5.542 -5.451 1.00 92.12 351 ILE A N 1
ATOM 2709 C CA . ILE A 1 351 ? 25.247 -4.783 -4.192 1.00 92.12 351 ILE A CA 1
ATOM 2710 C C . ILE A 1 351 ? 26.594 -4.107 -3.997 1.00 92.12 351 ILE A C 1
ATOM 2712 O O . ILE A 1 351 ? 27.599 -4.786 -3.785 1.00 92.12 351 ILE A O 1
ATOM 2716 N N . LEU A 1 352 ? 26.634 -2.781 -4.049 1.00 92.81 352 LEU A N 1
ATOM 2717 C CA . LEU A 1 352 ? 27.812 -2.002 -3.683 1.00 92.81 352 LEU A CA 1
ATOM 2718 C C . LEU A 1 352 ? 27.775 -1.754 -2.176 1.00 92.81 352 LEU A C 1
ATOM 2720 O O . LEU A 1 352 ? 27.041 -0.895 -1.710 1.00 92.81 352 LEU A O 1
ATOM 2724 N N . ARG A 1 353 ? 28.543 -2.504 -1.386 1.00 91.25 353 ARG A N 1
ATOM 2725 C CA . ARG A 1 353 ? 28.660 -2.222 0.049 1.00 91.25 353 ARG A CA 1
ATOM 2726 C C . ARG A 1 353 ? 29.690 -1.123 0.251 1.00 91.25 353 ARG A C 1
ATOM 2728 O O . ARG A 1 353 ? 30.870 -1.340 -0.036 1.00 91.25 353 ARG A O 1
ATOM 2735 N N . ARG A 1 354 ? 29.252 0.028 0.752 1.00 92.00 354 ARG A N 1
ATOM 2736 C CA . ARG A 1 354 ? 30.084 1.202 1.008 1.00 92.00 354 ARG A CA 1
ATOM 2737 C C . ARG A 1 354 ? 29.688 1.832 2.339 1.00 92.00 354 ARG A C 1
ATOM 2739 O O . ARG A 1 354 ? 28.673 2.499 2.403 1.00 92.00 354 ARG A O 1
ATOM 2746 N N . SER A 1 355 ? 30.508 1.669 3.378 1.00 90.12 355 SER A N 1
ATOM 2747 C CA . SER A 1 355 ? 30.265 2.376 4.645 1.00 90.12 355 SER A CA 1
ATOM 2748 C C . SER A 1 355 ? 30.323 3.892 4.446 1.00 90.12 355 SER A C 1
ATOM 2750 O O . SER A 1 355 ? 31.292 4.388 3.857 1.00 90.12 355 SER A O 1
ATOM 2752 N N . THR A 1 356 ? 29.302 4.598 4.943 1.00 89.75 356 THR A N 1
ATOM 2753 C CA . THR A 1 356 ? 29.180 6.064 4.901 1.00 89.75 356 THR A CA 1
ATOM 2754 C C . THR A 1 356 ? 30.451 6.761 5.380 1.00 89.75 356 THR A C 1
ATOM 2756 O O . THR A 1 356 ? 30.950 7.653 4.697 1.00 89.75 356 THR A O 1
ATOM 2759 N N . ASP A 1 357 ? 31.055 6.274 6.467 1.00 89.44 357 ASP A N 1
ATOM 2760 C CA . ASP A 1 357 ? 32.263 6.854 7.074 1.00 89.44 357 ASP A CA 1
ATOM 2761 C C . ASP A 1 357 ? 33.509 6.755 6.176 1.00 89.44 357 ASP A C 1
ATOM 2763 O O . ASP A 1 357 ? 34.534 7.381 6.439 1.00 89.44 357 ASP A O 1
ATOM 2767 N N . THR A 1 358 ? 33.447 5.952 5.108 1.00 91.38 358 THR A N 1
ATOM 2768 C CA . THR A 1 358 ? 34.551 5.765 4.153 1.00 91.38 358 THR A CA 1
ATOM 2769 C C . THR A 1 358 ? 34.412 6.608 2.889 1.00 91.38 358 THR A C 1
ATOM 2771 O O . THR A 1 358 ? 35.272 6.525 2.009 1.00 91.38 358 THR A O 1
ATOM 2774 N N . ILE A 1 359 ? 33.334 7.387 2.762 1.00 92.69 359 ILE A N 1
ATOM 2775 C CA . ILE A 1 359 ? 33.099 8.249 1.605 1.00 92.69 359 ILE A CA 1
ATOM 2776 C C . ILE A 1 359 ? 33.753 9.614 1.875 1.00 92.69 359 ILE A C 1
ATOM 2778 O O . ILE A 1 359 ? 33.415 10.259 2.868 1.00 92.69 359 ILE A O 1
ATOM 2782 N N . PRO A 1 360 ? 34.671 10.088 1.010 1.00 92.94 360 PRO A N 1
ATOM 2783 C CA . PRO A 1 360 ? 35.274 11.405 1.161 1.00 92.94 360 PRO A CA 1
ATOM 2784 C C . PRO A 1 360 ? 34.212 12.513 1.178 1.00 92.94 360 PRO A C 1
ATOM 2786 O O . PRO A 1 360 ? 33.266 12.456 0.390 1.00 92.94 360 PRO A O 1
ATOM 2789 N N . PRO A 1 361 ? 34.373 13.558 2.006 1.00 88.56 361 PRO A N 1
ATOM 2790 C CA . PRO A 1 361 ? 33.442 14.684 2.023 1.00 88.56 361 PRO A CA 1
ATOM 2791 C C . PRO A 1 361 ? 33.595 15.598 0.792 1.00 88.56 361 PRO A C 1
ATOM 2793 O O . PRO A 1 361 ? 32.687 16.365 0.478 1.00 88.56 361 PRO A O 1
ATOM 2796 N N . GLY A 1 362 ? 34.736 15.543 0.091 1.00 85.19 362 GLY A N 1
ATOM 2797 C CA . GLY A 1 362 ? 35.023 16.370 -1.081 1.00 85.19 362 GLY A CA 1
ATOM 2798 C C . GLY A 1 362 ? 34.211 15.952 -2.308 1.00 85.19 362 GLY A C 1
ATOM 2799 O O . GLY A 1 362 ? 34.228 14.790 -2.702 1.00 85.19 362 GLY A O 1
ATOM 2800 N N . GLY A 1 363 ? 33.535 16.902 -2.964 1.00 88.75 363 GLY A N 1
ATOM 2801 C CA . GLY A 1 363 ? 32.583 16.597 -4.043 1.00 88.75 363 GLY A CA 1
ATOM 2802 C C . GLY A 1 363 ? 33.172 15.810 -5.225 1.00 88.75 363 GLY A C 1
ATOM 2803 O O . GLY A 1 363 ? 32.592 14.822 -5.672 1.00 88.75 363 GLY A O 1
ATOM 2804 N N . VAL A 1 364 ? 34.358 16.198 -5.705 1.00 93.81 364 VAL A N 1
ATOM 2805 C CA . VAL A 1 364 ? 35.031 15.520 -6.833 1.00 93.81 364 VAL A CA 1
ATOM 2806 C C . VAL A 1 364 ? 35.540 14.132 -6.438 1.00 93.81 364 VAL A C 1
ATOM 2808 O O . VAL A 1 364 ? 35.442 13.182 -7.220 1.00 93.81 364 VAL A O 1
ATOM 2811 N N . GLU A 1 365 ? 36.072 14.000 -5.226 1.00 95.25 365 GLU A N 1
ATOM 2812 C CA . GLU A 1 365 ? 36.613 12.749 -4.689 1.00 95.25 365 GLU A CA 1
ATOM 2813 C C . GLU A 1 365 ? 35.492 11.738 -4.435 1.00 95.25 365 GLU A C 1
ATOM 2815 O O . GLU A 1 365 ? 35.602 10.584 -4.846 1.00 95.25 365 GLU A O 1
ATOM 2820 N N . ALA A 1 366 ? 34.378 12.193 -3.855 1.00 94.88 366 ALA A N 1
ATOM 2821 C CA . ALA A 1 366 ? 33.164 11.416 -3.639 1.00 94.88 366 ALA A CA 1
ATOM 2822 C C . ALA A 1 366 ? 32.590 10.880 -4.961 1.00 94.88 366 ALA A C 1
ATOM 2824 O O . ALA A 1 366 ? 32.378 9.675 -5.103 1.00 94.88 366 ALA A O 1
ATOM 2825 N N . ALA A 1 367 ? 32.421 11.740 -5.971 1.00 95.12 367 ALA A N 1
ATOM 2826 C CA . ALA A 1 367 ? 31.953 11.317 -7.292 1.00 95.12 367 ALA A CA 1
ATOM 2827 C C . ALA A 1 367 ? 32.936 10.337 -7.968 1.00 95.12 367 ALA A C 1
ATOM 2829 O O . ALA A 1 367 ? 32.549 9.350 -8.595 1.00 95.12 367 ALA A O 1
ATOM 2830 N N . THR A 1 368 ? 34.241 10.563 -7.819 1.00 96.12 368 THR A N 1
ATOM 2831 C CA . THR A 1 368 ? 35.263 9.655 -8.362 1.00 96.12 368 THR A CA 1
ATOM 2832 C C . THR A 1 368 ? 35.230 8.289 -7.678 1.00 96.12 368 THR A C 1
ATOM 2834 O O . THR A 1 368 ? 35.341 7.264 -8.356 1.00 96.12 368 THR A O 1
ATOM 2837 N N . LEU A 1 369 ? 35.005 8.253 -6.362 1.00 95.12 369 LEU A N 1
ATOM 2838 C CA . LEU A 1 369 ? 34.810 7.010 -5.625 1.00 95.12 369 LEU A CA 1
ATOM 2839 C C . LEU A 1 369 ? 33.562 6.263 -6.112 1.00 95.12 369 LEU A C 1
ATOM 2841 O O . LEU A 1 369 ? 33.649 5.060 -6.347 1.00 95.12 369 LEU A O 1
ATOM 2845 N N . ALA A 1 370 ? 32.443 6.956 -6.347 1.00 94.56 370 ALA A N 1
ATOM 2846 C CA . ALA A 1 370 ? 31.226 6.335 -6.872 1.00 94.56 370 ALA A CA 1
ATOM 2847 C C . ALA A 1 370 ? 31.460 5.637 -8.226 1.00 94.56 370 ALA A C 1
ATOM 2849 O O . ALA A 1 370 ? 31.098 4.470 -8.409 1.00 94.56 370 ALA A O 1
ATOM 2850 N N . ARG A 1 371 ? 32.163 6.311 -9.150 1.00 96.06 371 ARG A N 1
ATOM 2851 C CA . ARG A 1 371 ? 32.582 5.728 -10.438 1.00 96.06 371 ARG A CA 1
ATOM 2852 C C . ARG A 1 371 ? 33.484 4.509 -10.260 1.00 96.06 371 ARG A C 1
ATOM 2854 O O . ARG A 1 371 ? 33.319 3.516 -10.969 1.00 96.06 371 ARG A O 1
ATOM 2861 N N . SER A 1 372 ? 34.427 4.578 -9.322 1.00 95.19 372 SER A N 1
ATOM 2862 C CA . SER A 1 372 ? 35.337 3.470 -9.012 1.00 95.19 372 SER A CA 1
ATOM 2863 C C . SER A 1 372 ? 34.588 2.250 -8.467 1.00 95.19 372 SER A C 1
ATOM 2865 O O . SER A 1 372 ? 34.832 1.130 -8.921 1.00 95.19 372 SER A O 1
ATOM 2867 N N . ASP A 1 373 ? 33.634 2.462 -7.558 1.00 94.62 373 ASP A N 1
ATOM 2868 C CA . ASP A 1 373 ? 32.843 1.405 -6.924 1.00 94.62 373 ASP A CA 1
ATOM 2869 C C . ASP A 1 373 ? 31.997 0.638 -7.941 1.00 94.62 373 ASP A C 1
ATOM 2871 O O . ASP A 1 373 ? 32.086 -0.595 -8.029 1.00 94.62 373 ASP A O 1
ATOM 2875 N N . LEU A 1 374 ? 31.233 1.360 -8.766 1.00 95.56 374 LEU A N 1
ATOM 2876 C CA . LEU A 1 374 ? 30.465 0.740 -9.841 1.00 95.56 374 LEU A CA 1
ATOM 2877 C C . LEU A 1 374 ? 31.394 0.086 -10.871 1.00 95.56 374 LEU A C 1
ATOM 2879 O O . LEU A 1 374 ? 31.184 -1.069 -11.241 1.00 95.56 374 LEU A O 1
ATOM 2883 N N . GLY A 1 375 ? 32.467 0.774 -11.270 1.00 95.56 375 GLY A N 1
ATOM 2884 C CA . GLY A 1 375 ? 33.476 0.265 -12.199 1.00 95.56 375 GLY A CA 1
ATOM 2885 C C . GLY A 1 375 ? 34.130 -1.040 -11.732 1.00 95.56 375 GLY A C 1
ATOM 2886 O O . GLY A 1 375 ? 34.404 -1.937 -12.531 1.00 95.56 375 GLY A O 1
ATOM 2887 N N . ALA A 1 376 ? 34.378 -1.196 -10.432 1.00 94.06 376 ALA A N 1
ATOM 2888 C CA . ALA A 1 376 ? 34.873 -2.442 -9.856 1.00 94.06 376 ALA A CA 1
ATOM 2889 C C . ALA A 1 376 ? 33.817 -3.559 -9.906 1.00 94.06 376 ALA A C 1
ATOM 2891 O O . ALA A 1 376 ? 34.144 -4.695 -10.248 1.00 94.06 376 ALA A O 1
ATOM 2892 N N . ALA A 1 377 ? 32.553 -3.256 -9.605 1.00 94.81 377 ALA A N 1
ATOM 2893 C CA . ALA A 1 377 ? 31.475 -4.242 -9.640 1.00 94.81 377 ALA A CA 1
ATOM 2894 C C . ALA A 1 377 ? 31.183 -4.761 -11.057 1.00 94.81 377 ALA A C 1
ATOM 2896 O O . ALA A 1 377 ? 31.084 -5.972 -11.254 1.00 94.81 377 ALA A O 1
ATOM 2897 N N . VAL A 1 378 ? 31.115 -3.878 -12.058 1.00 95.75 378 VAL A N 1
ATOM 2898 C CA . VAL A 1 378 ? 30.880 -4.280 -13.457 1.00 95.75 378 VAL A CA 1
ATOM 2899 C C . VAL A 1 378 ? 32.065 -5.047 -14.049 1.00 95.75 378 VAL A C 1
ATOM 2901 O O . VAL A 1 378 ? 31.859 -5.984 -14.816 1.00 95.75 378 VAL A O 1
ATOM 2904 N N . ARG A 1 379 ? 33.306 -4.748 -13.635 1.00 95.06 379 ARG A N 1
ATOM 2905 C CA . ARG A 1 379 ? 34.476 -5.572 -13.993 1.00 95.06 379 ARG A CA 1
ATOM 2906 C C . ARG A 1 379 ? 34.375 -6.986 -13.424 1.00 95.06 379 ARG A C 1
ATOM 2908 O O . ARG A 1 379 ? 34.586 -7.940 -14.162 1.00 95.06 379 ARG A O 1
ATOM 2915 N N . ARG A 1 380 ? 33.940 -7.142 -12.168 1.00 94.88 380 ARG A N 1
ATOM 2916 C CA . ARG A 1 380 ? 33.674 -8.471 -11.582 1.00 94.88 380 ARG A CA 1
ATOM 2917 C C . ARG A 1 380 ? 32.589 -9.238 -12.344 1.00 94.88 380 ARG A C 1
ATOM 2919 O O . ARG A 1 380 ? 32.666 -10.460 -12.439 1.00 94.88 380 ARG A O 1
ATOM 2926 N N . VAL A 1 381 ? 31.575 -8.552 -12.880 1.00 95.62 381 VAL A N 1
ATOM 2927 C CA . VAL A 1 381 ? 30.586 -9.180 -13.777 1.00 95.62 381 VAL A CA 1
ATOM 2928 C C . VAL A 1 381 ? 31.254 -9.670 -15.055 1.00 95.62 381 VAL A C 1
ATOM 2930 O O . VAL A 1 381 ? 31.062 -10.829 -15.422 1.00 95.62 381 VAL A O 1
ATOM 2933 N N . ALA A 1 382 ? 32.053 -8.809 -15.692 1.00 95.62 382 ALA A N 1
ATOM 2934 C CA . ALA A 1 382 ? 32.767 -9.140 -16.918 1.00 95.62 382 ALA A CA 1
ATOM 2935 C C . ALA A 1 382 ? 33.663 -10.370 -16.730 1.00 95.62 382 ALA A C 1
ATOM 2937 O O . ALA A 1 382 ? 33.579 -11.313 -17.508 1.00 95.62 382 ALA A O 1
ATOM 2938 N N . GLU A 1 383 ? 34.434 -10.414 -15.643 1.00 94.12 383 GLU A N 1
ATOM 2939 C CA . GLU A 1 383 ? 35.291 -11.548 -15.283 1.00 94.12 383 GLU A CA 1
ATOM 2940 C C . GLU A 1 383 ? 34.482 -12.835 -15.071 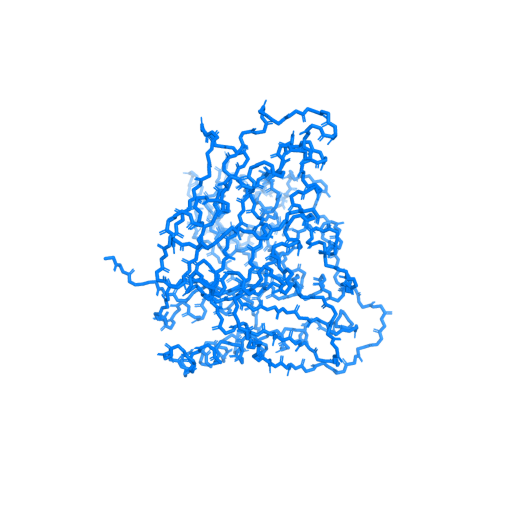1.00 94.12 383 GLU A C 1
ATOM 2942 O O . GLU A 1 383 ? 34.792 -13.872 -15.655 1.00 94.12 383 GLU A O 1
ATOM 2947 N N . ARG A 1 384 ? 33.404 -12.779 -14.276 1.00 94.00 384 ARG A N 1
ATOM 2948 C CA . ARG A 1 384 ? 32.595 -13.964 -13.932 1.00 94.00 384 ARG A CA 1
ATOM 2949 C C . ARG A 1 384 ? 31.822 -14.563 -15.102 1.00 94.00 384 ARG A C 1
ATOM 2951 O O . ARG A 1 384 ? 31.450 -15.732 -15.032 1.00 94.00 384 ARG A O 1
ATOM 2958 N N . ARG A 1 385 ? 31.521 -13.766 -16.124 1.00 93.44 385 ARG A N 1
ATOM 2959 C CA . ARG A 1 385 ? 30.778 -14.192 -17.320 1.00 93.44 385 ARG A CA 1
ATOM 2960 C C . ARG A 1 385 ? 31.634 -14.189 -18.584 1.00 93.44 385 ARG A C 1
ATOM 2962 O O . ARG A 1 385 ? 31.094 -14.378 -19.665 1.00 93.44 385 ARG A O 1
ATOM 2969 N N . SER A 1 386 ? 32.945 -13.981 -18.444 1.00 93.19 386 SER A N 1
ATOM 2970 C CA . SER A 1 386 ? 33.892 -13.893 -19.561 1.00 93.19 386 SER A CA 1
ATOM 2971 C C . SER A 1 386 ? 33.432 -12.919 -20.657 1.00 93.19 386 SER A C 1
ATOM 2973 O O . SER A 1 386 ? 33.550 -13.196 -21.849 1.00 93.19 386 SER A O 1
ATOM 2975 N N . LEU A 1 387 ? 32.883 -11.773 -20.249 1.00 92.88 387 LEU A N 1
ATOM 2976 C CA . LEU A 1 387 ? 32.435 -10.720 -21.157 1.00 92.88 387 LEU A CA 1
ATOM 2977 C C . LEU A 1 387 ? 33.622 -9.850 -21.572 1.00 92.88 387 LEU A C 1
ATOM 2979 O O . LEU A 1 387 ? 34.575 -9.667 -20.814 1.00 92.88 387 LEU A O 1
ATOM 2983 N N . GLY A 1 388 ? 33.531 -9.249 -22.759 1.00 91.75 388 GLY A N 1
ATOM 2984 C CA . GLY A 1 388 ? 34.441 -8.172 -23.148 1.00 91.75 388 GLY A CA 1
ATOM 2985 C C . GLY A 1 388 ? 34.322 -6.952 -22.224 1.00 91.75 388 GLY A C 1
ATOM 2986 O O . GLY A 1 388 ? 33.384 -6.852 -21.427 1.00 91.75 388 GLY A O 1
ATOM 2987 N N . SER A 1 389 ? 35.253 -6.00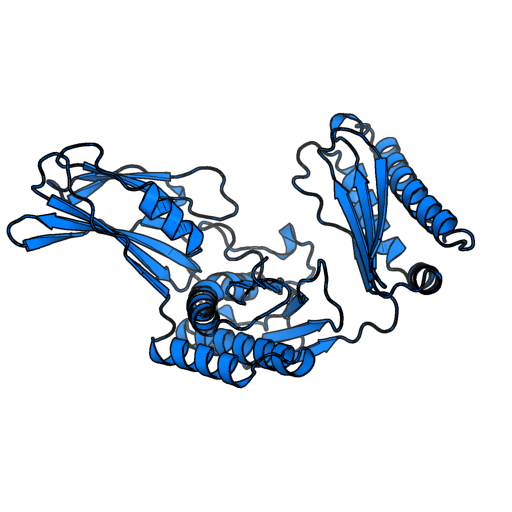5 -22.364 1.00 92.12 389 SER A N 1
ATOM 2988 C CA . SER A 1 389 ? 35.310 -4.793 -21.537 1.00 92.12 389 SER A CA 1
ATOM 2989 C C . SER A 1 389 ? 33.950 -4.086 -21.432 1.00 92.12 389 SER A C 1
ATOM 2991 O O . SER A 1 389 ? 33.266 -3.944 -22.453 1.00 92.12 389 SER A O 1
ATOM 2993 N N . PRO A 1 390 ? 33.547 -3.643 -20.225 1.00 94.44 390 PRO A N 1
ATOM 2994 C CA . PRO A 1 390 ? 32.315 -2.889 -20.054 1.00 94.44 390 PRO A CA 1
ATOM 2995 C C . PRO A 1 390 ? 32.400 -1.541 -20.788 1.00 94.44 390 PRO A C 1
ATOM 2997 O O . PRO A 1 390 ? 33.501 -0.995 -20.933 1.00 94.44 390 PRO A O 1
ATOM 3000 N N . PRO A 1 391 ? 31.263 -0.979 -21.235 1.00 95.94 391 PRO A N 1
ATOM 3001 C CA . PRO A 1 391 ? 31.222 0.377 -21.767 1.00 95.94 391 PRO A CA 1
ATOM 3002 C C . PRO A 1 391 ? 31.706 1.420 -20.739 1.00 95.94 391 PRO A C 1
ATOM 3004 O O . PRO A 1 391 ? 31.754 1.139 -19.538 1.00 95.94 391 PRO A O 1
ATOM 3007 N N . PRO A 1 392 ? 32.069 2.639 -21.174 1.00 93.94 392 PRO A N 1
ATOM 3008 C CA . PRO A 1 392 ? 32.454 3.703 -20.254 1.00 93.94 392 PRO A CA 1
ATOM 3009 C C . PRO A 1 392 ? 31.301 4.129 -19.326 1.00 93.94 392 PRO A C 1
ATOM 3011 O O . PRO A 1 392 ? 30.122 4.014 -19.662 1.00 93.94 392 PRO A O 1
ATOM 3014 N N . LEU A 1 393 ? 31.673 4.639 -18.146 1.00 90.88 393 LEU A N 1
ATOM 3015 C CA . LEU A 1 393 ? 30.764 5.174 -17.119 1.00 90.88 393 LEU A CA 1
ATOM 3016 C C . LEU A 1 393 ? 30.676 6.717 -17.118 1.00 90.88 393 LEU A C 1
ATOM 3018 O O . LEU A 1 393 ? 30.076 7.289 -16.207 1.00 90.88 393 LEU A O 1
ATOM 3022 N N . HIS A 1 394 ? 31.316 7.397 -18.075 1.00 81.38 394 HIS A N 1
ATOM 3023 C CA . HIS A 1 394 ? 31.332 8.861 -18.159 1.00 81.38 394 HIS A CA 1
ATOM 3024 C C . HIS A 1 394 ? 30.248 9.378 -19.094 1.00 81.38 394 HIS A C 1
ATOM 3026 O O . HIS A 1 394 ? 30.157 8.860 -20.228 1.00 81.38 394 HIS A O 1
#

Sequence (394 aa):
MMAPILRDVYIWPPTGVPDRKWDVSAELSIVGCPVDDMDALLRGSRKVSEALGEALEARRIVVPRSSIRLIPGGLSDSADVHVEVSDWMRDGDDIAWVFVPRGFHNLSASDRDDVVLSMWEETLCFFAERRGWDRSAVSEAAAAVRRRDLTAAWAGPWKWNRGRSTQMRLVGSLWDDGFLRVHVETVDRGGTVQRSEPVVGGTTRPGFARAVRATRWSSATTVQIGVLPSALTEVASVFEFDTTTGQLSGGDDSERVIPISPTGPASPVGFRLTLQRVDGVAVSWGGGGPTNGVPPAYLDEMNRLGSVIRSPLWLTWWARAEVNEVDGYVDYNPTTSTSLVRFTGRRLTLILRRSTDTIPPGGVEAATLARSDLGAAVRRVAERRSLGSPPPLH

pLDDT: mean 89.67, std 9.08, range [51.69, 98.31]

Radius of gyration: 24.22 Å; chains: 1; bounding box: 60×46×65 Å

Secondary structure (DSSP, 8-state):
-PPPB--EEEESSSS--TTS---HHHHH--TT--HHHHHHHHHHHHHHHHHHHHHHHHHT-B-SSSEEEEEEEEE-SSSSEEEEEEEEEETTEEEEEEEE-TTGGGS-HHHHHHHHHHHHHHHHHHHHHHHT--HHHHHHHHHHHHTTTT--EEEPPPEE-TTSSEEEEEEEEE-TTSPEEEEEEEEETT--EEEPPPEE--SSHHHHHHHHHH-EESSSSEEEEEE---TT--PPEEEEEETTT--EEE--GGG-PPP----S------EEEEEE---S-EEEE---S--TT--HHHHHHHHHHHHHTTSHHHHHHHHTTT-SEEEEEEESS-SS-EEEEEEETTEEEEEEE--GGGS-SSHHHHHHHHHHHHHHHHHHHHHHTTPPPPPP--